Protein AF-A0A7C7A446-F1 (afdb_monomer_lite)

Radius of gyration: 34.45 Å; chains: 1; bounding box: 133×54×128 Å

Foldseek 3Di:
DDDDDDDDDDDDDDDDDDDDDDDPDPPPPPPPPPPPPPDQFAEAFDDWQFAAAEQVQLLPPVLCVVAFLDQDQFGQFCPCVQQVNPAGAFDKDWPDWDKTKDQCCVSTVQSLLCLQVQQKKKFKKKWKAFAADDQFFFWWFWQQPPDRPRPTDGDGHDNDIDMDRRSPIDGHNDSMTMTTRHDPDDDTTMMMHRIGMGMYGNDFKEFPAKFWDAPVRHTAQEAELPGQKIKMKGFISFTKHFQVNGSRQQQKWWFFFKDWDPGHTPPDDRFIWTWRYRHTGMTITMTGDDCVQSVDQTKMWGFFTQAMDRNVVRDGQQDPPDWAFGFAAGSVGTSPDQPPPPHDTDTASGRMGHNNNHHHNDSGDGTHPHIRMHDYHDDDDPDDDDDDPPDPPVPDDDDD

Structure (mmCIF, N/CA/C/O backbone):
data_AF-A0A7C7A446-F1
#
_entry.id   AF-A0A7C7A446-F1
#
loop_
_atom_site.group_PDB
_atom_site.id
_atom_site.type_symbol
_atom_site.label_atom_id
_atom_site.label_alt_id
_atom_site.label_comp_id
_atom_site.label_asym_id
_atom_site.label_entity_id
_atom_site.label_seq_id
_atom_site.pdbx_PDB_ins_code
_atom_site.Cartn_x
_atom_site.Cartn_y
_atom_site.Cartn_z
_atom_site.occupancy
_atom_site.B_iso_or_equiv
_atom_site.auth_seq_id
_atom_site.auth_comp_id
_atom_site.auth_asym_id
_atom_site.auth_atom_id
_atom_site.pdbx_PDB_model_num
ATOM 1 N N . MET A 1 1 ? -100.684 -17.707 20.429 1.00 33.81 1 MET A N 1
ATOM 2 C CA . MET A 1 1 ? -100.396 -18.818 21.364 1.00 33.81 1 MET A CA 1
ATOM 3 C C . MET A 1 1 ? -99.909 -20.003 20.546 1.00 33.81 1 MET A C 1
ATOM 5 O O . MET A 1 1 ? -100.690 -20.442 19.720 1.00 33.81 1 MET A O 1
ATOM 9 N N . ARG A 1 2 ? -98.682 -20.493 20.818 1.00 30.19 2 ARG A N 1
ATOM 10 C CA . ARG A 1 2 ? -98.043 -21.719 20.265 1.00 30.19 2 ARG A CA 1
ATOM 11 C C . ARG A 1 2 ? -97.791 -21.694 18.739 1.00 30.19 2 ARG A C 1
ATOM 13 O O . ARG A 1 2 ? -98.605 -21.180 18.002 1.00 30.19 2 ARG A O 1
ATOM 20 N N . GLU A 1 3 ? -96.696 -22.187 18.166 1.00 33.41 3 GLU A N 1
ATOM 21 C CA . GLU A 1 3 ? -95.516 -22.907 18.647 1.00 33.41 3 GLU A CA 1
ATOM 22 C C . GLU A 1 3 ? -94.412 -22.841 17.559 1.00 33.41 3 GLU A C 1
ATOM 24 O O . GLU A 1 3 ? -94.707 -22.969 16.380 1.00 33.41 3 GLU A O 1
ATOM 29 N N . LYS A 1 4 ? -93.160 -22.667 18.012 1.00 34.91 4 LYS A N 1
ATOM 30 C CA . LYS A 1 4 ? -91.905 -23.371 17.646 1.00 34.91 4 LYS A CA 1
ATOM 31 C C . LYS A 1 4 ? -91.407 -23.534 16.190 1.00 34.91 4 LYS A C 1
ATOM 33 O O . LYS A 1 4 ? -92.062 -24.116 15.340 1.00 34.91 4 LYS A O 1
ATOM 38 N N . GLY A 1 5 ? -90.094 -23.275 16.053 1.00 31.23 5 GLY A N 1
ATOM 39 C CA . GLY A 1 5 ? -89.167 -23.955 15.125 1.00 31.23 5 GLY A CA 1
ATOM 40 C C . GLY A 1 5 ? -87.996 -23.059 14.663 1.00 31.23 5 GLY A C 1
ATOM 41 O O . GLY A 1 5 ? -88.164 -22.376 13.671 1.00 31.23 5 GLY A O 1
ATOM 42 N N . VAL A 1 6 ? -86.900 -22.829 15.423 1.00 36.84 6 VAL A N 1
ATOM 43 C CA . VAL A 1 6 ? -85.655 -23.663 15.522 1.00 36.84 6 VAL A CA 1
ATOM 44 C C . VAL A 1 6 ? -84.900 -23.697 14.169 1.00 36.84 6 VAL A C 1
ATOM 46 O O . VAL A 1 6 ? -85.516 -24.085 13.194 1.00 36.84 6 VAL A O 1
ATOM 49 N N . LYS A 1 7 ? -83.603 -23.402 13.948 1.00 35.38 7 LYS A N 1
ATOM 50 C CA . LYS A 1 7 ? -82.342 -23.119 14.692 1.00 35.38 7 LYS A CA 1
ATOM 51 C C . LYS A 1 7 ? -81.333 -22.580 13.629 1.00 35.38 7 LYS A C 1
ATOM 53 O O . LYS A 1 7 ? -81.354 -23.071 12.512 1.00 35.38 7 LYS A O 1
ATOM 58 N N . LEU A 1 8 ? -80.565 -21.508 13.864 1.00 32.06 8 LEU A N 1
ATOM 59 C CA . LEU A 1 8 ? -79.199 -21.449 14.444 1.00 32.06 8 LEU A CA 1
ATOM 60 C C . LEU A 1 8 ? -78.030 -21.872 13.509 1.00 32.06 8 LEU A C 1
ATOM 62 O O . LEU A 1 8 ? -77.919 -23.055 13.203 1.00 32.06 8 LEU A O 1
ATOM 66 N N . ARG A 1 9 ? -77.094 -20.941 13.214 1.00 36.19 9 ARG A N 1
ATOM 67 C CA . ARG A 1 9 ? -75.633 -20.939 13.567 1.00 36.19 9 ARG A CA 1
ATOM 68 C C . ARG A 1 9 ? -74.868 -19.858 12.758 1.00 36.19 9 ARG A C 1
ATOM 70 O O . ARG A 1 9 ? -74.971 -19.856 11.543 1.00 36.19 9 ARG A O 1
ATOM 77 N N . LEU A 1 10 ? -74.338 -18.800 13.400 1.00 31.78 10 LEU A N 1
ATOM 78 C CA . LEU A 1 10 ? -72.995 -18.609 14.031 1.00 31.78 10 LEU A CA 1
ATOM 79 C C . LEU A 1 10 ? -71.937 -18.181 12.981 1.00 31.78 10 LEU A C 1
ATOM 81 O O . LEU A 1 10 ? -71.879 -18.815 11.939 1.00 31.78 10 LEU A O 1
ATOM 85 N N . VAL A 1 11 ? -71.186 -17.073 13.117 1.00 33.97 11 VAL A N 1
ATOM 86 C CA . VAL A 1 11 ? -69.918 -16.877 13.881 1.00 33.97 11 VAL A CA 1
ATOM 87 C C . VAL A 1 11 ? -69.644 -15.343 13.961 1.00 33.97 11 VAL A C 1
ATOM 89 O O . VAL A 1 11 ? -69.650 -14.704 12.917 1.00 33.97 11 VAL A O 1
ATOM 92 N N . LEU A 1 12 ? -69.729 -14.633 15.109 1.00 28.64 12 LEU A N 1
ATOM 93 C CA . LEU A 1 12 ? -68.753 -14.373 16.211 1.00 28.64 12 LEU A CA 1
ATOM 94 C C . LEU A 1 12 ? -67.363 -13.835 15.759 1.00 28.64 12 LEU A C 1
ATOM 96 O O . LEU A 1 12 ? -66.761 -14.437 14.891 1.00 28.64 12 LEU A O 1
ATOM 100 N N . LEU A 1 13 ? -66.707 -12.809 16.330 1.00 30.75 13 LEU A N 1
ATOM 101 C CA . LEU A 1 13 ? -66.971 -11.897 17.454 1.00 30.75 13 LEU A CA 1
ATOM 102 C C . LEU A 1 13 ? -65.827 -10.839 17.529 1.00 30.75 13 LEU A C 1
ATOM 104 O O . LEU A 1 13 ? -64.662 -11.213 17.561 1.00 30.75 13 LEU A O 1
ATOM 108 N N . ILE A 1 14 ? -66.215 -9.558 17.605 1.00 31.00 14 ILE A N 1
ATOM 109 C CA . ILE A 1 14 ? -65.739 -8.445 18.471 1.00 31.00 14 ILE A CA 1
ATOM 110 C C . ILE A 1 14 ? -64.290 -7.909 18.400 1.00 31.00 14 ILE A C 1
ATOM 112 O O . ILE A 1 14 ? -63.321 -8.533 18.821 1.00 31.00 14 ILE A O 1
ATOM 116 N N . MET A 1 15 ? -64.239 -6.620 18.031 1.00 28.03 15 MET A N 1
ATOM 117 C CA . MET A 1 15 ? -63.253 -5.604 18.423 1.00 28.03 15 MET A CA 1
ATOM 118 C C . MET A 1 15 ? -63.313 -5.293 19.926 1.00 28.03 15 MET A C 1
ATOM 120 O O . MET A 1 15 ? -64.400 -5.054 20.450 1.00 28.03 15 MET A O 1
ATOM 124 N N . LEU A 1 16 ? -62.162 -5.129 20.582 1.00 25.55 16 LEU A N 1
ATOM 125 C CA . LEU A 1 16 ? -62.088 -4.449 21.877 1.00 25.55 16 LEU A CA 1
ATOM 126 C C . LEU A 1 16 ? -61.190 -3.210 21.786 1.00 25.55 16 LEU A C 1
ATOM 128 O O . LEU A 1 16 ? -60.038 -3.289 21.370 1.00 25.55 16 LEU A O 1
ATOM 132 N N . ILE A 1 17 ? -61.758 -2.076 22.192 1.00 32.75 17 ILE A N 1
ATOM 133 C CA . ILE A 1 17 ? -61.081 -0.809 22.473 1.00 32.75 17 ILE A CA 1
ATOM 134 C C . ILE A 1 17 ? -60.486 -0.893 23.883 1.00 32.75 17 ILE A C 1
ATOM 136 O O . ILE A 1 17 ? -61.197 -1.261 24.819 1.00 32.75 17 ILE A O 1
ATOM 140 N N . THR A 1 18 ? -59.241 -0.449 24.058 1.00 30.16 18 THR A N 1
ATOM 141 C CA . THR A 1 18 ? -58.707 -0.068 25.373 1.00 30.16 18 THR A CA 1
ATOM 142 C C . THR A 1 18 ? -57.918 1.236 25.297 1.00 30.16 18 THR A C 1
ATOM 144 O O . THR A 1 18 ? -57.076 1.450 24.430 1.00 30.16 18 THR A O 1
ATOM 147 N N . ILE A 1 19 ? -58.260 2.108 26.242 1.00 29.77 19 ILE A N 1
ATOM 148 C CA . ILE A 1 19 ? -57.697 3.422 26.554 1.00 29.77 19 ILE A CA 1
ATOM 149 C C . ILE A 1 19 ? -56.237 3.274 27.010 1.00 29.77 19 ILE A C 1
ATOM 151 O O . ILE A 1 19 ? -55.951 2.443 27.869 1.00 29.77 19 ILE A O 1
ATOM 155 N N . VAL A 1 20 ? -55.335 4.120 26.501 1.00 28.09 20 VAL A N 1
ATOM 156 C CA . VAL A 1 20 ? -53.969 4.285 27.027 1.00 28.09 20 VAL A CA 1
ATOM 157 C C . VAL A 1 20 ? -53.873 5.661 27.689 1.00 28.09 20 VAL A C 1
ATOM 159 O O . VAL A 1 20 ? -53.888 6.683 27.008 1.00 28.09 20 VAL A O 1
ATOM 162 N N . ILE A 1 21 ? -53.789 5.684 29.022 1.00 31.22 21 ILE A N 1
ATOM 163 C CA . ILE A 1 21 ? -53.309 6.838 29.798 1.00 31.22 21 ILE A CA 1
ATOM 164 C C . ILE A 1 21 ? -51.839 6.572 30.133 1.00 31.22 21 ILE A C 1
ATOM 166 O O . ILE A 1 21 ? -51.457 5.443 30.435 1.00 31.22 21 ILE A O 1
ATOM 170 N N . GLY A 1 22 ? -51.030 7.622 30.000 1.00 26.48 22 GLY A N 1
ATOM 171 C CA . GLY A 1 22 ? -49.580 7.577 29.881 1.00 26.48 22 GLY A CA 1
ATOM 172 C C . GLY A 1 22 ? -48.824 6.880 31.010 1.00 26.48 22 GLY A C 1
ATOM 173 O O . GLY A 1 22 ? -49.080 7.085 32.194 1.00 26.48 22 GLY A O 1
ATOM 174 N N . GLN A 1 23 ? -47.777 6.167 30.605 1.00 26.47 23 GLN A N 1
ATOM 175 C CA . GLN A 1 23 ? -46.519 6.182 31.331 1.00 26.47 23 GLN A CA 1
ATOM 176 C C . GLN A 1 23 ? -45.540 7.025 30.525 1.00 26.47 23 GLN A C 1
ATOM 178 O O . GLN A 1 23 ? -45.245 6.736 29.366 1.00 26.47 23 GLN A O 1
ATOM 183 N N . VAL A 1 24 ? -45.079 8.100 31.159 1.00 27.48 24 VAL A N 1
ATOM 184 C CA . VAL A 1 24 ? -43.907 8.864 30.751 1.00 27.48 24 VAL A CA 1
ATOM 185 C C . VAL A 1 24 ? -42.731 7.901 30.851 1.00 27.48 24 VAL A C 1
ATOM 187 O O . VAL A 1 24 ? -42.147 7.715 31.915 1.00 27.48 24 VAL A O 1
ATOM 190 N N . VAL A 1 25 ? -42.432 7.215 29.753 1.00 25.06 25 VAL A N 1
ATOM 191 C CA . VAL A 1 25 ? -41.129 6.585 29.590 1.00 25.06 25 VAL A CA 1
ATOM 192 C C . VAL A 1 25 ? -40.155 7.756 29.511 1.00 25.06 25 VAL A C 1
ATOM 194 O O . VAL A 1 25 ? -40.382 8.648 28.689 1.00 25.06 25 VAL A O 1
ATOM 197 N N . PRO A 1 26 ? -39.099 7.824 30.336 1.00 23.48 26 PRO A N 1
ATOM 198 C CA . PRO A 1 26 ? -37.986 8.677 29.990 1.00 23.48 26 PRO A CA 1
ATOM 199 C C . PRO A 1 26 ? -37.443 8.124 28.673 1.00 23.48 26 PRO A C 1
ATOM 201 O O . PRO A 1 26 ? -36.661 7.177 28.644 1.00 23.48 26 PRO A O 1
ATOM 204 N N . THR A 1 27 ? -37.887 8.699 27.556 1.00 25.77 27 THR A N 1
ATOM 205 C CA . THR A 1 27 ? -37.0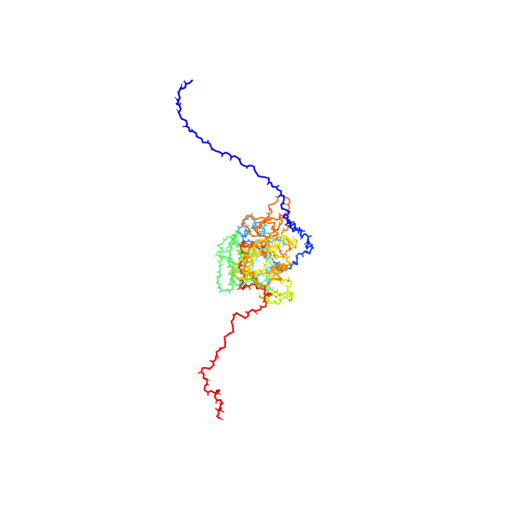51 8.819 26.375 1.00 25.77 27 THR A CA 1
ATOM 206 C C . THR A 1 27 ? -35.816 9.544 26.865 1.00 25.77 27 THR A C 1
ATOM 208 O O . THR A 1 27 ? -35.781 10.772 26.925 1.00 25.77 27 THR A O 1
ATOM 211 N N . MET A 1 28 ? -34.806 8.775 27.269 1.00 22.78 28 MET A N 1
ATOM 212 C CA . MET A 1 28 ? -33.447 9.253 27.164 1.00 22.78 28 MET A CA 1
ATOM 213 C C . MET A 1 28 ? -33.238 9.468 25.672 1.00 22.78 28 MET A C 1
ATOM 215 O O . MET A 1 28 ? -32.878 8.562 24.924 1.00 22.78 28 MET A O 1
ATOM 219 N N . ALA A 1 29 ? -33.551 10.688 25.239 1.00 22.20 29 ALA A N 1
ATOM 220 C CA . ALA A 1 29 ? -32.793 11.334 24.203 1.00 22.20 29 ALA A CA 1
ATOM 221 C C . ALA A 1 29 ? -31.345 11.246 24.684 1.00 22.20 29 ALA A C 1
ATOM 223 O O . ALA A 1 29 ? -30.894 12.042 25.507 1.00 22.20 29 ALA A O 1
ATOM 224 N N . PHE A 1 30 ? -30.635 10.214 24.235 1.00 23.39 30 PHE A N 1
ATOM 225 C CA . PHE A 1 30 ? -29.205 10.353 24.114 1.00 23.39 30 PHE A CA 1
ATOM 226 C C . PHE A 1 30 ? -29.049 11.516 23.159 1.00 23.39 30 PHE A C 1
ATOM 228 O O . PHE A 1 30 ? -29.394 11.416 21.981 1.00 23.39 30 PHE A O 1
ATOM 235 N N . ALA A 1 31 ? -28.660 12.653 23.732 1.00 23.73 31 ALA A N 1
ATOM 236 C CA . ALA A 1 31 ? -28.136 13.755 22.972 1.00 23.73 31 ALA A CA 1
ATOM 237 C C . ALA A 1 31 ? -27.222 13.137 21.917 1.00 23.73 31 ALA A C 1
ATOM 239 O O . ALA A 1 31 ? -26.331 12.349 22.254 1.00 23.73 31 ALA A O 1
ATOM 240 N N . GLU A 1 32 ? -27.497 13.452 20.654 1.00 29.47 32 GLU A N 1
ATOM 241 C CA . GLU A 1 32 ? -26.479 13.464 19.626 1.00 29.47 32 GLU A CA 1
ATOM 242 C C . GLU A 1 32 ? -25.294 14.209 20.235 1.00 29.47 32 GLU A C 1
ATOM 244 O O . GLU A 1 32 ? -25.242 15.437 20.271 1.00 29.47 32 GLU A O 1
ATOM 249 N N . GLY A 1 33 ? -24.365 13.441 20.798 1.00 27.77 33 GLY A N 1
ATOM 250 C CA . GLY A 1 33 ? -23.058 13.887 21.224 1.00 27.77 33 GLY A CA 1
ATOM 251 C C . GLY A 1 33 ? -22.235 14.127 19.977 1.00 27.77 33 GLY A C 1
ATOM 252 O O . GLY A 1 33 ? -21.203 13.502 19.775 1.00 27.77 33 GLY A O 1
ATOM 253 N N . ASN A 1 34 ? -22.726 15.043 19.147 1.00 33.59 34 ASN A N 1
ATOM 254 C CA . ASN A 1 34 ? -21.968 15.865 18.238 1.00 33.59 34 ASN A CA 1
ATOM 255 C C . ASN A 1 34 ? -21.051 16.760 19.090 1.00 33.59 34 ASN A C 1
ATOM 257 O O . ASN A 1 34 ? -21.141 17.982 19.086 1.00 33.59 34 ASN A O 1
ATOM 261 N N . THR A 1 35 ? -20.123 16.162 19.829 1.00 29.58 35 THR A N 1
ATOM 262 C CA . THR A 1 35 ? -18.785 16.728 19.852 1.00 29.58 35 THR A CA 1
ATOM 263 C C . THR A 1 35 ? -18.098 16.129 18.650 1.00 29.58 35 THR A C 1
ATOM 265 O O . THR A 1 35 ? -17.456 15.084 18.706 1.00 29.58 35 THR A O 1
ATOM 268 N N . VAL A 1 36 ? -18.296 16.820 17.529 1.00 36.56 36 VAL A N 1
ATOM 269 C CA . VAL A 1 36 ? -17.372 16.794 16.410 1.00 36.56 36 VAL A CA 1
ATOM 270 C C . VAL A 1 36 ? -15.984 16.949 17.027 1.00 36.56 36 VAL A C 1
ATOM 272 O O . VAL A 1 36 ? -15.606 18.035 17.465 1.00 36.56 36 VAL A O 1
ATOM 275 N N . TYR A 1 37 ? -15.228 15.858 17.123 1.00 40.28 37 TYR A N 1
ATOM 276 C CA . TYR A 1 37 ? -13.785 15.977 17.193 1.00 40.28 37 TYR A CA 1
ATOM 277 C C . TYR A 1 37 ? -13.389 16.510 15.815 1.00 40.28 37 TYR A C 1
ATOM 279 O O . TYR A 1 37 ? -13.086 15.757 14.901 1.00 40.28 37 TYR A O 1
ATOM 287 N N . THR A 1 38 ? -13.428 17.836 15.654 1.00 40.31 38 THR A N 1
ATOM 288 C CA . THR A 1 38 ? -12.874 18.575 14.507 1.00 40.31 38 THR A CA 1
ATOM 289 C C . THR A 1 38 ? -11.344 18.484 14.465 1.00 40.31 38 THR A C 1
ATOM 291 O O . THR A 1 38 ? -10.683 19.294 13.821 1.00 40.31 38 THR A O 1
ATOM 294 N N . SER A 1 39 ? -10.742 17.542 15.185 1.00 52.78 39 SER A N 1
ATOM 295 C CA . SER A 1 39 ? -9.340 17.202 15.044 1.00 52.78 39 SER A CA 1
ATOM 296 C C . SER A 1 39 ? -9.225 16.259 13.856 1.00 52.78 39 SER A C 1
ATOM 298 O O . SER A 1 39 ? -9.663 15.112 13.941 1.00 52.78 39 SER A O 1
ATOM 300 N N . ALA A 1 40 ? -8.661 16.756 12.753 1.00 63.50 40 ALA A N 1
ATOM 301 C CA . ALA A 1 40 ? -8.212 15.917 11.650 1.00 63.50 40 ALA A CA 1
ATOM 302 C C . ALA A 1 40 ? -7.460 14.691 12.196 1.00 63.50 40 ALA A C 1
ATOM 304 O O . ALA A 1 40 ? -6.715 14.803 13.175 1.00 63.50 40 ALA A O 1
ATOM 305 N N . VAL A 1 41 ? -7.669 13.533 11.569 1.00 80.88 41 VAL A N 1
ATOM 306 C CA . VAL A 1 41 ? -6.936 12.310 11.909 1.00 80.88 41 VAL A CA 1
ATOM 307 C C . VAL A 1 41 ? -5.448 12.604 11.742 1.00 80.88 41 VAL A C 1
ATOM 309 O O . VAL A 1 41 ? -5.043 13.165 10.721 1.00 80.88 41 VAL A O 1
ATOM 312 N N . THR A 1 42 ? -4.613 12.240 12.718 1.00 90.81 42 THR A N 1
ATOM 313 C CA . THR A 1 42 ? -3.162 12.324 12.518 1.00 90.81 42 THR A CA 1
ATOM 314 C C . THR A 1 42 ? -2.794 11.403 11.360 1.00 90.81 42 THR A C 1
ATOM 316 O O . THR A 1 42 ? -2.956 10.187 11.458 1.00 90.81 42 THR A O 1
ATOM 319 N N . TYR A 1 43 ? -2.344 11.991 10.254 1.00 91.06 43 TYR A N 1
ATOM 320 C CA . TYR A 1 43 ? -2.135 11.287 8.996 1.00 91.06 43 TYR A CA 1
ATOM 321 C C . TYR A 1 43 ? -0.665 11.348 8.589 1.00 91.06 43 TYR A C 1
ATOM 323 O O . TYR A 1 43 ? -0.179 12.358 8.081 1.00 91.06 43 TYR A O 1
ATOM 331 N N . GLU A 1 44 ? 0.042 10.247 8.833 1.00 90.50 44 GLU A N 1
ATOM 332 C CA . GLU A 1 44 ? 1.480 10.096 8.602 1.00 90.50 44 GLU A CA 1
ATOM 333 C C . GLU A 1 44 ? 1.771 8.787 7.837 1.00 90.50 44 GLU A C 1
ATOM 335 O O . GLU A 1 44 ? 2.460 7.906 8.359 1.00 90.50 44 GLU A O 1
ATOM 340 N N . PRO A 1 45 ? 1.231 8.592 6.617 1.00 89.62 45 PRO A N 1
ATOM 341 C CA . PRO A 1 45 ? 1.547 7.408 5.828 1.00 89.62 45 PRO A CA 1
ATOM 342 C C . PRO A 1 45 ? 3.008 7.449 5.366 1.00 89.62 45 PRO A C 1
ATOM 344 O O . PRO A 1 45 ? 3.599 8.519 5.153 1.00 89.62 45 PRO A O 1
ATOM 347 N N . LYS A 1 46 ? 3.580 6.270 5.116 1.00 88.19 46 LYS A N 1
ATOM 348 C CA . LYS A 1 46 ? 4.902 6.178 4.498 1.00 88.19 46 LYS A CA 1
ATOM 349 C C . LYS A 1 46 ? 4.848 6.752 3.079 1.00 88.19 46 LYS A C 1
ATOM 351 O O . LYS A 1 46 ? 3.909 6.510 2.325 1.00 88.19 46 LYS A O 1
ATOM 356 N N . ARG A 1 47 ? 5.880 7.504 2.686 1.00 81.38 47 ARG A N 1
ATOM 357 C CA . ARG A 1 47 ? 6.003 8.006 1.311 1.00 81.38 47 ARG A CA 1
ATOM 358 C C . ARG A 1 47 ? 6.653 6.963 0.414 1.00 81.38 47 ARG A C 1
ATOM 360 O O . ARG A 1 47 ? 7.783 6.553 0.664 1.00 81.38 47 ARG A O 1
ATOM 367 N N . GLN A 1 48 ? 5.952 6.613 -0.652 1.00 79.31 48 GLN A N 1
ATOM 368 C CA . GLN A 1 48 ? 6.480 5.835 -1.762 1.00 79.31 48 GLN A CA 1
ATOM 369 C C . GLN A 1 48 ? 7.277 6.754 -2.698 1.00 79.31 48 GLN A C 1
ATOM 371 O O . GLN A 1 48 ? 6.811 7.844 -3.038 1.00 79.31 48 GLN A O 1
ATOM 376 N N . LYS A 1 49 ? 8.490 6.350 -3.090 1.00 79.44 49 LYS A N 1
ATOM 377 C CA . LYS A 1 49 ? 9.384 7.196 -3.896 1.00 79.44 49 LYS A CA 1
ATOM 378 C C . LYS A 1 49 ? 9.184 6.999 -5.395 1.00 79.44 49 LYS A C 1
ATOM 380 O O . LYS A 1 49 ? 9.397 7.942 -6.151 1.00 79.44 49 LYS A O 1
ATOM 385 N N . TYR A 1 50 ? 8.780 5.807 -5.823 1.00 81.06 50 TYR A N 1
ATOM 386 C CA . TYR A 1 50 ? 8.526 5.486 -7.231 1.00 81.06 50 TYR A CA 1
ATOM 387 C C . TYR A 1 50 ? 7.121 4.953 -7.438 1.00 81.06 50 TYR A C 1
ATOM 389 O O . TYR A 1 50 ? 6.550 4.353 -6.545 1.00 81.06 50 TYR A O 1
ATOM 397 N N . ALA A 1 51 ? 6.541 5.155 -8.615 1.00 86.00 51 ALA A N 1
ATOM 398 C CA . ALA A 1 51 ? 5.212 4.633 -8.913 1.00 86.00 51 ALA A CA 1
ATOM 399 C C . ALA A 1 51 ? 5.208 3.087 -8.895 1.00 86.00 51 ALA A C 1
ATOM 401 O O . ALA A 1 51 ? 6.068 2.457 -9.511 1.00 86.00 51 ALA A O 1
ATOM 402 N N . ILE A 1 52 ? 4.226 2.492 -8.214 1.00 90.31 52 ILE A N 1
ATOM 403 C CA . ILE A 1 52 ? 3.998 1.041 -8.136 1.00 90.31 52 ILE A CA 1
ATOM 404 C C . ILE A 1 52 ? 2.554 0.810 -8.556 1.00 90.31 52 ILE A C 1
ATOM 406 O O . ILE A 1 52 ? 1.643 1.390 -7.967 1.00 90.31 52 ILE A O 1
ATOM 410 N N . ALA A 1 53 ? 2.347 0.056 -9.633 1.00 90.38 53 ALA A N 1
ATOM 411 C CA . ALA A 1 53 ? 1.020 -0.160 -10.193 1.00 90.38 53 ALA A CA 1
ATOM 412 C C . ALA A 1 53 ? 0.204 -1.093 -9.284 1.00 90.38 53 ALA A C 1
ATOM 414 O O . ALA A 1 53 ? 0.712 -2.158 -8.929 1.00 90.38 53 ALA A O 1
ATOM 415 N N . PRO A 1 54 ? -1.048 -0.745 -8.940 1.00 89.00 54 PRO A N 1
ATOM 416 C CA . PRO A 1 54 ? -1.908 -1.644 -8.185 1.00 89.00 54 PRO A CA 1
ATOM 417 C C . PRO A 1 54 ? -2.339 -2.843 -9.040 1.00 89.00 54 PRO A C 1
ATOM 419 O O . PRO A 1 54 ? -2.354 -2.791 -10.278 1.00 89.00 54 PRO A O 1
ATOM 422 N N . GLN A 1 55 ? -2.777 -3.902 -8.366 1.00 88.12 55 GLN A N 1
ATOM 423 C CA . GLN A 1 55 ? -3.273 -5.166 -8.898 1.00 88.12 55 GLN A CA 1
ATOM 424 C C . GLN A 1 55 ? -4.309 -4.966 -10.012 1.00 88.12 55 GLN A C 1
ATOM 426 O O . GLN A 1 55 ? -4.283 -5.670 -11.021 1.00 88.12 55 GLN A O 1
ATOM 431 N N . ALA A 1 56 ? -5.204 -3.989 -9.853 1.00 84.25 56 ALA A N 1
ATOM 432 C CA . ALA A 1 56 ? -6.259 -3.711 -10.824 1.00 84.25 56 ALA A CA 1
ATOM 433 C C . ALA A 1 56 ? -5.746 -3.093 -12.138 1.00 84.25 56 ALA A C 1
ATOM 435 O O . ALA A 1 56 ? -6.431 -3.191 -13.152 1.00 84.25 56 ALA A O 1
ATOM 436 N N . LEU A 1 57 ? -4.569 -2.452 -12.135 1.00 85.56 57 LEU A N 1
ATOM 437 C CA . LEU A 1 57 ? -4.084 -1.647 -13.263 1.00 85.56 57 LEU A CA 1
ATOM 438 C C . LEU A 1 57 ? -2.866 -2.236 -13.970 1.00 85.56 57 LEU A C 1
ATOM 440 O O . LEU A 1 57 ? -2.683 -1.983 -15.157 1.00 85.56 57 LEU A O 1
ATOM 444 N N . TYR A 1 58 ? -2.024 -3.022 -13.295 1.00 87.94 58 TYR A N 1
ATOM 445 C CA . TYR A 1 58 ? -0.739 -3.418 -13.887 1.00 87.94 58 TYR A CA 1
ATOM 446 C C . TYR A 1 58 ? -0.871 -4.285 -15.152 1.00 87.94 58 TYR A C 1
ATOM 448 O O . TYR A 1 58 ? -0.000 -4.248 -16.013 1.00 87.94 58 TYR A O 1
ATOM 456 N N . LYS A 1 59 ? -1.976 -5.023 -15.311 1.00 88.31 59 LYS A N 1
ATOM 457 C CA . LYS A 1 59 ? -2.285 -5.790 -16.533 1.00 88.31 59 LYS A CA 1
ATOM 458 C C . LYS A 1 59 ? -3.254 -5.084 -17.482 1.00 88.31 59 LYS A C 1
ATOM 460 O O . LYS A 1 59 ? -3.613 -5.660 -18.506 1.00 88.31 59 LYS A O 1
ATOM 465 N N . ASP A 1 60 ? -3.679 -3.863 -17.172 1.00 88.44 60 ASP A N 1
ATOM 466 C CA . ASP A 1 60 ? -4.553 -3.098 -18.055 1.00 88.44 60 ASP A CA 1
ATOM 467 C C . ASP A 1 60 ? -3.748 -2.494 -19.216 1.00 88.44 60 ASP A C 1
ATOM 469 O O . ASP A 1 60 ? -2.780 -1.754 -19.025 1.00 88.44 60 ASP A O 1
ATOM 473 N N . ALA A 1 61 ? -4.138 -2.826 -20.448 1.00 89.75 61 ALA A N 1
ATOM 474 C CA . ALA A 1 61 ? -3.401 -2.417 -21.640 1.00 89.75 61 ALA A CA 1
ATOM 475 C C . ALA A 1 61 ? -3.475 -0.904 -21.897 1.00 89.75 61 ALA A C 1
ATOM 477 O O . ALA A 1 61 ? -2.515 -0.323 -22.409 1.00 89.75 61 ALA A O 1
ATOM 478 N N . ASN A 1 62 ? -4.585 -0.251 -21.541 1.00 86.44 62 ASN A N 1
ATOM 479 C CA . ASN A 1 62 ? -4.732 1.193 -21.720 1.00 86.44 62 ASN A CA 1
ATOM 480 C C . ASN A 1 62 ? -3.828 1.933 -20.737 1.00 86.44 62 ASN A C 1
ATOM 482 O O . ASN A 1 62 ? -3.045 2.790 -21.150 1.00 86.44 62 ASN A O 1
ATOM 486 N N . PHE A 1 63 ? -3.864 1.531 -19.466 1.00 85.31 63 PHE A N 1
ATOM 487 C CA . PHE A 1 63 ? -2.969 2.024 -18.435 1.00 85.31 63 PHE A CA 1
ATOM 488 C C . PHE A 1 63 ? -1.509 1.828 -18.848 1.00 85.31 63 PHE A C 1
ATOM 490 O O . PHE A 1 63 ? -0.722 2.771 -18.830 1.00 85.31 63 PHE A O 1
ATOM 497 N N . TYR A 1 64 ? -1.145 0.627 -19.293 1.00 89.81 64 TYR A N 1
ATOM 498 C CA . TYR A 1 64 ? 0.224 0.322 -19.689 1.00 89.81 64 TYR A CA 1
ATOM 499 C C . TYR A 1 64 ? 0.698 1.192 -20.867 1.00 89.81 64 TYR A C 1
ATOM 501 O O . TYR A 1 64 ? 1.770 1.805 -20.819 1.00 89.81 64 TYR A O 1
ATOM 509 N N . ASN A 1 65 ? -0.112 1.315 -21.921 1.00 88.38 65 ASN A N 1
ATOM 510 C CA . ASN A 1 65 ? 0.240 2.132 -23.082 1.00 88.38 65 ASN A CA 1
ATOM 511 C C . ASN A 1 65 ? 0.320 3.631 -22.751 1.00 88.38 65 ASN A C 1
ATOM 513 O O . ASN A 1 65 ? 1.147 4.331 -23.329 1.00 88.38 65 ASN A O 1
ATOM 517 N N . GLN A 1 66 ? -0.494 4.123 -21.819 1.00 85.31 66 GLN A N 1
ATOM 518 C CA . GLN A 1 66 ? -0.532 5.542 -21.472 1.00 85.31 66 GLN A CA 1
ATOM 519 C C . GLN A 1 66 ? 0.511 5.932 -20.411 1.00 85.31 66 GLN A C 1
ATOM 521 O O . GLN A 1 66 ? 1.107 7.007 -20.499 1.00 85.31 66 GLN A O 1
ATOM 526 N N . TYR A 1 67 ? 0.760 5.058 -19.432 1.00 85.94 67 TYR A N 1
ATOM 527 C CA . TYR A 1 67 ? 1.540 5.369 -18.228 1.00 85.94 67 TYR A CA 1
ATOM 528 C C . TYR A 1 67 ? 2.848 4.605 -18.095 1.00 85.94 67 TYR A C 1
ATOM 530 O O . TYR A 1 67 ? 3.661 4.971 -17.254 1.00 85.94 67 TYR A O 1
ATOM 538 N N . VAL A 1 68 ? 3.098 3.581 -18.908 1.00 89.88 68 VAL A N 1
ATOM 539 C CA . VAL A 1 68 ? 4.381 2.857 -18.901 1.00 89.88 68 VAL A CA 1
ATOM 540 C C . VAL A 1 68 ? 5.169 3.133 -20.179 1.00 89.88 68 VAL A C 1
ATOM 542 O O . VAL A 1 68 ? 6.376 3.369 -20.126 1.00 89.88 68 VAL A O 1
ATOM 545 N N . LYS A 1 69 ? 4.501 3.189 -21.336 1.00 91.69 69 LYS A N 1
ATOM 546 C CA . LYS A 1 69 ? 5.123 3.486 -22.641 1.00 91.69 69 LYS A CA 1
ATOM 547 C C . LYS A 1 69 ? 5.330 4.987 -22.879 1.00 91.69 69 LYS A C 1
ATOM 549 O O . LYS A 1 69 ? 4.917 5.535 -23.896 1.00 91.69 69 LYS A O 1
ATOM 554 N N . THR A 1 70 ? 5.970 5.663 -21.932 1.00 86.31 70 THR A N 1
ATOM 555 C CA . THR A 1 70 ? 6.170 7.115 -21.978 1.00 86.31 70 THR A CA 1
ATOM 556 C C . THR A 1 70 ? 7.470 7.534 -21.292 1.00 86.31 70 THR A C 1
ATOM 558 O O . THR A 1 70 ? 8.024 6.807 -20.464 1.00 86.31 70 THR A O 1
ATOM 561 N N . GLU A 1 71 ? 7.972 8.712 -21.663 1.00 83.31 71 GLU A N 1
ATOM 562 C CA . GLU A 1 71 ? 9.120 9.387 -21.038 1.00 83.31 71 GLU A CA 1
ATOM 563 C C . GLU A 1 71 ? 8.705 10.392 -19.951 1.00 83.31 71 GLU A C 1
ATOM 565 O O . GLU A 1 71 ? 9.551 11.049 -19.341 1.00 83.31 71 GLU A O 1
ATOM 570 N N . ALA A 1 72 ? 7.399 10.539 -19.714 1.00 79.44 72 ALA A N 1
ATOM 571 C CA . ALA A 1 72 ? 6.881 11.462 -18.722 1.00 79.44 72 ALA A CA 1
ATOM 572 C C . ALA A 1 72 ? 7.428 11.142 -17.319 1.00 79.44 72 ALA A C 1
ATOM 574 O O . ALA A 1 72 ? 7.334 10.020 -16.834 1.00 79.44 72 ALA A O 1
ATOM 575 N N . LYS A 1 73 ? 7.959 12.154 -16.623 1.00 71.00 73 LYS A N 1
ATOM 576 C CA . LYS A 1 73 ? 8.533 11.989 -15.271 1.00 71.00 73 LYS A CA 1
ATOM 577 C C . LYS A 1 73 ? 7.506 11.565 -14.215 1.00 71.00 73 LYS A C 1
ATOM 579 O O . LYS A 1 73 ? 7.875 10.986 -13.202 1.00 71.00 73 LYS A O 1
ATOM 584 N N . TRP A 1 74 ? 6.236 11.881 -14.452 1.00 68.81 74 TRP A N 1
ATOM 585 C CA . TRP A 1 74 ? 5.113 11.566 -13.572 1.00 68.81 74 TRP A CA 1
ATOM 586 C C . TRP A 1 74 ? 4.511 10.175 -13.833 1.00 68.81 74 TRP A C 1
ATOM 588 O O . TRP A 1 74 ? 3.569 9.779 -13.160 1.00 68.81 74 TRP A O 1
ATOM 598 N N . ALA A 1 75 ? 5.012 9.430 -14.820 1.00 77.62 75 ALA A N 1
ATOM 599 C CA . ALA A 1 75 ? 4.462 8.138 -15.214 1.00 77.62 75 ALA A CA 1
ATOM 600 C C . ALA A 1 75 ? 5.038 6.957 -14.406 1.00 77.62 75 ALA A C 1
ATOM 602 O O . ALA A 1 75 ? 5.914 7.107 -13.557 1.00 77.62 75 ALA A O 1
ATOM 603 N N . PHE A 1 76 ? 4.530 5.755 -14.688 1.00 88.44 76 PHE A N 1
ATOM 604 C CA . PHE A 1 76 ? 4.913 4.500 -14.035 1.00 88.44 76 PHE A CA 1
ATOM 605 C C . PHE A 1 76 ? 6.235 3.914 -14.537 1.00 88.44 76 PHE A C 1
ATOM 607 O O . PHE A 1 76 ? 6.762 2.955 -13.969 1.00 88.44 76 PHE A O 1
ATOM 614 N N . ASN A 1 77 ? 6.801 4.503 -15.590 1.00 90.12 77 ASN A N 1
ATOM 615 C CA . ASN A 1 77 ? 8.087 4.097 -16.121 1.00 90.12 77 ASN A CA 1
ATOM 616 C C . ASN A 1 77 ? 9.245 4.555 -15.223 1.00 90.12 77 ASN A C 1
ATOM 618 O O . ASN A 1 77 ? 9.682 5.703 -15.243 1.00 90.12 77 ASN A O 1
ATOM 622 N N . SER A 1 78 ? 9.794 3.608 -14.477 1.00 90.06 78 SER A N 1
ATOM 623 C CA . SER A 1 78 ? 10.882 3.803 -13.525 1.00 90.06 78 SER A CA 1
ATOM 624 C C . SER A 1 78 ? 12.278 3.689 -14.147 1.00 90.06 78 SER A C 1
ATOM 626 O O . SER A 1 78 ? 13.266 3.861 -13.433 1.00 90.06 78 SER A O 1
ATOM 628 N N . ILE A 1 79 ? 12.406 3.415 -15.455 1.00 90.25 79 ILE A N 1
ATOM 629 C CA . ILE A 1 79 ? 13.709 3.111 -16.078 1.00 90.25 79 ILE A CA 1
ATOM 630 C C . ILE A 1 79 ? 14.740 4.231 -15.899 1.00 90.25 79 ILE A C 1
ATOM 632 O O . ILE A 1 79 ? 15.903 3.960 -15.593 1.00 90.25 79 ILE A O 1
ATOM 636 N N . THR A 1 80 ? 14.317 5.489 -16.026 1.00 89.44 80 THR A N 1
ATOM 637 C CA . THR A 1 80 ? 15.200 6.650 -15.884 1.00 89.44 80 THR A CA 1
ATOM 638 C C . THR A 1 80 ? 15.784 6.724 -14.483 1.00 89.44 80 THR A C 1
ATOM 640 O O . THR A 1 80 ? 16.984 6.921 -14.328 1.00 89.44 80 THR A O 1
ATOM 643 N N . TYR A 1 81 ? 14.969 6.490 -13.458 1.00 87.81 81 TYR A N 1
ATOM 644 C CA . TYR A 1 81 ? 15.417 6.520 -12.068 1.00 87.81 81 TYR A CA 1
ATOM 645 C C . TYR A 1 81 ? 16.217 5.278 -11.674 1.00 87.81 81 TYR A C 1
ATOM 647 O O . TYR A 1 81 ? 17.161 5.363 -10.893 1.00 87.81 81 TYR A O 1
ATOM 655 N N . PHE A 1 82 ? 15.860 4.118 -12.222 1.00 89.06 82 PHE A N 1
ATOM 656 C CA . PHE A 1 82 ? 16.570 2.870 -11.970 1.00 89.06 82 PHE A CA 1
ATOM 657 C C . PHE A 1 82 ? 17.986 2.888 -12.558 1.00 89.06 82 PHE A C 1
ATOM 659 O O . PHE A 1 82 ? 18.905 2.300 -11.994 1.00 89.06 82 PHE A O 1
ATOM 666 N N . THR A 1 83 ? 18.173 3.580 -13.681 1.00 90.31 83 THR A N 1
ATOM 667 C CA . THR A 1 83 ? 19.453 3.659 -14.401 1.00 90.31 83 THR A CA 1
ATOM 668 C C . THR A 1 83 ? 20.216 4.962 -14.169 1.00 90.31 83 THR A C 1
ATOM 670 O O . THR A 1 83 ? 21.160 5.250 -14.903 1.00 90.31 83 THR A O 1
ATOM 673 N N . ASP A 1 84 ? 19.806 5.762 -13.179 1.00 90.06 84 ASP A N 1
ATOM 674 C CA . ASP A 1 84 ? 20.410 7.060 -12.849 1.00 90.06 84 ASP A CA 1
ATOM 675 C C . ASP A 1 84 ? 20.531 7.995 -14.078 1.00 90.06 84 ASP A C 1
ATOM 677 O O . ASP A 1 84 ? 21.515 8.706 -14.268 1.00 90.06 84 ASP A O 1
ATOM 681 N N . GLY A 1 85 ? 19.513 7.974 -14.945 1.00 89.19 85 GLY A N 1
ATOM 682 C CA . GLY A 1 85 ? 19.412 8.800 -16.150 1.00 89.19 85 GLY A CA 1
ATOM 683 C C . GLY A 1 85 ? 20.072 8.221 -17.404 1.00 89.19 85 GLY A C 1
ATOM 684 O O . GLY A 1 85 ? 20.017 8.850 -18.463 1.00 89.19 85 GLY A O 1
ATOM 685 N N . ALA A 1 86 ? 20.686 7.036 -17.335 1.00 90.06 86 ALA A N 1
ATOM 686 C CA . ALA A 1 86 ? 21.370 6.454 -18.490 1.00 90.06 86 ALA A CA 1
ATOM 687 C C . ALA A 1 86 ? 20.402 6.017 -19.609 1.00 90.06 86 ALA A C 1
ATOM 689 O O . ALA A 1 86 ? 20.753 6.104 -20.797 1.00 90.06 86 ALA A O 1
ATOM 690 N N . LEU A 1 87 ? 19.198 5.563 -19.240 1.00 89.00 87 LEU A N 1
ATOM 691 C CA . LEU A 1 87 ? 18.129 5.133 -20.143 1.00 89.00 87 LEU A CA 1
ATOM 692 C C . LEU A 1 87 ? 16.843 5.923 -19.907 1.00 89.00 87 LEU A C 1
ATOM 694 O O . LEU A 1 87 ? 16.425 6.100 -18.772 1.00 89.00 87 LEU A O 1
ATOM 698 N N . ASN A 1 88 ? 16.172 6.293 -20.998 1.00 89.00 88 ASN A N 1
ATOM 699 C CA . ASN A 1 88 ? 14.826 6.867 -20.996 1.00 89.00 88 ASN A CA 1
ATOM 700 C C . ASN A 1 88 ? 13.980 6.149 -22.053 1.00 89.00 88 ASN A C 1
ATOM 702 O O . ASN A 1 88 ? 14.524 5.516 -22.965 1.00 89.00 88 ASN A O 1
ATOM 706 N N . TYR A 1 89 ? 12.658 6.293 -21.969 1.00 89.69 89 TYR A N 1
ATOM 707 C CA . TYR A 1 89 ? 11.779 5.850 -23.047 1.00 89.69 89 TYR A CA 1
ATOM 708 C C . TYR A 1 89 ? 12.097 6.600 -24.355 1.00 89.69 89 TYR A C 1
ATOM 710 O O . TYR A 1 89 ? 12.583 7.725 -24.314 1.00 89.69 89 TYR A O 1
ATOM 718 N N . ASN A 1 90 ? 11.858 5.974 -25.511 1.00 89.12 90 ASN A N 1
ATOM 719 C CA . ASN A 1 90 ? 12.159 6.472 -26.869 1.00 89.12 90 ASN A CA 1
ATOM 720 C C . ASN A 1 90 ? 13.630 6.772 -27.222 1.00 89.12 90 ASN A C 1
ATOM 722 O O . ASN A 1 90 ? 13.967 6.756 -28.406 1.00 89.12 90 ASN A O 1
ATOM 726 N N . THR A 1 91 ? 14.524 6.974 -26.253 1.00 87.56 91 THR A N 1
ATOM 727 C CA . THR A 1 91 ? 15.943 7.219 -26.536 1.00 87.56 91 THR A CA 1
ATOM 728 C C . THR A 1 91 ? 16.606 5.974 -27.106 1.00 87.56 91 THR A C 1
ATOM 730 O O . THR A 1 91 ? 16.693 4.938 -26.444 1.00 87.56 91 THR A O 1
ATOM 733 N N . GLU A 1 92 ? 17.128 6.093 -28.323 1.00 88.50 92 GLU A N 1
ATOM 734 C CA . GLU A 1 92 ? 17.901 5.031 -28.947 1.00 88.50 92 GLU A CA 1
ATOM 735 C C . GLU A 1 92 ? 19.356 5.032 -28.459 1.00 88.50 92 GLU A C 1
ATOM 737 O O . GLU A 1 92 ? 20.012 6.073 -28.372 1.00 88.50 92 GLU A O 1
ATOM 742 N N . LYS A 1 93 ? 19.875 3.845 -28.150 1.00 87.44 93 LYS A N 1
ATOM 743 C CA . LYS A 1 93 ? 21.273 3.598 -27.800 1.00 87.44 93 LYS A CA 1
ATOM 744 C C . LYS A 1 93 ? 21.888 2.624 -28.795 1.00 87.44 93 LYS A C 1
ATOM 746 O O . LYS A 1 93 ? 21.329 1.560 -29.054 1.00 87.44 93 LYS A O 1
ATOM 751 N N . LEU A 1 94 ? 23.064 2.979 -29.303 1.00 82.56 94 LEU A N 1
ATOM 752 C CA . LEU A 1 94 ? 23.858 2.155 -30.211 1.00 82.56 94 LEU A CA 1
ATOM 753 C C . LEU A 1 94 ? 24.961 1.435 -29.438 1.00 82.56 94 LEU A C 1
ATOM 755 O O . LEU A 1 94 ? 25.589 2.033 -28.567 1.00 82.56 94 LEU A O 1
ATOM 759 N N . ASN A 1 95 ? 25.238 0.179 -29.791 1.00 76.94 95 ASN A N 1
ATOM 760 C CA . ASN A 1 95 ? 26.291 -0.637 -29.181 1.00 76.94 95 ASN A CA 1
ATOM 761 C C . ASN A 1 95 ? 26.198 -0.692 -27.651 1.00 76.94 95 ASN A C 1
ATOM 763 O O . ASN A 1 95 ? 27.213 -0.672 -26.954 1.00 76.94 95 ASN A O 1
ATOM 767 N N . TYR A 1 96 ? 24.971 -0.712 -27.130 1.00 79.88 96 TYR A N 1
ATOM 768 C CA . TYR A 1 96 ? 24.731 -0.516 -25.711 1.00 79.88 96 TYR A CA 1
ATOM 769 C C . TYR A 1 96 ? 25.120 -1.762 -24.912 1.00 79.88 96 TYR A C 1
ATOM 771 O O . TYR A 1 96 ? 24.537 -2.829 -25.097 1.00 79.88 96 TYR A O 1
ATOM 779 N N . ASN A 1 97 ? 26.120 -1.616 -24.043 1.00 79.81 97 ASN A N 1
ATOM 780 C CA . ASN A 1 97 ? 26.618 -2.675 -23.175 1.00 79.81 97 ASN A CA 1
ATOM 781 C C . ASN A 1 97 ? 26.743 -2.130 -21.753 1.00 79.81 97 ASN A C 1
ATOM 783 O O . ASN A 1 97 ? 27.735 -1.480 -21.430 1.00 79.81 97 ASN A O 1
ATOM 787 N N . GLN A 1 98 ? 25.706 -2.320 -20.943 1.00 84.44 98 GLN A N 1
ATOM 788 C CA . GLN A 1 98 ? 25.644 -1.785 -19.587 1.00 84.44 98 GLN A CA 1
ATOM 789 C C . GLN A 1 98 ? 24.861 -2.705 -18.667 1.00 84.44 98 GLN A C 1
ATOM 791 O O . GLN A 1 98 ? 23.926 -3.388 -19.081 1.00 84.44 98 GLN A O 1
ATOM 796 N N . THR A 1 99 ? 25.236 -2.689 -17.394 1.00 85.38 99 THR A N 1
ATOM 797 C CA . THR A 1 99 ? 24.555 -3.422 -16.331 1.00 85.38 99 THR A CA 1
ATOM 798 C C . THR A 1 99 ? 24.130 -2.453 -15.243 1.00 85.38 99 THR A C 1
ATOM 800 O O . THR A 1 99 ? 24.938 -1.670 -14.754 1.00 85.38 99 THR A O 1
ATOM 803 N N . PHE A 1 100 ? 22.869 -2.549 -14.844 1.00 88.56 100 PHE A N 1
ATOM 804 C CA . PHE A 1 100 ? 22.269 -1.768 -13.774 1.00 88.56 100 PHE A CA 1
ATOM 805 C C . PHE A 1 100 ? 21.826 -2.705 -12.668 1.00 88.56 100 PHE A C 1
ATOM 807 O O . PHE A 1 100 ? 21.262 -3.760 -12.945 1.00 88.56 100 PHE A O 1
ATOM 814 N N . SER A 1 101 ? 22.080 -2.321 -11.424 1.00 88.56 101 SER A N 1
ATOM 815 C CA . SER A 1 101 ? 21.675 -3.088 -10.255 1.00 88.56 101 SER A CA 1
ATOM 816 C C . SER A 1 101 ? 21.219 -2.128 -9.174 1.00 88.56 101 SER A C 1
ATOM 818 O O . SER A 1 101 ? 21.934 -1.173 -8.865 1.00 88.56 101 SER A O 1
ATOM 820 N N . LYS A 1 102 ? 20.054 -2.385 -8.585 1.00 88.81 102 LYS A N 1
ATOM 821 C CA . LYS A 1 102 ? 19.574 -1.654 -7.410 1.00 88.81 102 LYS A CA 1
ATOM 822 C C . LYS A 1 102 ? 19.170 -2.655 -6.339 1.00 88.81 102 LYS A C 1
ATOM 824 O O . LYS A 1 102 ? 18.405 -3.575 -6.613 1.00 88.81 102 LYS A O 1
ATOM 829 N N . ASP A 1 103 ? 19.689 -2.456 -5.134 1.00 88.69 103 ASP A N 1
ATOM 830 C CA . ASP A 1 103 ? 19.105 -3.038 -3.929 1.00 88.69 103 ASP A CA 1
ATOM 831 C C . ASP A 1 103 ? 17.836 -2.253 -3.597 1.00 88.69 103 ASP A C 1
ATOM 833 O O . ASP A 1 103 ? 17.880 -1.023 -3.489 1.00 88.69 103 ASP A O 1
ATOM 837 N N . PHE A 1 104 ? 16.702 -2.939 -3.484 1.00 87.19 104 PHE A N 1
ATOM 838 C CA . PHE A 1 104 ? 15.426 -2.263 -3.301 1.00 87.19 104 PHE A CA 1
ATOM 839 C C . PHE A 1 104 ? 15.319 -1.575 -1.950 1.00 87.19 104 PHE A C 1
ATOM 841 O O . PHE A 1 104 ? 14.829 -0.454 -1.908 1.00 87.19 104 PHE A O 1
ATOM 848 N N . SER A 1 105 ? 15.840 -2.166 -0.874 1.00 85.12 105 SER A N 1
ATOM 849 C CA . SER A 1 105 ? 15.767 -1.565 0.462 1.00 85.12 105 SER A CA 1
ATOM 850 C C . SER A 1 105 ? 16.518 -0.232 0.552 1.00 85.12 105 SER A C 1
ATOM 852 O O . SER A 1 105 ? 16.066 0.689 1.233 1.00 85.12 105 SER A O 1
ATOM 854 N N . LEU A 1 106 ? 17.625 -0.106 -0.187 1.00 86.88 106 LEU A N 1
ATOM 855 C CA . LEU A 1 106 ? 18.409 1.127 -0.280 1.00 86.88 106 LEU A CA 1
ATOM 856 C C . LEU A 1 106 ? 17.832 2.122 -1.294 1.00 86.88 106 LEU A C 1
ATOM 858 O O . LEU A 1 106 ? 17.971 3.335 -1.129 1.00 86.88 106 LEU A O 1
ATOM 862 N N . TRP A 1 107 ? 17.219 1.625 -2.369 1.00 85.44 107 TRP A N 1
ATOM 863 C CA . TRP A 1 107 ? 16.698 2.462 -3.447 1.00 85.44 107 TRP A CA 1
ATOM 864 C C . TRP A 1 107 ? 15.351 3.110 -3.098 1.00 85.44 107 TRP A C 1
ATOM 866 O O . TRP A 1 107 ? 15.181 4.319 -3.319 1.00 85.44 107 TRP A O 1
ATOM 876 N N . ASP A 1 108 ? 14.436 2.316 -2.535 1.00 85.31 108 ASP A N 1
ATOM 877 C CA . ASP A 1 108 ? 13.138 2.709 -1.985 1.00 85.31 108 ASP A CA 1
ATOM 878 C C . ASP A 1 108 ? 12.722 1.731 -0.856 1.00 85.31 108 ASP A C 1
ATOM 880 O O . ASP A 1 108 ? 12.352 0.585 -1.133 1.00 85.31 108 ASP A O 1
ATOM 884 N N . PRO A 1 109 ? 12.722 2.164 0.420 1.00 83.75 109 PRO A N 1
ATOM 885 C CA . PRO A 1 109 ? 12.351 1.311 1.549 1.00 83.75 109 PRO A CA 1
ATOM 886 C C . PRO A 1 109 ? 10.971 0.646 1.431 1.00 83.75 109 PRO A C 1
ATOM 888 O O . PRO A 1 109 ? 10.790 -0.454 1.953 1.00 83.75 109 PRO A O 1
ATOM 891 N N . VAL A 1 110 ? 10.009 1.278 0.742 1.00 85.94 110 VAL A N 1
ATOM 892 C CA . VAL A 1 110 ? 8.689 0.681 0.473 1.00 85.94 110 VAL A CA 1
ATOM 893 C C . VAL A 1 110 ? 8.844 -0.535 -0.435 1.00 85.94 110 VAL A C 1
ATOM 895 O O . VAL A 1 110 ? 8.366 -1.618 -0.104 1.00 85.94 110 VAL A O 1
ATOM 898 N N . MET A 1 111 ? 9.588 -0.394 -1.534 1.00 86.00 111 MET A N 1
ATOM 899 C CA . MET A 1 111 ? 9.869 -1.514 -2.433 1.00 86.00 111 MET A CA 1
ATOM 900 C C . MET A 1 111 ? 10.653 -2.622 -1.737 1.00 86.00 111 MET A C 1
ATOM 902 O O . MET A 1 111 ? 10.366 -3.795 -1.955 1.00 86.00 111 MET A O 1
ATOM 906 N N . GLY A 1 112 ? 11.614 -2.272 -0.876 1.00 85.38 112 GLY A N 1
ATOM 907 C CA . GLY A 1 112 ? 12.335 -3.249 -0.062 1.00 85.38 112 GLY A CA 1
ATOM 908 C C . GLY A 1 112 ? 11.403 -4.076 0.831 1.00 85.38 112 GLY A C 1
ATOM 909 O O . GLY A 1 112 ? 11.545 -5.296 0.896 1.00 85.38 112 GLY A O 1
ATOM 910 N N . ASN A 1 113 ? 10.422 -3.431 1.473 1.00 86.12 113 ASN A N 1
ATOM 911 C CA . ASN A 1 113 ? 9.433 -4.100 2.320 1.00 86.12 113 ASN A CA 1
ATOM 912 C C . ASN A 1 113 ? 8.533 -5.063 1.527 1.00 86.12 113 ASN A C 1
ATOM 914 O O . ASN A 1 113 ? 8.409 -6.225 1.911 1.00 86.12 113 ASN A O 1
ATOM 918 N N . LEU A 1 114 ? 7.963 -4.603 0.409 1.00 86.94 114 LEU A N 1
ATOM 919 C CA . LEU A 1 114 ? 7.110 -5.418 -0.466 1.00 86.94 114 LEU A CA 1
ATOM 920 C C . LEU A 1 114 ? 7.887 -6.588 -1.081 1.00 86.94 114 LEU A C 1
ATOM 922 O O . LEU A 1 114 ? 7.418 -7.727 -1.145 1.00 86.94 114 LEU A O 1
ATOM 926 N N . CYS A 1 115 ? 9.128 -6.332 -1.490 1.00 82.94 115 CYS A N 1
ATOM 927 C CA . CYS A 1 115 ? 9.979 -7.354 -2.068 1.00 82.94 115 CYS A CA 1
ATOM 928 C C . CYS A 1 115 ? 10.380 -8.433 -1.054 1.00 82.94 115 CYS A C 1
ATOM 930 O O . CYS A 1 115 ? 10.401 -9.611 -1.406 1.00 82.94 115 CYS A O 1
ATOM 932 N N . GLY A 1 116 ? 10.655 -8.064 0.203 1.00 77.06 116 GLY A N 1
ATOM 933 C CA . GLY A 1 116 ? 10.940 -9.024 1.277 1.00 77.06 116 GLY A CA 1
ATOM 934 C C . GLY A 1 116 ? 9.801 -10.021 1.527 1.00 77.06 116 GLY A C 1
ATOM 935 O O . GLY A 1 116 ? 10.035 -11.097 2.073 1.00 77.06 116 GLY A O 1
ATOM 936 N N . LYS A 1 117 ? 8.584 -9.692 1.081 1.00 81.19 117 LYS A N 1
ATOM 937 C CA . LYS A 1 117 ? 7.392 -10.546 1.143 1.00 81.19 117 LYS A CA 1
ATOM 938 C C . LYS A 1 117 ? 7.074 -11.258 -0.177 1.00 81.19 117 LYS A C 1
ATOM 940 O O . LYS A 1 117 ? 6.151 -12.064 -0.222 1.00 81.19 117 LYS A O 1
ATOM 945 N N . GLY A 1 118 ? 7.821 -10.981 -1.249 1.00 81.19 118 GLY A N 1
ATOM 946 C CA . GLY A 1 118 ? 7.587 -11.546 -2.583 1.00 81.19 118 GLY A CA 1
ATOM 947 C C . GLY A 1 118 ? 6.368 -10.976 -3.320 1.00 81.19 118 GLY A C 1
ATOM 948 O O . GLY A 1 118 ? 5.874 -11.622 -4.245 1.00 81.19 118 GLY A O 1
ATOM 949 N N . GLN A 1 119 ? 5.893 -9.790 -2.924 1.00 86.00 119 GLN A N 1
ATOM 950 C CA . GLN A 1 119 ? 4.687 -9.149 -3.475 1.00 86.00 119 GLN A CA 1
ATOM 951 C C . GLN A 1 119 ? 4.972 -8.308 -4.734 1.00 86.00 119 GLN A C 1
ATOM 953 O O . GLN A 1 119 ? 4.061 -7.962 -5.485 1.00 86.00 119 GLN A O 1
ATOM 958 N N . ILE A 1 120 ? 6.247 -8.006 -5.017 1.00 88.94 120 ILE A N 1
ATOM 959 C CA . ILE A 1 120 ? 6.628 -7.186 -6.172 1.00 88.94 120 ILE A CA 1
ATOM 960 C C . ILE A 1 120 ? 6.629 -8.004 -7.459 1.00 88.94 120 ILE A C 1
ATOM 962 O O . ILE A 1 120 ? 7.339 -8.999 -7.613 1.00 88.94 120 ILE A O 1
ATOM 966 N N . TRP A 1 121 ? 5.897 -7.491 -8.437 1.00 91.12 121 TRP A N 1
ATOM 967 C CA . TRP A 1 121 ? 5.995 -7.874 -9.832 1.00 91.12 121 TRP A CA 1
ATOM 968 C C . TRP A 1 121 ? 6.690 -6.769 -10.608 1.00 91.12 121 TRP A C 1
ATOM 970 O O . TRP A 1 121 ? 6.585 -5.588 -10.279 1.00 91.12 121 TRP A O 1
ATOM 980 N N . TYR A 1 122 ? 7.394 -7.136 -11.667 1.00 89.62 122 TYR A N 1
ATOM 981 C CA . TYR A 1 122 ? 7.991 -6.159 -12.560 1.00 89.62 122 TYR A CA 1
ATOM 982 C C . TYR A 1 122 ? 7.788 -6.557 -14.007 1.00 89.62 122 TYR A C 1
ATOM 984 O O . TYR A 1 122 ? 7.692 -7.735 -14.344 1.00 89.62 122 TYR A O 1
ATOM 992 N N . ASN A 1 123 ? 7.759 -5.550 -14.862 1.00 90.94 123 ASN A N 1
ATOM 993 C CA . ASN A 1 123 ? 7.819 -5.726 -16.293 1.00 90.94 123 ASN A CA 1
ATOM 994 C C . ASN A 1 123 ? 8.970 -4.884 -16.845 1.00 90.94 123 ASN A C 1
ATOM 996 O O . ASN A 1 123 ? 9.057 -3.682 -16.580 1.00 90.94 123 ASN A O 1
ATOM 1000 N N . LEU A 1 124 ? 9.847 -5.535 -17.610 1.00 88.62 124 LEU A N 1
ATOM 1001 C CA . LEU A 1 124 ? 10.887 -4.884 -18.394 1.00 88.62 124 LEU A CA 1
ATOM 1002 C C . LEU A 1 124 ? 10.550 -5.050 -19.869 1.00 88.62 124 LEU A C 1
ATOM 1004 O O . LEU A 1 124 ? 10.651 -6.148 -20.412 1.00 88.62 124 LEU A O 1
ATOM 1008 N N . ARG A 1 125 ? 10.244 -3.932 -20.519 1.00 89.19 125 ARG A N 1
ATOM 1009 C CA . ARG A 1 125 ? 10.056 -3.870 -21.962 1.00 89.19 125 ARG A CA 1
ATOM 1010 C C . ARG A 1 125 ? 11.228 -3.172 -22.621 1.00 89.19 125 ARG A C 1
ATOM 1012 O O . ARG A 1 125 ? 11.784 -2.216 -22.082 1.00 89.19 125 ARG A O 1
ATOM 1019 N N . SER A 1 126 ? 11.573 -3.610 -23.825 1.00 86.62 126 SER A N 1
ATOM 1020 C CA . SER A 1 126 ? 12.510 -2.891 -24.690 1.00 86.62 126 SER A CA 1
ATOM 1021 C C . SER A 1 126 ? 12.319 -3.269 -26.151 1.00 86.62 126 SER A C 1
ATOM 1023 O O . SER A 1 126 ? 11.831 -4.353 -26.459 1.00 86.62 126 SER A O 1
ATOM 1025 N N . ASN A 1 127 ? 12.760 -2.397 -27.051 1.00 85.38 127 ASN A N 1
ATOM 1026 C CA . ASN A 1 127 ? 12.872 -2.707 -28.464 1.00 85.38 127 ASN A CA 1
ATOM 1027 C C . ASN A 1 127 ? 14.347 -2.887 -28.818 1.00 85.38 127 ASN A C 1
ATOM 1029 O O . ASN A 1 127 ? 15.167 -2.003 -28.561 1.00 85.38 127 ASN A O 1
ATOM 1033 N N . LEU A 1 128 ? 14.658 -4.010 -29.452 1.00 79.25 128 LEU A N 1
ATOM 1034 C CA . LEU A 1 128 ? 16.006 -4.416 -29.826 1.00 79.25 128 LEU A CA 1
ATOM 1035 C C . LEU A 1 128 ? 16.112 -4.616 -31.335 1.00 79.25 128 LEU A C 1
ATOM 1037 O O . LEU A 1 128 ? 15.218 -5.203 -31.937 1.00 79.25 128 LEU A O 1
ATOM 1041 N N . ALA A 1 129 ? 17.208 -4.168 -31.937 1.00 75.38 129 ALA A N 1
ATOM 1042 C CA . ALA A 1 129 ? 17.539 -4.471 -33.328 1.00 75.38 129 ALA A CA 1
ATOM 1043 C C . ALA A 1 129 ? 19.039 -4.728 -33.495 1.00 75.38 129 ALA A C 1
ATOM 1045 O O . ALA A 1 129 ? 19.862 -4.199 -32.741 1.00 75.38 129 ALA A O 1
ATOM 1046 N N . ASN A 1 130 ? 19.379 -5.485 -34.535 1.00 68.62 130 ASN A N 1
ATOM 1047 C CA . ASN A 1 130 ? 20.725 -5.536 -35.100 1.00 68.62 130 ASN A CA 1
ATOM 1048 C C . ASN A 1 130 ? 20.783 -4.534 -36.266 1.00 68.62 130 ASN A C 1
ATOM 1050 O O . ASN A 1 130 ? 19.757 -4.256 -36.885 1.00 68.62 130 ASN A O 1
ATOM 1054 N N . ALA A 1 131 ? 21.942 -3.960 -36.590 1.00 53.44 131 ALA A N 1
ATOM 1055 C CA . ALA A 1 131 ? 22.069 -3.315 -37.898 1.00 53.44 131 ALA A CA 1
ATOM 1056 C C . ALA A 1 131 ? 22.183 -4.359 -39.010 1.00 53.44 131 ALA A C 1
ATOM 1058 O O . ALA A 1 131 ? 22.571 -5.502 -38.776 1.00 53.44 131 ALA A O 1
ATOM 1059 N N . GLU A 1 132 ? 21.825 -3.929 -40.218 1.00 49.53 132 GLU A N 1
ATOM 1060 C CA . GLU A 1 132 ? 21.791 -4.735 -41.435 1.00 49.53 132 GLU A CA 1
ATOM 1061 C C . GLU A 1 132 ? 23.057 -5.586 -41.641 1.00 49.53 132 GLU A C 1
ATOM 1063 O O . GLU A 1 132 ? 24.186 -5.104 -41.541 1.00 49.53 132 GLU A O 1
ATOM 1068 N N . SER A 1 133 ? 22.828 -6.857 -41.991 1.00 49.50 133 SER A N 1
ATOM 1069 C CA . SER A 1 133 ? 23.808 -7.898 -42.334 1.00 49.50 133 SER A CA 1
ATOM 1070 C C . SER A 1 133 ? 24.730 -8.370 -41.197 1.00 49.50 133 SER A C 1
ATOM 1072 O O . SER A 1 133 ? 25.844 -7.865 -41.040 1.00 49.50 133 SER A O 1
ATOM 1074 N N . SER A 1 134 ? 24.342 -9.396 -40.414 1.00 45.19 134 SER A N 1
ATOM 1075 C CA . SER A 1 134 ? 25.325 -9.929 -39.458 1.00 45.19 134 SER A CA 1
ATOM 1076 C C . SER A 1 134 ? 25.369 -11.398 -39.013 1.00 45.19 134 SER A C 1
ATOM 1078 O O . SER A 1 134 ? 26.240 -11.648 -38.212 1.00 45.19 134 SER A O 1
ATOM 1080 N N . ILE A 1 135 ? 24.680 -12.410 -39.536 1.00 47.81 135 ILE A N 1
ATOM 1081 C CA . ILE A 1 135 ? 24.775 -13.847 -39.107 1.00 47.81 135 ILE A CA 1
ATOM 1082 C C . ILE A 1 135 ? 24.785 -14.179 -37.563 1.00 47.81 135 ILE A C 1
ATOM 1084 O O . ILE A 1 135 ? 24.824 -15.356 -37.208 1.00 47.81 135 ILE A O 1
ATOM 1088 N N . LEU A 1 136 ? 24.792 -13.211 -36.626 1.00 49.69 136 LEU A N 1
ATOM 1089 C CA . LEU A 1 136 ? 25.002 -13.340 -35.168 1.00 49.69 136 LEU A CA 1
ATOM 1090 C C . LEU A 1 136 ? 24.420 -12.112 -34.416 1.00 49.69 136 LEU A C 1
ATOM 1092 O O . LEU A 1 136 ? 24.949 -11.008 -34.528 1.00 49.69 136 LEU A O 1
ATOM 1096 N N . GLY A 1 137 ? 23.363 -12.302 -33.612 1.00 50.53 137 GLY A N 1
ATOM 1097 C CA . GLY A 1 137 ? 22.517 -11.209 -33.090 1.00 50.53 137 GLY A CA 1
ATOM 1098 C C . GLY A 1 137 ? 22.808 -10.613 -31.694 1.00 50.53 137 GLY A C 1
ATOM 1099 O O . GLY A 1 137 ? 23.681 -11.063 -30.951 1.00 50.53 137 GLY A O 1
ATOM 1100 N N . SER A 1 138 ? 22.031 -9.579 -31.332 1.00 49.47 138 SER A N 1
ATOM 1101 C CA . SER A 1 138 ? 21.978 -8.910 -30.014 1.00 49.47 138 SER A CA 1
ATOM 1102 C C . SER A 1 138 ? 21.247 -9.744 -28.960 1.00 49.47 138 SER A C 1
ATOM 1104 O O . SER A 1 138 ? 20.293 -10.451 -29.290 1.00 49.47 138 SER A O 1
ATOM 1106 N N . LYS A 1 139 ? 21.631 -9.598 -27.681 1.00 53.38 139 LYS A N 1
ATOM 1107 C CA . LYS A 1 139 ? 20.948 -10.221 -26.537 1.00 53.38 139 LYS A CA 1
ATOM 1108 C C . LYS A 1 139 ? 20.643 -9.200 -25.434 1.00 53.38 139 LYS A C 1
ATOM 1110 O O . LYS A 1 139 ? 21.480 -8.369 -25.098 1.00 53.38 139 LYS A O 1
ATOM 1115 N N . ILE A 1 140 ? 19.472 -9.295 -24.809 1.00 51.34 140 ILE A N 1
ATOM 1116 C CA . ILE A 1 140 ? 19.268 -8.755 -23.454 1.00 51.34 140 ILE A CA 1
ATOM 1117 C C . ILE A 1 140 ? 19.459 -9.897 -22.469 1.00 51.34 140 ILE A C 1
ATOM 1119 O O . ILE A 1 140 ? 18.965 -10.997 -22.701 1.00 51.34 140 ILE A O 1
ATOM 1123 N N . GLY A 1 141 ? 20.191 -9.633 -21.389 1.00 52.31 141 GLY A N 1
ATOM 1124 C CA . GLY A 1 141 ? 20.272 -10.527 -20.246 1.00 52.31 141 GLY A CA 1
ATOM 1125 C C . GLY A 1 141 ? 19.598 -9.873 -19.048 1.00 52.31 141 GLY A C 1
ATOM 1126 O O . GLY A 1 141 ? 20.127 -8.928 -18.471 1.00 52.31 141 GLY A O 1
ATOM 1127 N N . ILE A 1 142 ? 18.452 -10.387 -18.624 1.00 53.19 142 ILE A N 1
ATOM 1128 C CA . ILE A 1 142 ? 17.979 -10.107 -17.265 1.00 53.19 142 ILE A CA 1
ATOM 1129 C C . ILE A 1 142 ? 18.712 -11.086 -16.353 1.00 53.19 142 ILE A C 1
ATOM 1131 O O . ILE A 1 142 ? 18.735 -12.280 -16.643 1.00 53.19 142 ILE A O 1
ATOM 1135 N N . GLN A 1 143 ? 19.364 -10.591 -15.300 1.00 50.47 143 GLN A N 1
ATOM 1136 C CA . GLN A 1 143 ? 19.966 -11.460 -14.295 1.00 50.47 143 GLN A CA 1
ATOM 1137 C C . GLN A 1 143 ? 19.192 -11.291 -12.993 1.00 50.47 143 GLN A C 1
ATOM 1139 O O . GLN A 1 143 ? 19.344 -10.293 -12.296 1.00 50.47 143 GLN A O 1
ATOM 1144 N N . GLU A 1 144 ? 18.385 -12.284 -12.641 1.00 48.88 144 GLU A N 1
ATOM 1145 C CA . GLU A 1 144 ? 17.750 -12.342 -11.327 1.00 48.88 144 GLU A CA 1
ATOM 1146 C C . GLU A 1 144 ? 18.755 -12.905 -10.309 1.00 48.88 144 GLU A C 1
ATOM 1148 O O . GLU A 1 144 ? 19.436 -13.897 -10.564 1.00 48.88 144 GLU A O 1
ATOM 1153 N N . ALA A 1 145 ? 18.923 -12.236 -9.165 1.00 39.25 145 ALA A N 1
ATOM 1154 C CA . ALA A 1 145 ? 20.062 -12.460 -8.269 1.00 39.25 145 ALA A CA 1
ATOM 1155 C C . ALA A 1 145 ? 20.086 -13.831 -7.556 1.00 39.25 145 ALA A C 1
ATOM 1157 O O . ALA A 1 145 ? 21.111 -14.192 -6.986 1.00 39.25 145 ALA A O 1
ATOM 1158 N N . GLN A 1 146 ? 18.990 -14.597 -7.569 1.00 36.81 146 GLN A N 1
ATOM 1159 C CA . GLN A 1 146 ? 18.845 -15.827 -6.765 1.00 36.81 146 GLN A CA 1
ATOM 1160 C C . GLN A 1 146 ? 18.964 -17.124 -7.588 1.00 36.81 146 GLN A C 1
ATOM 1162 O O . GLN A 1 146 ? 19.261 -18.181 -7.044 1.00 36.81 146 GLN A O 1
ATOM 1167 N N . THR A 1 147 ? 18.836 -17.030 -8.910 1.00 36.81 147 THR A N 1
ATOM 1168 C CA . THR A 1 147 ? 19.136 -18.091 -9.880 1.00 36.81 147 THR A CA 1
ATOM 1169 C C . THR A 1 147 ? 19.494 -17.383 -11.178 1.00 36.81 147 THR A C 1
ATOM 1171 O O . THR A 1 147 ? 18.687 -16.567 -11.622 1.00 36.81 147 THR A O 1
ATOM 1174 N N . PRO A 1 148 ? 20.651 -17.644 -11.809 1.00 39.06 148 PRO A N 1
ATOM 1175 C CA . PRO A 1 148 ? 21.021 -17.021 -13.073 1.00 39.06 148 PRO A CA 1
ATOM 1176 C C . PRO A 1 148 ? 20.156 -17.584 -14.211 1.00 39.06 148 PRO A C 1
ATOM 1178 O O . PRO A 1 148 ? 20.640 -18.275 -15.102 1.00 39.06 148 PRO A O 1
ATOM 1181 N N . HIS A 1 149 ? 18.860 -17.283 -14.204 1.00 39.59 149 HIS A N 1
ATOM 1182 C CA . HIS A 1 149 ? 18.030 -17.346 -15.391 1.00 39.59 149 HIS A CA 1
ATOM 1183 C C . HIS A 1 149 ? 18.426 -16.168 -16.269 1.00 39.59 149 HIS A C 1
ATOM 1185 O O . HIS A 1 149 ? 17.751 -15.145 -16.322 1.00 39.59 149 HIS A O 1
ATOM 1191 N N . TYR A 1 150 ? 19.557 -16.309 -16.961 1.00 44.47 150 TYR A N 1
ATOM 1192 C CA . TYR A 1 150 ? 19.829 -15.479 -18.118 1.00 44.47 150 TYR A CA 1
ATOM 1193 C C . TYR A 1 150 ? 18.847 -15.893 -19.209 1.00 44.47 150 TYR A C 1
ATOM 1195 O O . TYR A 1 150 ? 19.126 -16.776 -20.021 1.00 44.47 150 TYR A O 1
ATOM 1203 N N . SER A 1 151 ? 17.671 -15.276 -19.216 1.00 45.72 151 SER A N 1
ATOM 1204 C CA . SER A 1 151 ? 16.781 -15.372 -20.366 1.00 45.72 151 SER A CA 1
ATOM 1205 C C . SER A 1 151 ? 17.387 -14.508 -21.464 1.00 45.72 151 SER A C 1
ATOM 1207 O O . SER A 1 151 ? 17.147 -13.305 -21.539 1.00 45.72 151 SER A O 1
ATOM 1209 N N . TYR A 1 152 ? 18.276 -15.111 -22.251 1.00 48.09 152 TYR A N 1
ATOM 1210 C CA . TYR A 1 152 ? 18.865 -14.473 -23.414 1.00 48.09 152 TYR A CA 1
ATOM 1211 C C . TYR A 1 152 ? 17.862 -14.516 -24.558 1.00 48.09 152 TYR A C 1
ATOM 1213 O O . TYR A 1 152 ? 17.706 -15.541 -25.216 1.00 48.09 152 TYR A O 1
ATOM 1221 N N . TYR A 1 153 ? 17.226 -13.386 -24.834 1.00 50.50 153 TYR A N 1
ATOM 1222 C CA . TYR A 1 153 ? 16.452 -13.232 -26.059 1.00 50.50 153 TYR A CA 1
ATOM 1223 C C . TYR A 1 153 ? 17.420 -12.835 -27.169 1.00 50.50 153 TYR A C 1
ATOM 1225 O O . TYR A 1 153 ? 17.850 -11.684 -27.242 1.00 50.50 153 TYR A O 1
ATOM 1233 N N . SER A 1 154 ? 17.839 -13.815 -27.972 1.00 49.22 154 SER A N 1
ATOM 1234 C CA . SER A 1 154 ? 18.591 -13.568 -29.201 1.00 49.22 154 SER A CA 1
ATOM 1235 C C . SER A 1 154 ? 17.622 -13.257 -30.326 1.00 49.22 154 SER A C 1
ATOM 1237 O O . SER A 1 154 ? 16.733 -14.058 -30.608 1.00 49.22 154 SER A O 1
ATOM 1239 N N . LEU A 1 155 ? 17.818 -12.126 -30.990 1.00 51.56 155 LEU A N 1
ATOM 1240 C CA . LEU A 1 155 ? 17.132 -11.848 -32.245 1.00 51.56 155 LEU A CA 1
ATOM 1241 C C . LEU A 1 155 ? 18.011 -12.318 -33.399 1.00 51.56 155 LEU A C 1
ATOM 1243 O O . LEU A 1 155 ? 19.195 -11.975 -33.440 1.00 51.56 155 LEU A O 1
ATOM 1247 N N . GLU A 1 156 ? 17.428 -13.081 -34.324 1.00 51.44 156 GLU A N 1
ATOM 1248 C CA . GLU A 1 156 ? 18.015 -13.329 -35.645 1.00 51.44 156 GLU A CA 1
ATOM 1249 C C . GLU A 1 156 ? 18.296 -11.986 -36.350 1.00 51.44 156 GLU A C 1
ATOM 1251 O O . GLU A 1 156 ? 17.764 -10.947 -35.953 1.00 51.44 156 GLU A O 1
ATOM 1256 N N . ASP A 1 157 ? 19.183 -11.962 -37.347 1.00 53.47 157 ASP A N 1
ATOM 1257 C CA . ASP A 1 157 ? 19.617 -10.738 -38.039 1.00 53.47 157 ASP A CA 1
ATOM 1258 C C . ASP A 1 157 ? 18.494 -9.997 -38.761 1.00 53.47 157 ASP A C 1
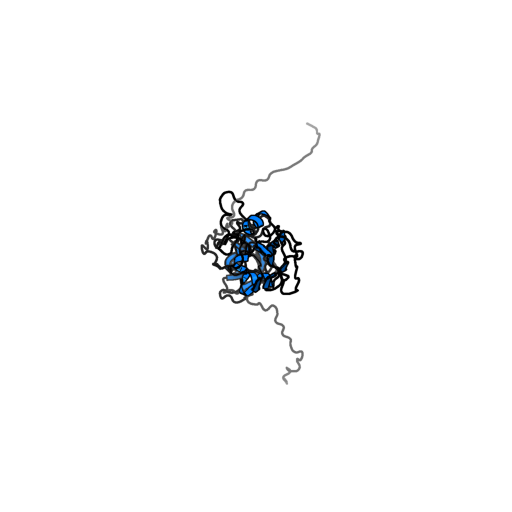ATOM 1260 O O . ASP A 1 157 ? 18.338 -10.073 -39.978 1.00 53.47 157 ASP A O 1
ATOM 1264 N N . THR A 1 158 ? 17.743 -9.205 -38.008 1.00 55.16 158 THR A N 1
ATOM 1265 C CA . THR A 1 158 ? 16.744 -8.297 -38.545 1.00 55.16 158 THR A CA 1
ATOM 1266 C C . THR A 1 158 ? 17.214 -6.864 -38.347 1.00 55.16 158 THR A C 1
ATOM 1268 O O . THR A 1 158 ? 17.538 -6.455 -37.229 1.00 55.16 158 THR A O 1
ATOM 1271 N N . SER A 1 159 ? 17.194 -6.077 -39.423 1.00 63.47 159 SER A N 1
ATOM 1272 C CA . SER A 1 159 ? 17.373 -4.621 -39.359 1.00 63.47 159 SER A CA 1
ATOM 1273 C C . SER A 1 159 ? 16.227 -3.906 -38.639 1.00 63.47 159 SER A C 1
ATOM 1275 O O . SER A 1 159 ? 16.366 -2.763 -38.195 1.00 63.47 159 SER A O 1
ATOM 1277 N N . SER A 1 160 ? 15.088 -4.591 -38.503 1.00 72.88 160 SER A N 1
ATOM 1278 C CA . SER A 1 160 ? 13.908 -4.141 -37.780 1.00 72.88 160 SER A CA 1
ATOM 1279 C C . SER A 1 160 ? 14.020 -4.361 -36.272 1.00 72.88 160 SER A C 1
ATOM 1281 O O . SER A 1 160 ? 14.631 -5.318 -35.796 1.00 72.88 160 SER A O 1
ATOM 1283 N N . PHE A 1 161 ? 13.361 -3.482 -35.515 1.00 77.50 161 PHE A N 1
ATOM 1284 C CA . PHE A 1 161 ? 13.197 -3.644 -34.075 1.00 77.50 161 PHE A CA 1
ATOM 1285 C C . PHE A 1 161 ? 12.186 -4.739 -33.747 1.00 77.50 161 PHE A C 1
ATOM 1287 O O . PHE A 1 161 ? 11.059 -4.696 -34.235 1.00 77.50 161 PHE A O 1
ATOM 1294 N N . ASN A 1 162 ? 12.556 -5.628 -32.831 1.00 77.62 162 ASN A N 1
ATOM 1295 C CA . ASN A 1 162 ? 11.645 -6.554 -32.168 1.00 77.62 162 ASN A CA 1
ATOM 1296 C C . ASN A 1 162 ? 11.408 -6.102 -30.726 1.00 77.62 162 ASN A C 1
ATOM 1298 O O . ASN A 1 162 ? 12.295 -5.522 -30.095 1.00 77.62 162 ASN A O 1
ATOM 1302 N N . THR A 1 163 ? 10.209 -6.361 -30.212 1.00 82.94 163 THR A N 1
ATOM 1303 C CA . THR A 1 163 ? 9.824 -5.987 -28.847 1.00 82.94 163 THR A CA 1
ATOM 1304 C C . THR A 1 163 ? 10.048 -7.166 -27.912 1.00 82.94 163 THR A C 1
ATOM 1306 O O . THR A 1 163 ? 9.609 -8.277 -28.190 1.00 82.94 163 THR A O 1
ATOM 1309 N N . PHE A 1 164 ? 10.717 -6.910 -26.798 1.00 78.94 164 PHE A N 1
ATOM 1310 C CA . PHE A 1 164 ? 10.886 -7.837 -25.692 1.00 78.94 164 PHE A CA 1
ATOM 1311 C C . PHE A 1 164 ? 10.004 -7.405 -24.517 1.00 78.94 164 PHE A C 1
ATOM 1313 O O . PHE A 1 164 ? 9.974 -6.211 -24.206 1.00 78.94 164 PHE A O 1
ATOM 1320 N N . GLY A 1 165 ? 9.351 -8.371 -23.862 1.00 79.81 165 GLY A N 1
ATOM 1321 C CA . GLY A 1 165 ? 8.712 -8.195 -22.559 1.00 79.81 165 GLY A CA 1
ATOM 1322 C C . GLY A 1 165 ? 7.549 -7.206 -22.558 1.00 79.81 165 GLY A C 1
ATOM 1323 O O . GLY A 1 165 ? 7.427 -6.427 -21.622 1.00 79.81 165 GLY A O 1
ATOM 1324 N N . ASP A 1 166 ? 6.730 -7.137 -23.609 1.00 86.31 166 ASP A N 1
ATOM 1325 C CA . ASP A 1 166 ? 5.599 -6.196 -23.644 1.00 86.31 166 ASP A CA 1
ATOM 1326 C C . ASP A 1 166 ? 4.463 -6.728 -22.757 1.00 86.31 166 ASP A C 1
ATOM 1328 O O . ASP A 1 166 ? 3.818 -7.708 -23.109 1.00 86.31 166 ASP A O 1
ATOM 1332 N N . MET A 1 167 ? 4.246 -6.106 -21.591 1.00 88.00 167 MET A N 1
ATOM 1333 C CA . MET A 1 167 ? 3.287 -6.553 -20.559 1.00 88.00 167 MET A CA 1
ATOM 1334 C C . MET A 1 167 ? 3.541 -7.952 -19.957 1.00 88.00 167 MET A C 1
ATOM 1336 O O . MET A 1 167 ? 2.706 -8.464 -19.210 1.00 88.00 167 MET A O 1
ATOM 1340 N N . ASP A 1 168 ? 4.709 -8.545 -20.199 1.00 87.00 168 ASP A N 1
ATOM 1341 C CA . ASP A 1 168 ? 5.150 -9.775 -19.537 1.00 87.00 168 ASP A CA 1
ATOM 1342 C C . ASP A 1 168 ? 5.649 -9.460 -18.117 1.00 87.00 168 ASP A C 1
ATOM 1344 O O . ASP A 1 168 ? 6.760 -8.958 -17.929 1.00 87.00 168 ASP A O 1
ATOM 1348 N N . TYR A 1 169 ? 4.810 -9.687 -17.104 1.00 86.94 169 TYR A N 1
ATOM 1349 C CA . TYR A 1 169 ? 5.172 -9.454 -15.702 1.00 86.94 169 TYR A CA 1
ATOM 1350 C C . TYR A 1 169 ? 5.797 -10.693 -15.064 1.00 86.94 169 TYR A C 1
ATOM 1352 O O . TYR A 1 169 ? 5.229 -11.786 -15.113 1.00 86.94 169 TYR A O 1
ATOM 1360 N N . TRP A 1 170 ? 6.913 -10.493 -14.369 1.00 85.50 170 TRP A N 1
ATOM 1361 C CA . TRP A 1 170 ? 7.591 -11.517 -13.581 1.00 85.50 170 TRP A CA 1
ATOM 1362 C C . TRP A 1 170 ? 7.494 -11.201 -12.092 1.00 85.50 170 TRP A C 1
ATOM 1364 O O . TRP A 1 170 ? 7.653 -10.051 -11.677 1.00 85.50 170 TRP A O 1
ATOM 1374 N N . ASN A 1 171 ? 7.219 -12.225 -11.284 1.00 85.00 171 ASN A N 1
ATOM 1375 C CA . ASN A 1 171 ? 7.233 -12.100 -9.831 1.00 85.00 171 ASN A CA 1
ATOM 1376 C C . ASN A 1 171 ? 8.683 -12.083 -9.348 1.00 85.00 171 ASN A C 1
ATOM 1378 O O . ASN A 1 171 ? 9.450 -12.999 -9.642 1.00 85.00 171 ASN A O 1
ATOM 1382 N N . HIS A 1 172 ? 9.046 -11.050 -8.599 1.00 75.44 172 HIS A N 1
ATOM 1383 C CA . HIS A 1 172 ? 10.396 -10.871 -8.108 1.00 75.44 172 HIS A CA 1
ATOM 1384 C C . HIS A 1 172 ? 10.476 -11.156 -6.614 1.00 75.44 172 HIS A C 1
ATOM 1386 O O . HIS A 1 172 ? 9.784 -10.544 -5.805 1.00 75.44 172 HIS A O 1
ATOM 1392 N N . LYS A 1 173 ? 11.370 -12.076 -6.249 1.00 73.12 173 LYS A N 1
ATOM 1393 C CA . LYS A 1 173 ? 11.561 -12.520 -4.860 1.00 73.12 173 LYS A CA 1
ATOM 1394 C C . LYS A 1 173 ? 12.932 -12.165 -4.283 1.00 73.12 173 LYS A C 1
ATOM 1396 O O . LYS A 1 173 ? 13.210 -12.499 -3.137 1.00 73.12 173 LYS A O 1
ATOM 1401 N N . ALA A 1 174 ? 13.810 -11.540 -5.068 1.00 72.88 174 ALA A N 1
ATOM 1402 C CA . ALA A 1 174 ? 15.152 -11.173 -4.625 1.00 72.88 174 ALA A CA 1
ATOM 1403 C C . ALA A 1 174 ? 15.181 -9.729 -4.115 1.00 72.88 174 ALA A C 1
ATOM 1405 O O . ALA A 1 174 ? 14.515 -8.869 -4.657 1.00 72.88 174 ALA A O 1
ATOM 1406 N N . THR A 1 175 ? 16.015 -9.403 -3.130 1.00 79.50 175 THR A N 1
ATOM 1407 C CA . THR A 1 175 ? 16.094 -8.028 -2.588 1.00 79.50 175 THR A CA 1
ATOM 1408 C C . THR A 1 175 ? 16.711 -6.999 -3.544 1.00 79.50 175 THR A C 1
ATOM 1410 O O . THR A 1 175 ? 16.814 -5.818 -3.209 1.00 79.50 175 THR A O 1
ATOM 1413 N N . SER A 1 176 ? 17.141 -7.427 -4.730 1.00 82.44 176 SER A N 1
ATOM 1414 C CA . SER A 1 176 ? 17.745 -6.570 -5.740 1.00 82.44 176 SER A CA 1
ATOM 1415 C C . SER A 1 176 ? 17.369 -7.017 -7.145 1.00 82.44 176 SER A C 1
ATOM 1417 O O . SER A 1 176 ? 17.338 -8.212 -7.451 1.00 82.44 176 SER A O 1
ATOM 1419 N N . LEU A 1 177 ? 17.166 -6.034 -8.018 1.00 83.44 177 LEU A N 1
ATOM 1420 C CA . LEU A 1 177 ? 16.972 -6.254 -9.444 1.00 83.44 177 LEU A CA 1
ATOM 1421 C C . LEU A 1 177 ? 18.245 -5.878 -10.193 1.00 83.44 177 LEU A C 1
ATOM 1423 O O . LEU A 1 177 ? 18.821 -4.812 -9.958 1.00 83.44 177 LEU A O 1
ATOM 1427 N N . LYS A 1 178 ? 18.649 -6.740 -11.130 1.00 84.38 178 LYS A N 1
ATOM 1428 C CA . LYS A 1 178 ? 19.771 -6.497 -12.030 1.00 84.38 178 LYS A CA 1
ATOM 1429 C C . LYS A 1 178 ? 19.342 -6.664 -13.487 1.00 84.38 178 LYS A C 1
ATOM 1431 O O . LYS A 1 178 ? 18.857 -7.710 -13.910 1.00 84.38 178 LYS A O 1
ATOM 1436 N N . ILE A 1 179 ? 19.555 -5.611 -14.267 1.00 82.88 179 ILE A N 1
ATOM 1437 C CA . ILE A 1 179 ? 19.222 -5.541 -15.691 1.00 82.88 179 ILE A CA 1
ATOM 1438 C C . ILE A 1 179 ? 20.525 -5.378 -16.466 1.00 82.88 179 ILE A C 1
ATOM 1440 O O . ILE A 1 179 ? 21.264 -4.424 -16.219 1.00 82.88 179 ILE A O 1
ATOM 1444 N N . ALA A 1 180 ? 20.810 -6.279 -17.406 1.00 80.69 180 ALA A N 1
ATOM 1445 C CA . ALA A 1 180 ? 21.990 -6.195 -18.255 1.00 80.69 180 ALA A CA 1
ATOM 1446 C C . ALA A 1 180 ? 21.616 -6.140 -19.743 1.00 80.69 180 ALA A C 1
ATOM 1448 O O . ALA A 1 180 ? 20.968 -7.018 -20.313 1.00 80.69 180 ALA A O 1
ATOM 1449 N N . PHE A 1 181 ? 22.099 -5.102 -20.408 1.00 76.62 181 PHE A N 1
ATOM 1450 C CA . PHE A 1 181 ? 22.131 -5.023 -21.860 1.00 76.62 181 PHE A CA 1
ATOM 1451 C C . PHE A 1 181 ? 23.503 -5.524 -22.279 1.00 76.62 181 PHE A C 1
ATOM 1453 O O . PHE A 1 181 ? 24.503 -4.885 -21.956 1.00 76.62 181 PHE A O 1
ATOM 1460 N N . VAL A 1 182 ? 23.556 -6.694 -22.920 1.00 71.88 182 VAL A N 1
ATOM 1461 C CA . VAL A 1 182 ? 24.816 -7.379 -23.211 1.00 71.88 182 VAL A CA 1
ATOM 1462 C C . VAL A 1 182 ? 25.024 -7.452 -24.707 1.00 71.88 182 VAL A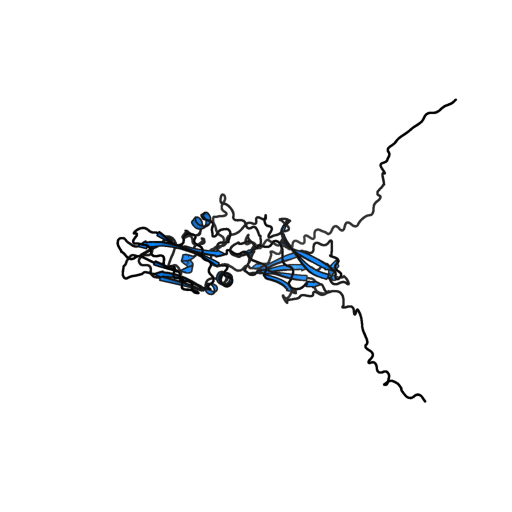 C 1
ATOM 1464 O O . VAL A 1 182 ? 24.259 -8.053 -25.457 1.00 71.88 182 VAL A O 1
ATOM 1467 N N . LYS A 1 183 ? 26.142 -6.893 -25.144 1.00 66.69 183 LYS A N 1
ATOM 1468 C CA . LYS A 1 183 ? 26.621 -7.105 -26.499 1.00 66.69 183 LYS A CA 1
ATOM 1469 C C . LYS A 1 183 ? 27.303 -8.475 -26.584 1.00 66.69 183 LYS A C 1
ATOM 1471 O O . LYS A 1 183 ? 28.286 -8.705 -25.885 1.00 66.69 183 LYS A O 1
ATOM 1476 N N . THR A 1 184 ? 26.831 -9.366 -27.456 1.00 57.75 184 THR A N 1
ATOM 1477 C CA . THR A 1 184 ? 27.519 -10.635 -27.745 1.00 57.75 184 THR A CA 1
ATOM 1478 C C . THR A 1 184 ? 28.285 -10.582 -29.063 1.00 57.75 184 THR A C 1
ATOM 1480 O O . THR A 1 184 ? 27.730 -10.192 -30.084 1.00 57.75 184 THR A O 1
ATOM 1483 N N . GLY A 1 185 ? 29.558 -10.993 -29.036 1.00 56.31 185 GLY A N 1
ATOM 1484 C CA . GLY A 1 185 ? 30.443 -11.046 -30.206 1.00 56.31 185 GLY A CA 1
ATOM 1485 C C . GLY A 1 185 ? 31.221 -9.753 -30.496 1.00 56.31 185 GLY A C 1
ATOM 1486 O O . GLY A 1 185 ? 31.023 -8.709 -29.872 1.00 56.31 185 GLY A O 1
ATOM 1487 N N . GLU A 1 186 ? 32.132 -9.823 -31.470 1.00 52.62 186 GLU A N 1
ATOM 1488 C CA . GLU A 1 186 ? 33.043 -8.720 -31.827 1.00 52.62 186 GLU A CA 1
ATOM 1489 C C . GLU A 1 186 ? 32.358 -7.568 -32.597 1.00 52.62 186 GLU A C 1
ATOM 1491 O O . GLU A 1 186 ? 32.905 -6.469 -32.722 1.00 52.62 186 GLU A O 1
ATOM 1496 N N . ARG A 1 187 ? 31.134 -7.765 -33.101 1.00 53.16 187 ARG A N 1
ATOM 1497 C CA . ARG A 1 187 ? 30.540 -6.894 -34.132 1.00 53.16 187 ARG A CA 1
ATOM 1498 C C . ARG A 1 187 ? 29.853 -5.656 -33.577 1.00 53.16 187 ARG A C 1
ATOM 1500 O O . ARG A 1 187 ? 29.153 -5.709 -32.579 1.00 53.16 187 ARG A O 1
ATOM 1507 N N . LYS A 1 188 ? 30.079 -4.514 -34.221 1.00 52.72 188 LYS A N 1
ATOM 1508 C CA . LYS A 1 188 ? 29.451 -3.222 -33.923 1.00 52.72 188 LYS A CA 1
ATOM 1509 C C . LYS A 1 188 ? 28.066 -3.205 -34.585 1.00 52.72 188 LYS A C 1
ATOM 1511 O O . LYS A 1 188 ? 27.989 -3.601 -35.739 1.00 52.72 188 LYS A O 1
ATOM 1516 N N . ASN A 1 189 ? 27.036 -2.763 -33.856 1.00 62.56 189 ASN A N 1
ATOM 1517 C CA . ASN A 1 189 ? 25.751 -2.181 -34.285 1.00 62.56 189 ASN A CA 1
ATOM 1518 C C . ASN A 1 189 ? 24.491 -2.808 -33.644 1.00 62.56 189 ASN A C 1
ATOM 1520 O O . ASN A 1 189 ? 23.490 -3.039 -34.319 1.00 62.56 189 ASN A O 1
ATOM 1524 N N . THR A 1 190 ? 24.505 -3.049 -32.331 1.00 71.81 190 THR A N 1
ATOM 1525 C CA . THR A 1 190 ? 23.272 -3.345 -31.576 1.00 71.81 190 THR A CA 1
ATOM 1526 C C . THR A 1 190 ? 22.498 -2.051 -31.310 1.00 71.81 190 THR A C 1
ATOM 1528 O O . THR A 1 190 ? 23.110 -1.001 -31.100 1.00 71.81 190 THR A O 1
ATOM 1531 N N . ARG A 1 191 ? 21.166 -2.090 -31.328 1.00 79.25 191 ARG A N 1
ATOM 1532 C CA . ARG A 1 191 ? 20.308 -0.920 -31.085 1.00 79.25 191 ARG A CA 1
ATOM 1533 C C . ARG A 1 191 ? 19.291 -1.248 -30.004 1.00 79.25 191 ARG A C 1
ATOM 1535 O O . ARG A 1 191 ? 18.603 -2.260 -30.099 1.00 79.25 191 ARG A O 1
ATOM 1542 N N . VAL A 1 192 ? 19.173 -0.379 -29.007 1.00 83.81 192 VAL A N 1
ATOM 1543 C CA . VAL A 1 192 ? 18.184 -0.479 -27.925 1.00 83.81 192 VAL A CA 1
ATOM 1544 C C . VAL A 1 192 ? 17.356 0.795 -27.917 1.00 83.81 192 VAL A C 1
ATOM 1546 O O . VAL A 1 192 ? 17.928 1.880 -27.920 1.00 83.81 192 VAL A O 1
ATOM 1549 N N . LYS A 1 193 ? 16.029 0.693 -27.881 1.00 88.25 193 LYS A N 1
ATOM 1550 C CA . LYS A 1 193 ? 15.140 1.844 -27.664 1.00 88.25 193 LYS A CA 1
ATOM 1551 C C . LYS A 1 193 ? 13.870 1.432 -26.929 1.00 88.25 193 LYS A C 1
ATOM 1553 O O . LYS A 1 193 ? 13.648 0.248 -26.694 1.00 88.25 193 LYS A O 1
ATOM 1558 N N . ASN A 1 194 ? 13.012 2.402 -26.613 1.00 90.44 194 ASN A N 1
ATOM 1559 C CA . ASN A 1 194 ? 11.691 2.169 -26.014 1.00 90.44 194 ASN A CA 1
ATOM 1560 C C . ASN A 1 194 ? 11.754 1.308 -24.742 1.00 90.44 194 ASN A C 1
ATOM 1562 O O . ASN A 1 194 ? 10.911 0.431 -24.542 1.00 90.44 194 ASN A O 1
ATOM 1566 N N . VAL A 1 195 ? 12.780 1.535 -23.918 1.00 90.50 195 VAL A N 1
ATOM 1567 C CA . VAL A 1 195 ? 12.970 0.788 -22.676 1.00 90.50 195 VAL A CA 1
ATOM 1568 C C . VAL A 1 195 ? 12.011 1.326 -21.627 1.00 90.50 195 VAL A C 1
ATOM 1570 O O . VAL A 1 195 ? 11.956 2.537 -21.402 1.00 90.50 195 VAL A O 1
ATOM 1573 N N . SER A 1 196 ? 11.270 0.437 -20.980 1.00 92.25 196 SER A N 1
ATOM 1574 C CA . SER A 1 196 ? 10.448 0.778 -19.826 1.00 92.25 196 SER A CA 1
ATOM 1575 C C . SER A 1 196 ? 10.570 -0.277 -18.742 1.00 92.25 196 SER A C 1
ATOM 1577 O O . SER A 1 196 ? 10.651 -1.468 -19.031 1.00 92.25 196 SER A O 1
ATOM 1579 N N . LEU A 1 197 ? 10.569 0.184 -17.497 1.00 91.69 197 LEU A N 1
ATOM 1580 C CA . LEU A 1 197 ? 10.570 -0.652 -16.306 1.00 91.69 197 LEU A CA 1
ATOM 1581 C C . LEU A 1 197 ? 9.420 -0.192 -15.424 1.00 91.69 197 LEU A C 1
ATOM 1583 O O . LEU A 1 197 ? 9.391 0.969 -15.030 1.00 91.69 197 LEU A O 1
ATOM 1587 N N . VAL A 1 198 ? 8.492 -1.082 -15.113 1.00 92.31 198 VAL A N 1
ATOM 1588 C CA . VAL A 1 198 ? 7.387 -0.796 -14.195 1.00 92.31 198 VAL A CA 1
ATOM 1589 C C . VAL A 1 198 ? 7.355 -1.850 -13.105 1.00 92.31 198 VAL A C 1
ATOM 1591 O O . VAL A 1 198 ? 7.583 -3.030 -13.370 1.00 92.31 198 VAL A O 1
ATOM 1594 N N . PHE A 1 199 ? 7.067 -1.403 -11.889 1.00 92.31 199 PHE A N 1
ATOM 1595 C CA . PHE A 1 199 ? 6.820 -2.259 -10.740 1.00 92.31 199 PHE A CA 1
ATOM 1596 C C . PHE A 1 199 ? 5.332 -2.289 -10.441 1.00 92.31 199 PHE A C 1
ATOM 1598 O O . PHE A 1 199 ? 4.625 -1.305 -10.666 1.00 92.31 199 PHE A O 1
ATOM 1605 N N . ALA A 1 200 ? 4.864 -3.420 -9.945 1.00 92.56 200 ALA A N 1
ATOM 1606 C CA . ALA A 1 200 ? 3.488 -3.626 -9.561 1.00 92.56 200 ALA A CA 1
ATOM 1607 C C . ALA A 1 200 ? 3.421 -4.365 -8.233 1.00 92.56 200 ALA A C 1
ATOM 1609 O O . ALA A 1 200 ? 4.254 -5.229 -7.956 1.00 92.56 200 ALA A O 1
ATOM 1610 N N . ASP A 1 201 ? 2.406 -4.023 -7.456 1.00 92.31 201 ASP A N 1
ATOM 1611 C CA . ASP A 1 201 ? 1.989 -4.786 -6.296 1.00 92.31 201 ASP A CA 1
ATOM 1612 C C . ASP A 1 201 ? 0.698 -5.514 -6.652 1.00 92.31 201 ASP A C 1
ATOM 1614 O O . ASP A 1 201 ? -0.313 -4.891 -6.992 1.00 92.31 201 ASP A O 1
ATOM 1618 N N . ALA A 1 202 ? 0.763 -6.842 -6.658 1.00 88.19 202 ALA A N 1
ATOM 1619 C CA . ALA A 1 202 ? -0.356 -7.683 -7.056 1.00 88.19 202 ALA A CA 1
ATOM 1620 C C . ALA A 1 202 ? -1.134 -8.246 -5.862 1.00 88.19 202 ALA A C 1
ATOM 1622 O O . ALA A 1 202 ? -2.073 -9.014 -6.090 1.00 88.19 202 ALA A O 1
ATOM 1623 N N . ASP A 1 203 ? -0.751 -7.902 -4.635 1.00 89.12 203 ASP A N 1
ATOM 1624 C CA . ASP A 1 203 ? -1.368 -8.397 -3.415 1.00 89.12 203 ASP A CA 1
ATOM 1625 C C . ASP A 1 203 ? -2.154 -7.284 -2.710 1.00 89.12 203 ASP A C 1
ATOM 1627 O O . ASP A 1 203 ? -1.936 -6.099 -2.919 1.00 89.12 203 ASP A O 1
ATOM 1631 N N . ASN A 1 204 ? -3.146 -7.680 -1.913 1.00 90.25 204 ASN A N 1
ATOM 1632 C CA . ASN A 1 204 ? -3.909 -6.745 -1.088 1.00 90.25 204 ASN A CA 1
ATOM 1633 C C . ASN A 1 204 ? -3.315 -6.715 0.327 1.00 90.25 204 ASN A C 1
ATOM 1635 O O . ASN A 1 204 ? -2.997 -7.800 0.839 1.00 90.25 204 ASN A O 1
ATOM 1639 N N . PRO A 1 205 ? -3.315 -5.553 1.006 1.00 90.81 205 PRO A N 1
ATOM 1640 C CA . PRO A 1 205 ? -2.881 -5.460 2.393 1.00 90.81 205 PRO A CA 1
ATOM 1641 C C . PRO A 1 205 ? -3.810 -6.253 3.311 1.00 90.81 205 PRO A C 1
ATOM 1643 O O . PRO A 1 205 ? -5.035 -6.297 3.118 1.00 90.81 205 PRO A O 1
ATOM 1646 N N . LYS A 1 206 ? -3.234 -6.870 4.346 1.00 90.44 206 LYS A N 1
ATOM 1647 C CA . LYS A 1 206 ? -3.956 -7.695 5.325 1.00 90.44 206 LYS A CA 1
ATOM 1648 C C . LYS A 1 206 ? -3.688 -7.213 6.736 1.00 90.44 206 LYS A C 1
ATOM 1650 O O . LYS A 1 206 ? -2.604 -6.752 7.065 1.00 90.44 206 LYS A O 1
ATOM 1655 N N . ILE A 1 207 ? -4.676 -7.373 7.609 1.00 90.81 207 ILE A N 1
ATOM 1656 C CA . ILE A 1 207 ? -4.495 -7.110 9.038 1.00 90.81 207 ILE A CA 1
ATOM 1657 C C . ILE A 1 207 ? -3.588 -8.206 9.611 1.00 90.81 207 ILE A C 1
ATOM 1659 O O . ILE A 1 207 ? -3.929 -9.387 9.548 1.00 90.81 207 ILE A O 1
ATOM 1663 N N . SER A 1 208 ? -2.442 -7.809 10.161 1.00 90.06 208 SER A N 1
ATOM 1664 C CA . SER A 1 208 ? -1.435 -8.703 10.738 1.00 90.06 208 SER A CA 1
ATOM 1665 C C . SER A 1 208 ? -1.607 -8.876 12.246 1.00 90.06 208 SER A C 1
ATOM 1667 O O . SER A 1 208 ? -1.374 -9.964 12.774 1.00 90.06 208 SER A O 1
ATOM 1669 N N . SER A 1 209 ? -2.035 -7.830 12.956 1.00 89.94 209 SER A N 1
ATOM 1670 C CA . SER A 1 209 ? -2.322 -7.907 14.386 1.00 89.94 209 SER A CA 1
ATOM 1671 C C . SER A 1 209 ? -3.261 -6.805 14.858 1.00 89.94 209 SER A C 1
ATOM 1673 O O . SER A 1 209 ? -3.404 -5.753 14.233 1.00 89.94 209 SER A O 1
ATOM 1675 N N . ILE A 1 210 ? -3.903 -7.063 15.998 1.00 91.00 210 ILE A N 1
ATOM 1676 C CA . ILE A 1 210 ? -4.672 -6.064 16.732 1.00 91.00 210 ILE A CA 1
ATOM 1677 C C . ILE A 1 210 ? -4.277 -6.141 18.197 1.00 91.00 210 ILE A C 1
ATOM 1679 O O . ILE A 1 210 ? -4.262 -7.226 18.786 1.00 91.00 210 ILE A O 1
ATOM 1683 N N . TYR A 1 211 ? -3.949 -4.991 18.771 1.00 90.81 211 TYR A N 1
ATOM 1684 C CA . TYR A 1 211 ? -3.508 -4.869 20.155 1.00 90.81 211 TYR A CA 1
ATOM 1685 C C . TYR A 1 211 ? -4.019 -3.571 20.775 1.00 90.81 211 TYR A C 1
ATOM 1687 O O . TYR A 1 211 ? -4.522 -2.693 20.073 1.00 90.81 211 TYR A O 1
ATOM 1695 N N . ALA A 1 212 ? -3.900 -3.462 22.097 1.00 91.62 212 ALA A N 1
ATOM 1696 C CA . ALA A 1 212 ? -4.296 -2.273 22.832 1.00 91.62 212 ALA A CA 1
ATOM 1697 C C . ALA A 1 212 ? -3.149 -1.691 23.663 1.00 91.62 212 ALA A C 1
ATOM 1699 O O . ALA A 1 212 ? -2.229 -2.413 24.064 1.00 91.62 212 ALA A O 1
ATOM 1700 N N . THR A 1 213 ? -3.216 -0.384 23.908 1.00 91.25 213 THR A N 1
ATOM 1701 C CA . THR A 1 213 ? -2.266 0.351 24.750 1.00 91.25 213 THR A CA 1
ATOM 1702 C C . THR A 1 213 ? -2.973 1.277 25.733 1.00 91.25 213 THR A C 1
ATOM 1704 O O . THR A 1 213 ? -4.163 1.582 25.594 1.00 91.25 213 THR A O 1
ATOM 1707 N N . ASP A 1 214 ? -2.222 1.736 26.732 1.00 86.44 214 ASP A N 1
ATOM 1708 C CA . ASP A 1 214 ? -2.559 2.938 27.493 1.00 86.44 214 ASP A CA 1
ATOM 1709 C C . ASP A 1 214 ? -2.255 4.228 26.700 1.00 86.44 214 ASP A C 1
ATOM 1711 O O . ASP A 1 214 ? -1.872 4.189 25.525 1.00 86.44 214 ASP A O 1
ATOM 1715 N N . ILE A 1 215 ? -2.458 5.378 27.353 1.00 85.56 215 ILE A N 1
ATOM 1716 C CA . ILE A 1 215 ? -2.228 6.714 26.785 1.00 85.56 215 ILE A CA 1
ATOM 1717 C C . ILE A 1 215 ? -0.757 6.995 26.460 1.00 85.56 215 ILE A C 1
ATOM 1719 O O . ILE A 1 215 ? -0.475 7.787 25.563 1.00 85.56 215 ILE A O 1
ATOM 1723 N N . ASP A 1 216 ? 0.162 6.324 27.152 1.00 85.44 216 ASP A N 1
ATOM 1724 C CA . ASP A 1 216 ? 1.605 6.472 26.968 1.00 85.44 216 ASP A CA 1
ATOM 1725 C C . ASP A 1 216 ? 2.137 5.528 25.872 1.00 85.44 216 ASP A C 1
ATOM 1727 O O . ASP A 1 216 ? 3.316 5.574 25.517 1.00 85.44 216 ASP A O 1
ATOM 1731 N N . GLY A 1 217 ? 1.267 4.687 25.300 1.00 85.69 217 GLY A N 1
ATOM 1732 C CA . GLY A 1 217 ? 1.599 3.741 24.238 1.00 85.69 217 GLY A CA 1
ATOM 1733 C C . GLY A 1 217 ? 2.144 2.403 24.740 1.00 85.69 217 GLY A C 1
ATOM 1734 O O . GLY A 1 217 ? 2.618 1.601 23.933 1.00 85.69 217 GLY A O 1
ATOM 1735 N N . ASN A 1 218 ? 2.067 2.117 26.043 1.00 87.75 218 ASN A N 1
ATOM 1736 C CA . ASN A 1 218 ? 2.488 0.825 26.576 1.00 87.75 218 ASN A CA 1
ATOM 1737 C C . ASN A 1 218 ? 1.420 -0.231 26.296 1.00 87.75 218 ASN A C 1
ATOM 1739 O O . ASN A 1 218 ? 0.234 -0.011 26.550 1.00 87.75 218 ASN A O 1
ATOM 1743 N N . ALA A 1 219 ? 1.842 -1.399 25.805 1.00 89.38 219 ALA A N 1
ATOM 1744 C CA . ALA A 1 219 ? 0.946 -2.525 25.562 1.00 89.38 219 ALA A CA 1
ATOM 1745 C C . ALA A 1 219 ? 0.187 -2.902 26.842 1.00 89.38 219 ALA A C 1
ATOM 1747 O O . ALA A 1 219 ? 0.789 -3.160 27.885 1.00 89.38 219 ALA A O 1
ATOM 1748 N N . LYS A 1 220 ? -1.143 -2.947 26.749 1.00 87.56 220 LYS A N 1
ATOM 1749 C CA . LYS A 1 220 ? -2.029 -3.145 27.896 1.00 87.56 220 LYS A CA 1
ATOM 1750 C C . LYS A 1 220 ? -3.245 -3.962 27.484 1.00 87.56 220 LYS A C 1
ATOM 1752 O O . LYS A 1 220 ? -3.917 -3.648 26.507 1.00 87.56 220 LYS A O 1
ATOM 1757 N N . THR A 1 221 ? -3.530 -5.020 28.237 1.00 84.75 221 THR A N 1
ATOM 1758 C CA . THR A 1 221 ? -4.666 -5.927 27.987 1.00 84.75 221 THR A CA 1
ATOM 1759 C C . THR A 1 221 ? -5.750 -5.843 29.058 1.00 84.75 221 THR A C 1
ATOM 1761 O O . THR A 1 221 ? -6.798 -6.455 28.884 1.00 84.75 221 THR A O 1
ATOM 1764 N N . SER A 1 222 ? -5.518 -5.089 30.136 1.00 86.31 222 SER A N 1
ATOM 1765 C CA . SER A 1 222 ? -6.458 -4.911 31.248 1.00 86.31 222 SER A CA 1
ATOM 1766 C C . SER A 1 222 ? -6.540 -3.442 31.641 1.00 86.31 222 SER A C 1
ATOM 1768 O O . SER A 1 222 ? -5.516 -2.839 31.956 1.00 86.31 222 SER A O 1
ATOM 1770 N N . PHE A 1 223 ? -7.745 -2.880 31.630 1.00 86.75 223 PHE A N 1
ATOM 1771 C CA . PHE A 1 223 ? -8.035 -1.470 31.885 1.00 86.75 223 PHE A CA 1
ATOM 1772 C C . PHE A 1 223 ? -8.911 -1.336 33.129 1.00 86.75 223 PHE A C 1
ATOM 1774 O O . PHE A 1 223 ? -9.996 -1.907 33.186 1.00 86.75 223 PHE A O 1
ATOM 1781 N N . GLY A 1 224 ? -8.403 -0.614 34.124 1.00 79.94 224 GLY A N 1
ATOM 1782 C CA . GLY A 1 224 ? -8.987 -0.439 35.444 1.00 79.94 224 GLY A CA 1
ATOM 1783 C C . GLY A 1 224 ? -9.949 0.737 35.563 1.00 79.94 224 GLY A C 1
ATOM 1784 O O . GLY A 1 224 ? -10.181 1.488 34.622 1.00 79.94 224 GLY A O 1
ATOM 1785 N N . LYS A 1 225 ? -10.455 0.966 36.780 1.00 75.25 225 LYS A N 1
ATOM 1786 C CA . LYS A 1 225 ? -11.421 2.047 37.076 1.00 75.25 225 LYS A CA 1
ATOM 1787 C C . LYS A 1 225 ? -10.908 3.449 36.738 1.00 75.25 225 LYS A C 1
ATOM 1789 O O . LYS A 1 225 ? -11.697 4.333 36.415 1.00 75.25 225 LYS A O 1
ATOM 1794 N N . ASN A 1 226 ? -9.597 3.642 36.831 1.00 79.81 226 ASN A N 1
ATOM 1795 C CA . ASN A 1 226 ? -8.950 4.924 36.561 1.00 79.81 226 ASN A CA 1
ATOM 1796 C C . ASN A 1 226 ? -8.595 5.107 35.077 1.00 79.81 226 ASN A C 1
ATOM 1798 O O . ASN A 1 226 ? -8.159 6.189 34.696 1.00 79.81 226 ASN A O 1
ATOM 1802 N N . ASP A 1 227 ? -8.768 4.076 34.247 1.00 85.50 227 ASP A N 1
ATOM 1803 C CA . ASP A 1 227 ? -8.558 4.180 32.810 1.00 85.50 227 ASP A CA 1
ATOM 1804 C C . ASP A 1 227 ? -9.831 4.727 32.149 1.00 85.50 227 ASP A C 1
ATOM 1806 O O . ASP A 1 227 ? -10.893 4.110 32.188 1.00 85.50 227 ASP A O 1
ATOM 1810 N N . GLU A 1 228 ? -9.741 5.909 31.538 1.00 86.50 228 GLU A N 1
ATOM 1811 C CA . GLU A 1 228 ? -10.865 6.496 30.792 1.00 86.50 228 GLU A CA 1
ATOM 1812 C C . GLU A 1 228 ? -10.933 5.974 29.347 1.00 86.50 228 GLU A C 1
ATOM 1814 O O . GLU A 1 228 ? -12.011 5.911 28.746 1.00 86.50 228 GLU A O 1
ATOM 1819 N N . TYR A 1 229 ? -9.785 5.580 28.787 1.00 90.31 229 TYR A N 1
ATOM 1820 C CA . TYR A 1 229 ? -9.644 5.239 27.376 1.00 90.31 229 TYR A CA 1
ATOM 1821 C C . TYR A 1 229 ? -8.930 3.908 27.163 1.00 90.31 229 TYR A C 1
ATOM 1823 O O . TYR A 1 229 ? -7.983 3.568 27.868 1.00 90.31 229 TYR A O 1
ATOM 1831 N N . VAL A 1 230 ? -9.355 3.213 26.110 1.00 91.06 230 VAL A N 1
ATOM 1832 C CA . VAL A 1 230 ? -8.618 2.115 25.481 1.00 91.06 230 VAL A CA 1
ATOM 1833 C C . VAL A 1 230 ? -8.156 2.598 24.111 1.00 91.06 230 VAL A C 1
ATOM 1835 O O . VAL A 1 230 ? -8.977 3.039 23.299 1.00 91.06 230 VAL A O 1
ATOM 1838 N N . TYR A 1 231 ? -6.860 2.499 23.837 1.00 93.31 231 TYR A N 1
ATOM 1839 C CA . TYR A 1 231 ? -6.305 2.751 22.509 1.00 93.31 231 TYR A CA 1
ATOM 1840 C C . TYR A 1 231 ? -6.157 1.414 21.795 1.00 93.31 231 TYR A C 1
ATOM 1842 O O . TYR A 1 231 ? -5.504 0.516 22.311 1.00 93.31 231 TYR A O 1
ATOM 1850 N N . ILE A 1 232 ? -6.823 1.254 20.654 1.00 94.06 232 ILE A N 1
ATOM 1851 C CA . ILE A 1 232 ? -6.871 0.010 19.879 1.00 94.06 232 ILE A CA 1
ATOM 1852 C C . ILE A 1 232 ? -6.131 0.244 18.569 1.00 94.06 232 ILE A C 1
ATOM 1854 O O . ILE A 1 232 ? -6.480 1.147 17.811 1.00 94.06 232 ILE A O 1
ATOM 1858 N N . HIS A 1 233 ? -5.144 -0.592 18.280 1.00 94.00 233 HIS A N 1
ATOM 1859 C CA . HIS A 1 233 ? -4.311 -0.488 17.090 1.00 94.00 233 HIS A CA 1
ATOM 1860 C C . HIS A 1 233 ? -4.591 -1.655 16.156 1.00 94.00 233 HIS A C 1
ATOM 1862 O O . HIS A 1 233 ? -4.504 -2.811 16.566 1.00 94.00 233 HIS A O 1
ATOM 1868 N N . VAL A 1 234 ? -4.914 -1.345 14.904 1.00 93.31 234 VAL A N 1
ATOM 1869 C CA . VAL A 1 234 ? -5.087 -2.313 13.821 1.00 93.31 234 VAL A CA 1
ATOM 1870 C C . VAL A 1 234 ? -3.878 -2.189 12.909 1.00 93.31 234 VAL A C 1
ATOM 1872 O O . VAL A 1 234 ? -3.740 -1.203 12.181 1.00 93.31 234 VAL A O 1
ATOM 1875 N N . LYS A 1 235 ? -2.991 -3.178 12.985 1.00 93.25 235 LYS A N 1
ATOM 1876 C CA . LYS A 1 235 ? -1.747 -3.215 12.227 1.00 93.25 235 LYS A CA 1
ATOM 1877 C C . LYS A 1 235 ? -1.915 -4.054 10.969 1.00 93.25 235 LYS A C 1
ATOM 1879 O O . LYS A 1 235 ? -2.465 -5.154 11.022 1.00 93.25 235 LYS A O 1
ATOM 1884 N N . PHE A 1 236 ? -1.411 -3.548 9.856 1.00 93.00 236 PHE A N 1
ATOM 1885 C CA . PHE A 1 236 ? -1.362 -4.246 8.581 1.00 93.00 236 PHE A CA 1
ATOM 1886 C C . PHE A 1 236 ? -0.022 -4.961 8.406 1.00 93.00 236 PHE A C 1
ATOM 1888 O O . PHE A 1 236 ? 0.938 -4.727 9.140 1.00 93.00 236 PHE A O 1
ATOM 1895 N N . ASP A 1 237 ? 0.036 -5.933 7.507 1.00 91.12 237 ASP A N 1
ATOM 1896 C CA . ASP A 1 237 ? 1.290 -6.582 7.143 1.00 91.12 237 ASP A CA 1
ATOM 1897 C C . ASP A 1 237 ? 2.182 -5.661 6.308 1.00 91.12 237 ASP A C 1
ATOM 1899 O O . ASP A 1 237 ? 3.389 -5.886 6.276 1.00 91.12 237 ASP A O 1
ATOM 1903 N N . GLU A 1 238 ? 1.638 -4.601 5.707 1.00 91.12 238 GLU A N 1
ATOM 1904 C CA . GLU A 1 238 ? 2.322 -3.604 4.881 1.00 91.12 238 GLU A CA 1
ATOM 1905 C C . GLU A 1 238 ? 1.888 -2.156 5.154 1.00 91.12 238 GLU A C 1
ATOM 1907 O O . GLU A 1 238 ? 0.951 -1.898 5.907 1.00 91.12 238 GLU A O 1
ATOM 1912 N N . TYR A 1 239 ? 2.598 -1.199 4.547 1.00 92.94 239 TYR A N 1
ATOM 1913 C CA . TYR A 1 239 ? 2.271 0.219 4.670 1.00 92.94 239 TYR A CA 1
ATOM 1914 C C . TYR A 1 239 ? 0.941 0.542 3.993 1.00 92.94 239 TYR A C 1
ATOM 1916 O O . TYR A 1 239 ? 0.700 0.149 2.854 1.00 92.94 239 TYR A O 1
ATOM 1924 N N . ILE A 1 240 ? 0.118 1.331 4.676 1.00 93.75 240 ILE A N 1
ATOM 1925 C CA . ILE A 1 240 ? -1.217 1.712 4.228 1.00 93.75 240 ILE A CA 1
ATOM 1926 C C . ILE A 1 240 ? -1.366 3.227 4.113 1.00 93.75 240 ILE A C 1
ATOM 1928 O O . ILE A 1 240 ? -0.543 4.018 4.579 1.00 93.75 240 ILE A O 1
ATOM 1932 N N . ARG A 1 241 ? -2.459 3.638 3.479 1.00 93.25 241 ARG A N 1
ATOM 1933 C CA . ARG A 1 241 ? -2.909 5.023 3.367 1.00 93.25 241 ARG A CA 1
ATOM 1934 C C . ARG A 1 241 ? -4.420 5.076 3.163 1.00 93.25 241 ARG A C 1
ATOM 1936 O O . ARG A 1 241 ? -5.062 4.055 2.915 1.00 93.25 241 ARG A O 1
ATOM 1943 N N . PHE A 1 242 ? -4.977 6.282 3.212 1.00 91.88 242 PHE A N 1
ATOM 1944 C CA . PHE A 1 242 ? -6.325 6.502 2.699 1.00 91.88 242 PHE A CA 1
ATOM 1945 C C . PHE A 1 242 ? -6.296 6.573 1.172 1.00 91.88 242 PHE A C 1
ATOM 1947 O O . PHE A 1 242 ? -5.363 7.131 0.577 1.00 91.88 242 PHE A O 1
ATOM 1954 N N . SER A 1 243 ? -7.321 6.014 0.530 1.00 89.69 243 SER A N 1
ATOM 1955 C CA . SER A 1 243 ? -7.423 5.934 -0.927 1.00 89.69 243 SER A CA 1
ATOM 1956 C C . SER A 1 243 ? -7.398 7.323 -1.563 1.00 89.69 243 SER A C 1
ATOM 1958 O O . SER A 1 243 ? -6.782 7.506 -2.611 1.00 89.69 243 SER A O 1
ATOM 1960 N N . ASP A 1 244 ? -8.001 8.309 -0.899 1.00 87.62 244 ASP A N 1
ATOM 1961 C CA . ASP A 1 244 ? -8.099 9.702 -1.328 1.00 87.62 244 ASP A CA 1
ATOM 1962 C C . ASP A 1 244 ? -6.898 10.576 -0.921 1.00 87.62 244 ASP A C 1
ATOM 1964 O O . ASP A 1 244 ? -6.853 11.753 -1.277 1.00 87.62 244 ASP A O 1
ATOM 1968 N N . SER A 1 245 ? -5.927 10.006 -0.199 1.00 86.69 245 SER A N 1
ATOM 1969 C CA . SER A 1 245 ? -4.745 10.691 0.335 1.00 86.69 245 SER A CA 1
ATOM 1970 C C . SER A 1 245 ? -5.048 11.882 1.263 1.00 86.69 245 SER A C 1
ATOM 1972 O O . SER A 1 245 ? -4.223 12.789 1.382 1.00 86.69 245 SER A O 1
ATOM 1974 N N . SER A 1 246 ? -6.195 11.876 1.952 1.00 85.44 246 SER A N 1
ATOM 1975 C CA . SER A 1 246 ? -6.650 12.958 2.838 1.00 85.44 246 SER A CA 1
ATOM 1976 C C . SER A 1 246 ? -6.665 12.554 4.315 1.00 85.44 246 SER A C 1
ATOM 1978 O O . SER A 1 246 ? -6.849 11.392 4.641 1.00 85.44 246 SER A O 1
ATOM 1980 N N . ALA A 1 247 ? -6.530 13.522 5.226 1.00 84.69 247 ALA A N 1
ATOM 1981 C CA . ALA A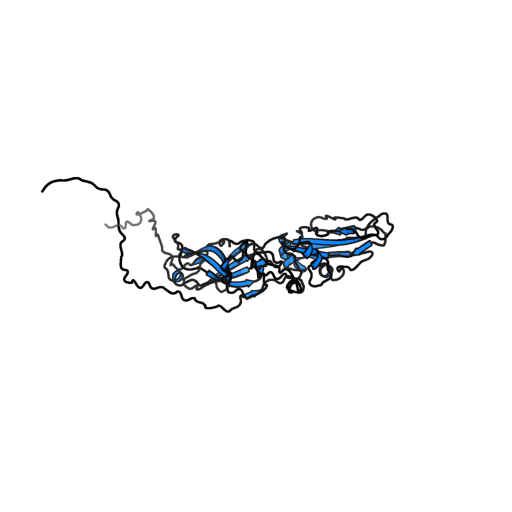 1 247 ? -6.666 13.315 6.676 1.00 84.69 247 ALA A CA 1
ATOM 1982 C C . ALA A 1 247 ? -8.116 13.472 7.195 1.00 84.69 247 ALA A C 1
ATOM 1984 O O . ALA A 1 247 ? -8.380 13.310 8.390 1.00 84.69 247 ALA A O 1
ATOM 1985 N N . ASN A 1 248 ? -9.058 13.832 6.319 1.00 85.00 248 ASN A N 1
ATOM 1986 C CA . ASN A 1 248 ? -10.431 14.194 6.684 1.00 85.00 248 ASN A CA 1
ATOM 1987 C C . ASN A 1 248 ? -11.338 12.963 6.849 1.00 85.00 248 ASN A C 1
ATOM 1989 O O . ASN A 1 248 ? -12.317 12.830 6.126 1.00 85.00 248 ASN A O 1
ATOM 1993 N N . HIS A 1 249 ? -11.007 12.097 7.811 1.00 85.94 249 HIS A N 1
ATOM 1994 C CA . HIS A 1 249 ? -11.697 10.819 8.058 1.00 85.94 249 HIS A CA 1
ATOM 1995 C C . HIS A 1 249 ? -12.061 10.619 9.540 1.00 85.94 249 HIS A C 1
ATOM 1997 O O . HIS A 1 249 ? -11.992 9.515 10.074 1.00 85.94 249 HIS A O 1
ATOM 2003 N N . ALA A 1 250 ? -12.392 11.701 10.255 1.00 80.50 250 ALA A N 1
ATOM 2004 C CA . ALA A 1 250 ? -12.729 11.661 11.689 1.00 80.50 250 ALA A CA 1
ATOM 2005 C C . ALA A 1 250 ? -14.062 10.937 11.992 1.00 80.50 250 ALA A C 1
ATOM 2007 O O . ALA A 1 250 ? -14.350 10.575 13.132 1.00 80.50 250 ALA A O 1
ATOM 2008 N N . ASP A 1 251 ? -14.874 10.731 10.962 1.00 84.38 251 ASP A N 1
ATOM 2009 C CA . ASP A 1 251 ? -16.131 9.986 10.927 1.00 84.38 251 ASP A CA 1
ATOM 2010 C C . ASP A 1 251 ? -15.940 8.464 10.808 1.00 84.38 251 ASP A C 1
ATOM 2012 O O . ASP A 1 251 ? -16.912 7.704 10.890 1.00 84.38 251 ASP A O 1
ATOM 2016 N N . VAL A 1 252 ? -14.694 8.010 10.659 1.00 88.38 252 VAL A N 1
ATOM 2017 C CA . VAL A 1 252 ? -14.339 6.594 10.675 1.00 88.38 252 VAL A CA 1
ATOM 2018 C C . VAL A 1 252 ? -14.284 6.063 12.107 1.00 88.38 252 VAL A C 1
ATOM 2020 O O . VAL A 1 252 ? -13.675 6.654 13.005 1.00 88.38 252 VAL A O 1
ATOM 2023 N N . TYR A 1 253 ? -14.886 4.895 12.325 1.00 90.06 253 TYR A N 1
ATOM 2024 C CA . TYR A 1 253 ? -14.884 4.228 13.622 1.00 90.06 253 TYR A CA 1
ATOM 2025 C C . TYR A 1 253 ? -14.775 2.707 13.510 1.00 90.06 253 TYR A C 1
ATOM 2027 O O . TYR A 1 253 ? -15.186 2.084 12.531 1.00 90.06 253 TYR A O 1
ATOM 2035 N N . LEU A 1 254 ? -14.244 2.096 14.566 1.00 90.25 254 LEU A N 1
ATOM 2036 C CA . LEU A 1 254 ? -14.230 0.654 14.767 1.00 90.25 254 LEU A CA 1
ATOM 2037 C C . LEU A 1 254 ? -15.412 0.269 15.659 1.00 90.25 254 LEU A C 1
ATOM 2039 O O . LEU A 1 254 ? -15.526 0.756 16.786 1.00 90.25 254 LEU A O 1
ATOM 2043 N N . LYS A 1 255 ? -16.296 -0.603 15.166 1.00 89.12 255 LYS A N 1
ATOM 2044 C CA . LYS A 1 255 ? -17.441 -1.093 15.941 1.00 89.12 255 LYS A CA 1
ATOM 2045 C C . LYS A 1 255 ? -17.039 -2.326 16.750 1.00 89.12 255 LYS A C 1
ATOM 2047 O O . LYS A 1 255 ? -16.607 -3.337 16.190 1.00 89.12 255 LYS A O 1
ATOM 2052 N N . LEU A 1 256 ? -17.162 -2.221 18.068 1.00 88.62 256 LEU A N 1
ATOM 2053 C CA . LEU A 1 256 ? -16.657 -3.176 19.049 1.00 88.62 256 LEU A CA 1
ATOM 2054 C C . LEU A 1 256 ? -17.748 -4.159 19.477 1.00 88.62 256 LEU A C 1
ATOM 2056 O O . LEU A 1 256 ? -18.908 -3.787 19.643 1.00 88.62 256 LEU A O 1
ATOM 2060 N N . LYS A 1 257 ? -17.351 -5.402 19.749 1.00 86.00 257 LYS A N 1
ATOM 2061 C CA . LYS A 1 257 ? -18.186 -6.388 20.436 1.00 86.00 257 LYS A CA 1
ATOM 2062 C C . LYS A 1 257 ? -17.763 -6.463 21.900 1.00 86.00 257 LYS A C 1
ATOM 2064 O O . LYS A 1 257 ? -16.654 -6.907 22.202 1.00 86.00 257 LYS A O 1
ATOM 2069 N N . VAL A 1 258 ? -18.650 -6.032 22.795 1.00 84.94 258 VAL A N 1
ATOM 2070 C CA . VAL A 1 258 ? -18.408 -5.989 24.245 1.00 84.94 258 VAL A CA 1
ATOM 2071 C C . VAL A 1 258 ? -19.356 -6.943 24.962 1.00 84.94 258 VAL A C 1
ATOM 2073 O O . VAL A 1 258 ? -20.559 -6.964 24.697 1.00 84.94 258 VAL A O 1
ATOM 2076 N N . ALA A 1 259 ? -18.810 -7.741 25.874 1.00 80.38 259 ALA A N 1
ATOM 2077 C CA . ALA A 1 259 ? -19.572 -8.654 26.715 1.00 80.38 259 ALA A CA 1
ATOM 2078 C C . ALA A 1 259 ? -19.263 -8.422 28.194 1.00 80.38 259 ALA A C 1
ATOM 2080 O O . ALA A 1 259 ? -18.178 -7.964 28.554 1.00 80.38 259 ALA A O 1
ATOM 2081 N N . GLN A 1 260 ? -20.234 -8.760 29.037 1.00 79.44 260 GLN A N 1
ATOM 2082 C CA . GLN A 1 260 ? -20.077 -8.850 30.481 1.00 79.44 260 GLN A CA 1
ATOM 2083 C C . GLN A 1 260 ? -19.608 -10.264 30.858 1.00 79.44 260 GLN A C 1
ATOM 2085 O O . GLN A 1 260 ? -19.995 -11.257 30.229 1.00 79.44 260 GLN A O 1
ATOM 2090 N N . ASN A 1 261 ? -18.787 -10.379 31.900 1.00 67.94 261 ASN A N 1
ATOM 2091 C CA . ASN A 1 261 ? -18.375 -11.663 32.461 1.00 67.94 261 ASN A CA 1
ATOM 2092 C C . ASN A 1 261 ? -19.620 -12.465 32.896 1.00 67.94 261 ASN A C 1
ATOM 2094 O O . ASN A 1 261 ? -20.425 -11.984 33.691 1.00 67.94 261 ASN A O 1
ATOM 2098 N N . GLY A 1 262 ? -19.815 -13.659 32.323 1.00 63.12 262 GLY A N 1
ATOM 2099 C CA . GLY A 1 262 ? -21.071 -14.424 32.414 1.00 63.12 262 GLY A CA 1
ATOM 2100 C C . GLY A 1 262 ? -21.878 -14.513 31.110 1.00 63.12 262 GLY A C 1
ATOM 2101 O O . GLY A 1 262 ? -22.888 -15.208 31.078 1.00 63.12 262 GLY A O 1
ATOM 2102 N N . GLY A 1 263 ? -21.418 -13.875 30.025 1.00 57.47 263 GLY A N 1
ATOM 2103 C CA . GLY A 1 263 ? -21.866 -14.152 28.652 1.00 57.47 263 GLY A CA 1
ATOM 2104 C C . GLY A 1 263 ? -23.005 -13.276 28.129 1.00 57.47 263 GLY A C 1
ATOM 2105 O O . GLY A 1 263 ? -23.351 -13.374 26.952 1.00 57.47 263 GLY A O 1
ATOM 2106 N N . ASN A 1 264 ? -23.555 -12.384 28.952 1.00 61.88 264 ASN A N 1
ATOM 2107 C CA . ASN A 1 264 ? -24.539 -11.418 28.479 1.00 61.88 264 ASN A CA 1
ATOM 2108 C C . ASN A 1 264 ? -23.828 -10.342 27.648 1.00 61.88 264 ASN A C 1
ATOM 2110 O O . ASN A 1 264 ? -22.922 -9.656 28.130 1.00 61.88 264 ASN A O 1
ATOM 2114 N N . GLN A 1 265 ? -24.221 -10.205 26.380 1.00 61.22 265 GLN A N 1
ATOM 2115 C CA . GLN A 1 265 ? -23.794 -9.070 25.568 1.00 61.22 265 GLN A CA 1
ATOM 2116 C C . GLN A 1 265 ? -24.335 -7.782 26.184 1.00 61.22 265 GLN A C 1
ATOM 2118 O O . GLN A 1 265 ? -25.484 -7.737 26.625 1.00 61.22 265 GLN A O 1
ATOM 2123 N N . VAL A 1 266 ? -23.530 -6.720 26.163 1.00 62.47 266 VAL A N 1
ATOM 2124 C CA . VAL A 1 266 ? -24.031 -5.381 26.480 1.00 62.47 266 VAL A CA 1
ATOM 2125 C C . VAL A 1 266 ? -24.864 -4.914 25.284 1.00 62.47 266 VAL A C 1
ATOM 2127 O O . VAL A 1 266 ? -24.365 -4.263 24.370 1.00 62.47 266 VAL A O 1
ATOM 2130 N N . THR A 1 267 ? -26.133 -5.314 25.237 1.00 48.69 267 THR A N 1
ATOM 2131 C CA . THR A 1 267 ? -27.070 -4.907 24.185 1.00 48.69 267 THR A CA 1
ATOM 2132 C C . THR A 1 267 ? -27.559 -3.487 24.451 1.00 48.69 267 THR A C 1
ATOM 2134 O O . THR A 1 267 ? -28.205 -3.247 25.469 1.00 48.69 267 THR A O 1
ATOM 2137 N N . GLY A 1 268 ? -27.285 -2.555 23.533 1.00 49.22 268 GLY A N 1
ATOM 2138 C CA . GLY A 1 268 ? -27.967 -1.253 23.494 1.00 49.22 268 GLY A CA 1
ATOM 2139 C C . GLY A 1 268 ? -27.083 -0.005 23.468 1.00 49.22 268 GLY A C 1
ATOM 2140 O O . GLY A 1 268 ? -27.610 1.078 23.247 1.00 49.22 268 GLY A O 1
ATOM 2141 N N . ALA A 1 269 ? -25.766 -0.127 23.635 1.00 52.09 269 ALA A N 1
ATOM 2142 C CA . ALA A 1 269 ? -24.841 0.979 23.395 1.00 52.09 269 ALA A CA 1
ATOM 2143 C C . ALA A 1 269 ? -23.975 0.631 22.187 1.00 52.09 269 ALA A C 1
ATOM 2145 O O . ALA A 1 269 ? -23.299 -0.395 22.187 1.00 52.09 269 ALA A O 1
ATOM 2146 N N . ASP A 1 270 ? -24.017 1.461 21.149 1.00 68.44 270 ASP A N 1
ATOM 2147 C CA . ASP A 1 270 ? -23.112 1.358 20.011 1.00 68.44 270 ASP A CA 1
ATOM 2148 C C . ASP A 1 270 ? -21.668 1.549 20.499 1.00 68.44 270 ASP A C 1
ATOM 2150 O O . ASP A 1 270 ? -21.179 2.671 20.634 1.00 68.44 270 ASP A O 1
ATOM 2154 N N . GLN A 1 271 ? -20.985 0.444 20.801 1.00 86.19 271 GLN A N 1
ATOM 2155 C CA . GLN A 1 271 ? -19.606 0.465 21.272 1.00 86.19 271 GLN A CA 1
ATOM 2156 C C . GLN A 1 271 ? -18.698 0.802 20.094 1.00 86.19 271 GLN A C 1
ATOM 2158 O O . GLN A 1 271 ? -18.457 -0.030 19.219 1.00 86.19 271 GLN A O 1
ATOM 2163 N N . ARG A 1 272 ? -18.241 2.053 20.035 1.00 90.06 272 ARG A N 1
ATOM 2164 C CA . ARG A 1 272 ? -17.480 2.593 18.907 1.00 90.06 272 ARG A CA 1
ATOM 2165 C C . ARG A 1 272 ? -16.175 3.201 19.398 1.00 90.06 272 ARG A C 1
ATOM 2167 O O . ARG A 1 272 ? -16.176 4.022 20.310 1.00 90.06 272 ARG A O 1
ATOM 2174 N N . ALA A 1 273 ? -15.074 2.823 18.764 1.00 91.75 273 ALA A N 1
ATOM 2175 C CA . ALA A 1 273 ? -13.790 3.490 18.925 1.00 91.75 273 ALA A CA 1
ATOM 2176 C C . ALA A 1 273 ? -13.569 4.436 17.739 1.00 91.75 273 ALA A C 1
ATOM 2178 O O . ALA A 1 273 ? -13.626 3.996 16.592 1.00 91.75 273 ALA A O 1
ATOM 2179 N N . SER A 1 274 ? -13.331 5.719 17.995 1.00 92.38 274 SER A N 1
ATOM 2180 C CA . SER A 1 274 ? -13.107 6.723 16.946 1.00 92.38 274 SER A CA 1
ATOM 2181 C C . SER A 1 274 ? -11.693 6.622 16.397 1.00 92.38 274 SER A C 1
ATOM 2183 O O . SER A 1 274 ? -10.752 6.458 17.174 1.00 92.38 274 SER A O 1
ATOM 2185 N N . LEU A 1 275 ? -11.523 6.755 15.084 1.00 93.06 275 LEU A N 1
ATOM 2186 C CA . LEU A 1 275 ? -10.202 6.835 14.471 1.00 93.06 275 LEU A CA 1
ATOM 2187 C C . LEU A 1 275 ? -9.473 8.101 14.945 1.00 93.06 275 LEU A C 1
ATOM 2189 O O . LEU A 1 275 ? -10.036 9.192 14.930 1.00 93.06 275 LEU A O 1
ATOM 2193 N N . ILE A 1 276 ? -8.217 7.952 15.365 1.00 93.19 276 ILE A N 1
ATOM 2194 C CA . ILE A 1 276 ? -7.374 9.076 15.803 1.00 93.19 276 ILE A CA 1
ATOM 2195 C C . ILE A 1 276 ? -6.101 9.216 14.970 1.00 93.19 276 ILE A C 1
ATOM 2197 O O . ILE A 1 276 ? -5.592 10.328 14.830 1.00 93.19 276 ILE A O 1
ATOM 2201 N N . SER A 1 277 ? -5.591 8.125 14.390 1.00 93.25 277 SER A N 1
ATOM 2202 C CA . SER A 1 277 ? -4.416 8.192 13.523 1.00 93.25 277 SER A CA 1
ATOM 2203 C C . SER A 1 277 ? -4.352 7.076 12.485 1.00 93.25 277 SER A C 1
ATOM 2205 O O . SER A 1 277 ? -4.816 5.958 12.712 1.00 93.25 277 SER A O 1
ATOM 2207 N N . LEU A 1 278 ? -3.710 7.394 11.363 1.00 94.00 278 LEU A N 1
ATOM 2208 C CA . LEU A 1 278 ? -3.093 6.442 10.447 1.00 94.00 278 LEU A CA 1
ATOM 2209 C C . LEU A 1 278 ? -1.614 6.812 10.360 1.00 94.00 278 LEU A C 1
ATOM 2211 O O . LEU A 1 278 ? -1.274 7.916 9.925 1.00 94.00 278 LEU A O 1
ATOM 2215 N N . LYS A 1 279 ? -0.741 5.889 10.758 1.00 93.56 279 LYS A N 1
ATOM 2216 C CA . LYS A 1 279 ? 0.709 6.051 10.657 1.00 93.56 279 LYS A CA 1
ATOM 2217 C C . LYS A 1 279 ? 1.332 4.804 10.061 1.00 93.56 279 LYS A C 1
ATOM 2219 O O . LYS A 1 279 ? 1.153 3.723 10.612 1.00 93.56 279 LYS A O 1
ATOM 2224 N N . ASP A 1 280 ? 2.088 4.980 8.981 1.00 93.62 280 ASP A N 1
ATOM 2225 C CA . ASP A 1 280 ? 2.770 3.900 8.266 1.00 93.62 280 ASP A CA 1
ATOM 2226 C C . ASP A 1 280 ? 1.840 2.704 7.948 1.00 93.62 280 ASP A C 1
ATOM 2228 O O . ASP A 1 280 ? 1.099 2.748 6.974 1.00 93.62 280 ASP A O 1
ATOM 2232 N N . ASP A 1 281 ? 1.887 1.634 8.744 1.00 94.00 281 ASP A N 1
ATOM 2233 C CA . ASP A 1 281 ? 1.135 0.379 8.587 1.00 94.00 281 ASP A CA 1
ATOM 2234 C C . ASP A 1 281 ? -0.010 0.214 9.608 1.00 94.00 281 ASP A C 1
ATOM 2236 O O . ASP A 1 281 ? -0.606 -0.857 9.711 1.00 94.00 281 ASP A O 1
ATOM 2240 N N . THR A 1 282 ? -0.308 1.238 10.410 1.00 95.00 282 THR A N 1
ATOM 2241 C CA . THR A 1 282 ? -1.161 1.100 11.596 1.00 95.00 282 THR A CA 1
ATOM 2242 C C . THR A 1 282 ? -2.259 2.162 11.648 1.00 95.00 282 THR A C 1
ATOM 2244 O O . THR A 1 282 ? -1.994 3.366 11.592 1.00 95.00 282 THR A O 1
ATOM 2247 N N . LEU A 1 283 ? -3.502 1.711 11.836 1.00 94.75 283 LEU A N 1
ATOM 2248 C CA . LEU A 1 283 ? -4.632 2.547 12.251 1.00 94.75 283 LEU A CA 1
ATOM 2249 C C . LEU A 1 283 ? -4.761 2.506 13.773 1.00 94.75 283 LEU A C 1
ATOM 2251 O O . LEU A 1 283 ? -4.744 1.424 14.358 1.00 94.75 283 LEU A O 1
ATOM 2255 N N . SER A 1 284 ? -4.949 3.659 14.412 1.00 94.94 284 SER A N 1
ATOM 2256 C CA . SER A 1 284 ? -5.204 3.735 15.854 1.00 94.94 284 SER A CA 1
ATOM 2257 C C . SER A 1 284 ? -6.568 4.340 16.128 1.00 94.94 284 SER A C 1
ATOM 2259 O O . SER A 1 284 ? -6.912 5.405 15.613 1.00 94.94 284 SER A O 1
ATOM 2261 N N . PHE A 1 285 ? -7.323 3.671 16.987 1.00 94.50 285 PHE A N 1
ATOM 2262 C CA . PHE A 1 285 ? -8.650 4.063 17.417 1.00 94.50 285 PHE A CA 1
ATOM 2263 C C . PHE A 1 285 ? -8.650 4.331 18.918 1.00 94.50 285 PHE A C 1
ATOM 2265 O O . PHE A 1 285 ? -7.976 3.644 19.683 1.00 94.50 285 PHE A O 1
ATOM 2272 N N . ARG A 1 286 ? -9.443 5.304 19.356 1.00 93.75 286 ARG A N 1
ATOM 2273 C CA . ARG A 1 286 ? -9.661 5.610 20.768 1.00 93.75 286 ARG A CA 1
ATOM 2274 C C . ARG A 1 286 ? -11.085 5.252 21.151 1.00 93.75 286 ARG A C 1
ATOM 2276 O O . ARG A 1 286 ? -12.041 5.816 20.620 1.00 93.75 286 ARG A O 1
ATOM 2283 N N . TYR A 1 287 ? -11.218 4.359 22.116 1.00 92.12 287 TYR A N 1
ATOM 2284 C CA . TYR A 1 287 ? -12.484 4.018 22.742 1.00 92.12 287 TYR A CA 1
ATOM 2285 C C . TYR A 1 287 ? -12.567 4.683 24.113 1.00 92.12 287 TYR A C 1
ATOM 2287 O O . TYR A 1 287 ? -11.725 4.434 24.973 1.00 92.12 287 TYR A O 1
ATOM 2295 N N . LYS A 1 288 ? -13.573 5.539 24.314 1.00 90.12 288 LYS A N 1
ATOM 2296 C CA . LYS A 1 288 ? -13.898 6.085 25.634 1.00 90.12 288 LYS A CA 1
ATOM 2297 C C . LYS A 1 288 ? -14.772 5.079 26.367 1.00 90.12 288 LYS A C 1
ATOM 2299 O O . LYS A 1 288 ? -15.868 4.792 25.894 1.00 90.12 288 LYS A O 1
ATOM 2304 N N . ILE A 1 289 ? -14.307 4.570 27.505 1.00 85.50 289 ILE A N 1
ATOM 2305 C CA . ILE A 1 289 ? -15.063 3.600 28.299 1.00 85.50 289 ILE A CA 1
ATOM 2306 C C . ILE A 1 289 ? -16.295 4.316 28.887 1.00 85.50 289 ILE A C 1
ATOM 2308 O O . ILE A 1 289 ? -16.128 5.268 29.655 1.00 85.50 289 ILE A O 1
ATOM 2312 N N . PRO A 1 290 ? -17.532 3.907 28.543 1.00 82.06 290 PRO A N 1
ATOM 2313 C CA . PRO A 1 290 ? -18.742 4.512 29.090 1.00 82.06 290 PRO A CA 1
ATOM 2314 C C . PRO A 1 290 ? -18.827 4.335 30.608 1.00 82.06 290 PRO A C 1
ATOM 2316 O O . PRO A 1 290 ? -18.414 3.303 31.137 1.00 82.06 290 PRO A O 1
ATOM 2319 N N . GLU A 1 291 ? -19.447 5.287 31.310 1.00 78.50 291 GLU A N 1
ATOM 2320 C CA . GLU A 1 291 ? -19.658 5.197 32.768 1.00 78.50 291 GLU A CA 1
ATOM 2321 C C . GLU A 1 291 ? -20.480 3.957 33.151 1.00 78.50 291 GLU A C 1
ATOM 2323 O O . GLU A 1 291 ? -20.195 3.288 34.139 1.00 78.50 291 GLU A O 1
ATOM 2328 N N . SER A 1 292 ? -21.440 3.586 32.295 1.00 74.31 292 SER A N 1
ATOM 2329 C CA . SER A 1 292 ? -22.252 2.371 32.428 1.00 74.31 292 SER A CA 1
ATOM 2330 C C . SER A 1 292 ? -21.454 1.071 32.340 1.00 74.31 292 SER A C 1
ATOM 2332 O O . SER A 1 292 ? -21.981 0.025 32.700 1.00 74.31 292 SER A O 1
ATOM 2334 N N . ILE A 1 293 ? -20.215 1.120 31.853 1.00 76.06 293 ILE A N 1
ATOM 2335 C CA . ILE A 1 293 ? -19.257 0.025 31.960 1.00 76.06 293 ILE A CA 1
ATOM 2336 C C . ILE A 1 293 ? -18.377 0.300 33.176 1.00 76.06 293 ILE A C 1
ATOM 2338 O O . ILE A 1 293 ? -18.416 -0.494 34.103 1.00 76.06 293 ILE A O 1
ATOM 2342 N N . ARG A 1 294 ? -17.685 1.448 33.222 1.00 70.62 294 ARG A N 1
ATOM 2343 C CA . ARG A 1 294 ? -16.667 1.833 34.223 1.00 70.62 294 ARG A CA 1
ATOM 2344 C C . ARG A 1 294 ? -17.102 1.716 35.692 1.00 70.62 294 ARG A C 1
ATOM 2346 O O . ARG A 1 294 ? -16.269 1.412 36.542 1.00 70.62 294 ARG A O 1
ATOM 2353 N N . ASP A 1 295 ? -18.373 1.961 36.002 1.00 66.62 295 ASP A N 1
ATOM 2354 C CA . ASP A 1 295 ? -18.876 2.044 37.380 1.00 66.62 295 ASP A CA 1
ATOM 2355 C C . ASP A 1 295 ? -19.666 0.795 37.837 1.00 66.62 295 ASP A C 1
ATOM 2357 O O . ASP A 1 295 ? -20.335 0.811 38.875 1.00 66.62 295 ASP A O 1
ATOM 2361 N N . VAL A 1 296 ? -19.568 -0.323 37.103 1.00 66.69 296 VAL A N 1
ATOM 2362 C CA . VAL A 1 296 ? -20.281 -1.582 37.397 1.00 66.69 296 VAL A CA 1
ATOM 2363 C C . VAL A 1 296 ? -19.366 -2.626 38.055 1.00 66.69 296 VAL A C 1
ATOM 2365 O O . VAL A 1 296 ? -18.203 -2.775 37.701 1.00 66.69 296 VAL A O 1
ATOM 2368 N N . LYS A 1 297 ? -19.904 -3.412 39.002 1.00 64.00 297 LYS A N 1
ATOM 2369 C CA . LYS A 1 297 ? -19.184 -4.462 39.767 1.00 64.00 297 LYS A CA 1
ATOM 2370 C C . LYS A 1 297 ? -18.855 -5.742 38.978 1.00 64.00 297 LYS A C 1
ATOM 2372 O O . LYS A 1 297 ? -18.582 -6.774 39.586 1.00 64.00 297 LYS A O 1
ATOM 2377 N N . THR A 1 298 ? -18.951 -5.722 37.657 1.00 65.12 298 THR A N 1
ATOM 2378 C CA . THR A 1 298 ? -18.752 -6.903 36.809 1.00 65.12 298 THR A CA 1
ATOM 2379 C C . THR A 1 298 ? -17.773 -6.586 35.701 1.00 65.12 298 THR A C 1
ATOM 2381 O O . THR A 1 298 ? -17.905 -5.539 35.065 1.00 65.12 298 THR A O 1
ATOM 2384 N N . ASP A 1 299 ? -16.858 -7.510 35.429 1.00 73.81 299 ASP A N 1
ATOM 2385 C CA . ASP A 1 299 ? -15.864 -7.318 34.377 1.00 73.81 299 ASP A CA 1
ATOM 2386 C C . ASP A 1 299 ? -16.540 -7.260 33.014 1.00 73.81 299 ASP A C 1
ATOM 2388 O O . ASP A 1 299 ? -17.477 -8.014 32.721 1.00 73.81 299 ASP A O 1
ATOM 2392 N N . HIS A 1 300 ? -16.025 -6.377 32.173 1.00 82.31 300 HIS A N 1
ATOM 2393 C CA . HIS A 1 300 ? -16.382 -6.314 30.769 1.00 82.31 300 HIS A CA 1
ATOM 2394 C C . HIS A 1 300 ? -15.158 -6.648 29.933 1.00 82.31 300 HIS A C 1
ATOM 2396 O O . HIS A 1 300 ? -14.021 -6.511 30.380 1.00 82.31 300 HIS A O 1
ATOM 2402 N N . PHE A 1 301 ? -15.371 -7.098 28.707 1.00 84.00 301 PHE A N 1
ATOM 2403 C CA . PHE A 1 301 ? -14.267 -7.345 27.794 1.00 84.00 301 PHE A CA 1
ATOM 2404 C C . PHE A 1 301 ? -14.683 -7.093 26.351 1.00 84.00 301 PHE A C 1
ATOM 2406 O O . PHE A 1 301 ? -15.804 -7.404 25.937 1.00 84.00 301 PHE A O 1
ATOM 2413 N N . ILE A 1 302 ? -13.755 -6.524 25.584 1.00 87.44 302 ILE A N 1
ATOM 2414 C CA . ILE A 1 302 ? -13.860 -6.436 24.130 1.00 87.44 302 ILE A CA 1
ATOM 2415 C C . ILE A 1 302 ? -13.341 -7.767 23.586 1.00 87.44 302 ILE A C 1
ATOM 2417 O O . ILE A 1 302 ? -12.156 -8.082 23.715 1.00 87.44 302 ILE A O 1
ATOM 2421 N N . TYR A 1 303 ? -14.239 -8.565 23.008 1.00 82.81 303 TYR A N 1
ATOM 2422 C CA . TYR A 1 303 ? -13.918 -9.909 22.508 1.00 82.81 303 TYR A CA 1
ATOM 2423 C C . TYR A 1 303 ? -13.797 -9.982 20.988 1.00 82.81 303 TYR A C 1
ATOM 2425 O O . TYR A 1 303 ? -13.444 -11.024 20.438 1.00 82.81 303 TYR A O 1
ATOM 2433 N N . GLY A 1 304 ? -14.111 -8.890 20.299 1.00 86.31 304 GLY A N 1
ATOM 2434 C CA . GLY A 1 304 ? -14.041 -8.839 18.854 1.00 86.31 304 GLY A CA 1
ATOM 2435 C C . GLY A 1 304 ? -14.567 -7.537 18.289 1.00 86.31 304 GLY A C 1
ATOM 2436 O O . GLY A 1 304 ? -14.886 -6.591 19.013 1.00 86.31 304 GLY A O 1
ATOM 2437 N N . PHE A 1 305 ? -14.695 -7.529 16.970 1.00 87.50 305 PHE A N 1
ATOM 2438 C CA . PHE A 1 305 ? -15.122 -6.369 16.204 1.00 87.50 305 PHE A CA 1
ATOM 2439 C C . PHE A 1 305 ? -16.203 -6.782 15.206 1.00 87.50 305 PHE A C 1
ATOM 2441 O O . PHE A 1 305 ? -16.265 -7.931 14.756 1.00 87.50 305 PHE A O 1
ATOM 2448 N N . GLU A 1 306 ? -17.105 -5.858 14.895 1.00 84.19 306 GLU A N 1
ATOM 2449 C CA . GLU A 1 306 ? -18.054 -6.025 13.790 1.00 84.19 306 GLU A CA 1
ATOM 2450 C C . GLU A 1 306 ? -17.465 -5.546 12.463 1.00 84.19 306 GLU A C 1
ATOM 2452 O O . GLU A 1 306 ? -17.826 -6.072 11.417 1.00 84.19 306 GLU A O 1
ATOM 2457 N N . GLY A 1 307 ? -16.558 -4.568 12.502 1.00 85.56 307 GLY A N 1
ATOM 2458 C CA . GLY A 1 307 ? -15.925 -3.998 11.317 1.00 85.56 307 GLY A CA 1
ATOM 2459 C C . GLY A 1 307 ? -15.470 -2.559 11.539 1.00 85.56 307 GLY A C 1
ATOM 2460 O O . GLY A 1 307 ? -15.731 -1.965 12.591 1.00 85.56 307 GLY A O 1
ATOM 2461 N N . MET A 1 308 ? -14.800 -2.008 10.529 1.00 88.06 308 MET A N 1
ATOM 2462 C CA . MET A 1 308 ? -14.520 -0.576 10.419 1.00 88.06 308 MET A CA 1
ATOM 2463 C C . MET A 1 308 ? -15.584 0.074 9.537 1.00 88.06 308 MET A C 1
ATOM 2465 O O . MET A 1 308 ? -15.931 -0.463 8.484 1.00 88.06 308 MET A O 1
ATOM 2469 N N . TYR A 1 309 ? -16.091 1.218 9.969 1.00 85.62 309 TYR A N 1
ATOM 2470 C CA . TYR A 1 309 ? -17.228 1.892 9.358 1.00 85.62 309 TYR A CA 1
ATOM 2471 C C . TYR A 1 309 ? -16.913 3.357 9.111 1.00 85.62 309 TYR A C 1
ATOM 2473 O O . TYR A 1 309 ? -16.192 3.985 9.883 1.00 85.62 309 TYR A O 1
ATOM 2481 N N . ASP A 1 310 ? -17.523 3.885 8.062 1.00 82.19 310 ASP A N 1
ATOM 2482 C CA . ASP A 1 310 ? -17.593 5.307 7.750 1.00 82.19 310 ASP A CA 1
ATOM 2483 C C . ASP A 1 310 ? -19.024 5.767 8.030 1.00 82.19 310 ASP A C 1
ATOM 2485 O O . ASP A 1 310 ? -19.993 5.238 7.469 1.00 82.19 310 ASP A O 1
ATOM 2489 N N . ALA A 1 311 ? -19.170 6.703 8.969 1.00 77.25 311 ALA A N 1
ATOM 2490 C CA . ALA A 1 311 ? -20.479 7.180 9.392 1.00 77.25 311 ALA A CA 1
ATOM 2491 C C . ALA A 1 311 ? -21.219 7.952 8.285 1.00 77.25 311 ALA A C 1
ATOM 2493 O O . ALA A 1 311 ? -22.451 7.897 8.242 1.00 77.25 311 ALA A O 1
ATOM 2494 N N . ASN A 1 312 ? -20.494 8.624 7.387 1.00 71.75 312 ASN A N 1
ATOM 2495 C CA . ASN A 1 312 ? -21.063 9.393 6.284 1.00 71.75 312 ASN A CA 1
ATOM 2496 C C . ASN A 1 312 ? -21.602 8.481 5.176 1.00 71.75 312 ASN A C 1
ATOM 2498 O O . ASN A 1 312 ? -22.692 8.721 4.657 1.00 71.75 312 ASN A O 1
ATOM 2502 N N . ASN A 1 313 ? -20.889 7.399 4.860 1.00 66.00 313 ASN A N 1
ATOM 2503 C CA . ASN A 1 313 ? -21.309 6.430 3.846 1.00 66.00 313 ASN A CA 1
ATOM 2504 C C . ASN A 1 313 ? -22.167 5.282 4.398 1.00 66.00 313 ASN A C 1
ATOM 2506 O O . ASN A 1 313 ? -22.696 4.497 3.615 1.00 66.00 313 ASN A O 1
ATOM 2510 N N . LYS A 1 314 ? -22.317 5.168 5.730 1.00 61.75 314 LYS A N 1
ATOM 2511 C CA . LYS A 1 314 ? -23.057 4.100 6.444 1.00 61.75 314 LYS A CA 1
ATOM 2512 C C . LYS A 1 314 ? -22.654 2.673 6.043 1.00 61.75 314 LYS A C 1
ATOM 2514 O O . LYS A 1 314 ? -23.372 1.718 6.336 1.00 61.75 314 LYS A O 1
ATOM 2519 N N . ASN A 1 315 ? -21.496 2.533 5.408 1.00 64.75 315 ASN A N 1
ATOM 2520 C CA . ASN A 1 315 ? -20.996 1.298 4.834 1.00 64.75 315 ASN A CA 1
ATOM 2521 C C . ASN A 1 315 ? -19.771 0.819 5.612 1.00 64.75 315 ASN A C 1
ATOM 2523 O O . ASN A 1 315 ? -19.040 1.600 6.227 1.00 64.75 315 ASN A O 1
ATOM 2527 N N . VAL A 1 316 ? -19.543 -0.491 5.562 1.00 68.88 316 VAL A N 1
ATOM 2528 C CA . VAL A 1 316 ? -18.280 -1.080 6.008 1.00 68.88 316 VAL A CA 1
ATOM 2529 C C . VAL A 1 316 ? -17.186 -0.585 5.063 1.00 68.88 316 VAL A C 1
ATOM 2531 O O . VAL A 1 316 ? -17.327 -0.707 3.844 1.00 68.88 316 VAL A O 1
ATOM 2534 N N . LEU A 1 317 ? -16.096 -0.055 5.622 1.00 68.19 317 LEU A N 1
ATOM 2535 C CA . LEU A 1 317 ? -15.028 0.632 4.882 1.00 68.19 317 LEU A CA 1
ATOM 2536 C C . LEU A 1 317 ? -14.358 -0.200 3.783 1.00 68.19 317 LEU A C 1
ATOM 2538 O O . LEU A 1 317 ? -13.720 0.371 2.905 1.00 68.19 317 LEU A O 1
ATOM 2542 N N . ASN A 1 318 ? -14.547 -1.520 3.814 1.00 66.50 318 ASN A N 1
ATOM 2543 C CA . ASN A 1 318 ? -13.959 -2.487 2.891 1.00 66.50 318 ASN A CA 1
ATOM 2544 C C . ASN A 1 318 ? -15.034 -3.387 2.238 1.00 66.50 318 ASN A C 1
ATOM 2546 O O . ASN A 1 318 ? -14.749 -4.535 1.897 1.00 66.50 318 ASN A O 1
ATOM 2550 N N . ALA A 1 319 ? -16.295 -2.936 2.153 1.00 61.25 319 ALA A N 1
ATOM 2551 C CA . ALA A 1 319 ? -17.378 -3.704 1.529 1.00 61.25 319 ALA A CA 1
ATOM 2552 C C . ALA A 1 319 ? -17.135 -3.932 0.029 1.00 61.25 319 ALA A C 1
ATOM 2554 O O . ALA A 1 319 ? -16.645 -3.054 -0.674 1.00 61.25 319 ALA A O 1
ATOM 2555 N N . GLY A 1 320 ? -17.527 -5.107 -0.478 1.00 60.09 320 GLY A N 1
ATOM 2556 C CA . GLY A 1 320 ? -17.286 -5.502 -1.874 1.00 60.09 320 GLY A CA 1
ATOM 2557 C C . GLY A 1 320 ? -17.895 -4.570 -2.932 1.00 60.09 320 GLY A C 1
ATOM 2558 O O . GLY A 1 320 ? -17.375 -4.531 -4.051 1.00 60.09 320 GLY A O 1
ATOM 2559 N N . ASP A 1 321 ? -18.928 -3.810 -2.553 1.00 65.56 321 ASP A N 1
ATOM 2560 C CA . ASP A 1 321 ? -19.677 -2.880 -3.410 1.00 65.56 321 ASP A CA 1
ATOM 2561 C C . ASP A 1 321 ? -19.323 -1.399 -3.166 1.00 65.56 321 ASP A C 1
ATOM 2563 O O . ASP A 1 321 ? -19.918 -0.509 -3.775 1.00 65.56 321 ASP A O 1
ATOM 2567 N N . SER A 1 322 ? -18.370 -1.106 -2.276 1.00 73.19 322 SER A N 1
ATOM 2568 C CA . SER A 1 322 ? -17.936 0.269 -2.020 1.00 73.19 322 SER A CA 1
ATOM 2569 C C . SER A 1 322 ? -17.135 0.836 -3.199 1.00 73.19 322 SER A C 1
ATOM 2571 O O . SER A 1 322 ? -16.443 0.110 -3.913 1.00 73.19 322 SER A O 1
ATOM 2573 N N . ALA A 1 323 ? -17.203 2.155 -3.388 1.00 81.75 323 ALA A N 1
ATOM 2574 C CA . ALA A 1 323 ? -16.455 2.873 -4.418 1.00 81.75 323 ALA A CA 1
ATOM 2575 C C . ALA A 1 323 ? -15.906 4.189 -3.853 1.00 81.75 323 ALA A C 1
ATOM 2577 O O . ALA A 1 323 ? -16.571 5.224 -3.866 1.00 81.75 323 ALA A O 1
ATOM 2578 N N . TYR A 1 324 ? -14.677 4.140 -3.349 1.00 84.06 324 TYR A N 1
ATOM 2579 C CA . TYR A 1 324 ? -13.953 5.299 -2.839 1.00 84.06 324 TYR A CA 1
ATOM 2580 C C . TYR A 1 324 ? -13.086 5.915 -3.939 1.00 84.06 324 TYR A C 1
ATOM 2582 O O . TYR A 1 324 ? -12.478 5.165 -4.706 1.00 84.06 324 TYR A O 1
ATOM 2590 N N . PRO A 1 325 ? -12.960 7.251 -4.024 1.00 86.12 325 PRO A N 1
ATOM 2591 C CA . PRO A 1 325 ? -11.978 7.878 -4.899 1.00 86.12 325 PRO A CA 1
ATOM 2592 C C . PRO A 1 325 ? -10.572 7.348 -4.598 1.00 86.12 325 PRO A C 1
ATOM 2594 O O . PRO A 1 325 ? -10.134 7.353 -3.445 1.00 86.12 325 PRO A O 1
ATOM 2597 N N . LEU A 1 326 ? -9.864 6.894 -5.632 1.00 86.25 326 LEU A N 1
ATOM 2598 C CA . LEU A 1 326 ? -8.487 6.431 -5.512 1.00 86.25 326 LEU A CA 1
ATOM 2599 C C . LEU A 1 326 ? -7.547 7.458 -6.135 1.00 86.25 326 LEU A C 1
ATOM 2601 O O . LEU A 1 326 ? -7.541 7.631 -7.348 1.00 86.25 326 LEU A O 1
ATOM 2605 N N . ARG A 1 327 ? -6.714 8.090 -5.307 1.00 85.06 327 ARG A N 1
ATOM 2606 C CA . ARG A 1 327 ? -5.548 8.868 -5.727 1.00 85.06 327 ARG A CA 1
ATOM 2607 C C . ARG A 1 327 ? -4.390 7.924 -6.006 1.00 85.06 327 ARG A C 1
ATOM 2609 O O . ARG A 1 327 ? -3.775 7.388 -5.089 1.00 85.06 327 ARG A O 1
ATOM 2616 N N . VAL A 1 328 ? -4.097 7.710 -7.280 1.00 80.88 328 VAL A N 1
ATOM 2617 C CA . VAL A 1 328 ? -2.920 6.959 -7.731 1.00 80.88 328 VAL A CA 1
ATOM 2618 C C . VAL A 1 328 ? -1.649 7.783 -7.497 1.00 80.88 328 VAL A C 1
ATOM 2620 O O . VAL A 1 328 ? -1.579 8.941 -7.915 1.00 80.88 328 VAL A O 1
ATOM 2623 N N . LEU A 1 329 ? -0.651 7.194 -6.832 1.00 81.19 329 LEU A N 1
ATOM 2624 C CA . LEU A 1 329 ? 0.601 7.861 -6.465 1.00 81.19 329 LEU A CA 1
ATOM 2625 C C . LEU A 1 329 ? 1.735 7.535 -7.445 1.00 81.19 329 LEU A C 1
ATOM 2627 O O . LEU A 1 329 ? 1.867 6.417 -7.938 1.00 81.19 329 LEU A O 1
ATOM 2631 N N . THR A 1 330 ? 2.572 8.534 -7.704 1.00 75.81 330 THR A N 1
ATOM 2632 C CA . THR A 1 330 ? 3.716 8.492 -8.621 1.00 75.81 330 THR A CA 1
ATOM 2633 C C . THR A 1 330 ? 4.946 9.097 -7.950 1.00 75.81 330 THR A C 1
ATOM 2635 O O . THR A 1 330 ? 4.847 9.731 -6.897 1.00 75.81 330 THR A O 1
ATOM 2638 N N . ALA A 1 331 ? 6.113 8.969 -8.586 1.00 67.69 331 ALA A N 1
ATOM 2639 C CA . ALA A 1 331 ? 7.362 9.523 -8.059 1.00 67.69 331 ALA A CA 1
ATOM 2640 C C . ALA A 1 331 ? 7.330 11.049 -7.850 1.00 67.69 331 ALA A C 1
ATOM 2642 O O . ALA A 1 331 ? 8.077 11.591 -7.036 1.00 67.69 331 ALA A O 1
ATOM 2643 N N . THR A 1 332 ? 6.471 11.756 -8.587 1.00 70.06 332 THR A N 1
ATOM 2644 C CA . THR A 1 332 ? 6.343 13.218 -8.526 1.00 70.06 332 THR A CA 1
ATOM 2645 C C . THR A 1 332 ? 5.118 13.688 -7.737 1.00 70.06 332 THR A C 1
ATOM 2647 O O . THR A 1 332 ? 4.811 14.876 -7.762 1.00 70.06 332 THR A O 1
ATOM 2650 N N . GLY A 1 333 ? 4.415 12.784 -7.048 1.00 73.81 333 GLY A N 1
ATOM 2651 C CA . GLY A 1 333 ? 3.156 13.065 -6.351 1.00 73.81 333 GLY A CA 1
ATOM 2652 C C . GLY A 1 333 ? 1.979 12.314 -6.967 1.00 73.81 333 GLY A C 1
ATOM 2653 O O . GLY A 1 333 ? 2.153 11.246 -7.545 1.00 73.81 333 GLY A O 1
ATOM 2654 N N . GLU A 1 334 ? 0.766 12.843 -6.847 1.00 76.50 334 GLU A N 1
ATOM 2655 C CA . GLU A 1 334 ? -0.412 12.219 -7.460 1.00 76.50 334 GLU A CA 1
ATOM 2656 C C . GLU A 1 334 ? -0.297 12.171 -8.989 1.00 76.50 334 GLU A C 1
ATOM 2658 O O . GLU A 1 334 ? 0.265 13.073 -9.615 1.00 76.50 334 GLU A O 1
ATOM 2663 N N . LEU A 1 335 ? -0.856 11.122 -9.595 1.00 73.25 335 LEU A N 1
ATOM 2664 C CA . LEU A 1 335 ? -0.950 10.984 -11.043 1.00 73.25 335 LEU A CA 1
ATOM 2665 C C . LEU A 1 335 ? -1.826 12.111 -11.616 1.00 73.25 335 LEU A C 1
ATOM 2667 O O . LEU A 1 335 ? -3.055 12.028 -11.633 1.00 73.25 335 LEU A O 1
ATOM 2671 N N . GLY A 1 336 ? -1.182 13.189 -12.063 1.00 58.09 336 GLY A N 1
ATOM 2672 C CA . GLY A 1 336 ? -1.842 14.323 -12.701 1.00 58.09 336 GLY A CA 1
ATOM 2673 C C . GLY A 1 336 ? -2.441 13.956 -14.061 1.00 58.09 336 GLY A C 1
ATOM 2674 O O . GLY A 1 336 ? -1.961 13.062 -14.751 1.00 58.09 336 GLY A O 1
ATOM 2675 N N . GLY A 1 337 ? -3.503 14.657 -14.461 1.00 53.00 337 GLY A N 1
ATOM 2676 C CA . GLY A 1 337 ? -4.111 14.527 -15.790 1.00 53.00 337 GLY A CA 1
ATOM 2677 C C . GLY A 1 337 ? -5.269 13.534 -15.882 1.00 53.00 337 GLY A C 1
ATOM 2678 O O . GLY A 1 337 ? -6.193 13.803 -16.631 1.00 53.00 337 GLY A O 1
ATOM 2679 N N . HIS A 1 338 ? -5.304 12.465 -15.081 1.00 51.69 338 HIS A N 1
ATOM 2680 C CA . HIS A 1 338 ? -6.403 11.483 -15.113 1.00 51.69 338 HIS A CA 1
ATOM 2681 C C . HIS A 1 338 ? -7.689 11.911 -14.392 1.00 51.69 338 HIS A C 1
ATOM 2683 O O . HIS A 1 338 ? -8.754 11.372 -14.673 1.00 51.69 338 HIS A O 1
ATOM 2689 N N . TYR A 1 339 ? -7.593 12.891 -13.491 1.00 51.84 339 TYR A N 1
ATOM 2690 C CA . TYR A 1 339 ? -8.740 13.497 -12.801 1.00 51.84 339 TYR A CA 1
ATOM 2691 C C . TYR A 1 339 ? -9.250 14.761 -13.515 1.00 51.84 339 TYR A C 1
ATOM 2693 O O . TYR A 1 339 ? -9.983 15.553 -12.925 1.00 51.84 339 TYR A O 1
ATOM 2701 N N . ALA A 1 340 ? -8.830 14.992 -14.765 1.00 49.09 340 ALA A N 1
ATOM 2702 C CA . ALA A 1 340 ? -9.378 16.060 -15.592 1.00 49.09 340 ALA A CA 1
ATOM 2703 C C . ALA A 1 340 ? -10.805 15.700 -16.068 1.00 49.09 340 ALA A C 1
ATOM 2705 O O . ALA A 1 340 ? -11.104 14.516 -16.256 1.00 49.09 340 ALA A O 1
ATOM 2706 N N . PRO A 1 341 ? -11.692 16.689 -16.296 1.00 44.47 341 PRO A N 1
ATOM 2707 C CA . PRO A 1 341 ? -13.043 16.436 -16.794 1.00 44.47 341 PRO A CA 1
ATOM 2708 C C . PRO A 1 341 ? -13.032 15.606 -18.090 1.00 44.47 341 PRO A C 1
ATOM 2710 O O . PRO A 1 341 ? -12.373 15.982 -19.056 1.00 44.47 341 PRO A O 1
ATOM 2713 N N . GLY A 1 342 ? -13.768 14.488 -18.111 1.00 50.47 342 GLY A N 1
ATOM 2714 C CA . GLY A 1 342 ? -13.901 13.602 -19.279 1.00 50.47 342 GLY A CA 1
ATOM 2715 C C . GLY A 1 342 ? -13.044 12.329 -19.258 1.00 50.47 342 GLY A C 1
ATOM 2716 O O . GLY A 1 342 ? -13.168 11.515 -20.171 1.00 50.47 342 GLY A O 1
ATOM 2717 N N . LEU A 1 343 ? -12.215 12.121 -18.230 1.00 56.38 343 LEU A N 1
ATOM 2718 C CA . LEU A 1 343 ? -11.448 10.886 -18.031 1.00 56.38 343 LEU A CA 1
ATOM 2719 C C . LEU A 1 343 ? -12.040 10.041 -16.895 1.00 56.38 343 LEU A C 1
ATOM 2721 O O . LEU A 1 343 ? -12.617 10.575 -15.951 1.00 56.38 343 LEU A O 1
ATOM 2725 N N . ILE A 1 344 ? -11.923 8.713 -17.009 1.00 62.19 344 ILE A N 1
ATOM 2726 C CA . ILE A 1 344 ? -12.479 7.767 -16.030 1.00 62.19 344 ILE A CA 1
ATOM 2727 C C . ILE A 1 344 ? -11.681 7.885 -14.719 1.00 62.19 344 ILE A C 1
ATOM 2729 O O . ILE A 1 344 ? -10.475 7.623 -14.734 1.00 62.19 344 ILE A O 1
ATOM 2733 N N . PRO A 1 345 ? -12.313 8.269 -13.594 1.00 73.81 345 PRO A N 1
ATOM 2734 C CA . PRO A 1 345 ? -11.645 8.318 -12.303 1.00 73.81 345 PRO A CA 1
ATOM 2735 C C . PRO A 1 345 ? -11.375 6.903 -11.788 1.00 73.81 345 PRO A C 1
ATOM 2737 O O . PRO A 1 345 ? -12.207 6.005 -11.927 1.00 73.81 345 PRO A O 1
ATOM 2740 N N . TYR A 1 346 ? -10.229 6.714 -11.139 1.00 80.06 346 TYR A N 1
ATOM 2741 C CA . TYR A 1 346 ? -9.955 5.470 -10.431 1.00 80.06 346 TYR A CA 1
ATOM 2742 C C . TYR A 1 346 ? -10.732 5.420 -9.121 1.00 80.06 346 TYR A C 1
ATOM 2744 O O . TYR A 1 346 ? -10.830 6.411 -8.390 1.00 80.06 346 TYR A O 1
ATOM 2752 N N . THR A 1 347 ? -11.263 4.241 -8.819 1.00 85.06 347 THR A N 1
ATOM 2753 C CA . THR A 1 347 ? -11.946 3.962 -7.560 1.00 85.06 347 THR A CA 1
ATOM 2754 C C . THR A 1 347 ? -11.346 2.735 -6.892 1.00 85.06 347 THR A C 1
ATOM 2756 O O . THR A 1 347 ? -10.802 1.851 -7.552 1.00 85.06 347 THR A O 1
ATOM 2759 N N . SER A 1 348 ? -11.430 2.707 -5.569 1.00 86.19 348 SER A N 1
ATOM 2760 C CA . SER A 1 348 ? -11.056 1.580 -4.726 1.00 86.19 348 SER A CA 1
ATOM 2761 C C . SER A 1 348 ? -12.300 1.023 -4.045 1.00 86.19 348 SER A C 1
ATOM 2763 O O . SER A 1 348 ? -13.200 1.770 -3.663 1.00 86.19 348 SER A O 1
ATOM 2765 N N . LYS A 1 349 ? -12.320 -0.291 -3.822 1.00 85.81 349 LYS A N 1
ATOM 2766 C CA . LYS A 1 349 ? -13.355 -0.953 -3.011 1.00 85.81 349 LYS A CA 1
ATOM 2767 C C . LYS A 1 349 ? -13.190 -0.721 -1.509 1.00 85.81 349 LYS A C 1
ATOM 2769 O O . LYS A 1 349 ? -14.033 -1.125 -0.720 1.00 85.81 349 LYS A O 1
ATOM 2774 N N . SER A 1 350 ? -12.093 -0.087 -1.113 1.00 88.19 350 SER A N 1
ATOM 2775 C CA . SER A 1 350 ? -11.756 0.179 0.276 1.00 88.19 350 SER A CA 1
ATOM 2776 C C . SER A 1 350 ? -11.207 1.590 0.438 1.00 88.19 350 SER A C 1
ATOM 2778 O O . SER A 1 350 ? -10.376 2.020 -0.369 1.00 88.19 350 SER A O 1
ATOM 2780 N N . LEU A 1 351 ? -11.623 2.282 1.501 1.00 88.88 351 LEU A N 1
ATOM 2781 C CA . LEU A 1 351 ? -11.008 3.554 1.889 1.00 88.88 351 LEU A CA 1
ATOM 2782 C C . LEU A 1 351 ? -9.558 3.346 2.337 1.00 88.88 351 LEU A C 1
ATOM 2784 O O . LEU A 1 351 ? -8.720 4.218 2.138 1.00 88.88 351 LEU A O 1
ATOM 2788 N N . ILE A 1 352 ? -9.260 2.193 2.937 1.00 91.94 352 ILE A N 1
ATOM 2789 C CA . ILE A 1 352 ? -7.906 1.820 3.345 1.00 91.94 352 ILE A CA 1
ATOM 2790 C C . ILE A 1 352 ? -7.248 1.056 2.202 1.00 91.94 352 ILE A C 1
ATOM 2792 O O . ILE A 1 352 ? -7.720 -0.019 1.814 1.00 91.94 352 ILE A O 1
ATOM 2796 N N . THR A 1 353 ? -6.156 1.586 1.674 1.00 92.81 353 THR A N 1
ATOM 2797 C CA . THR A 1 353 ? -5.364 0.921 0.637 1.00 92.81 353 THR A CA 1
ATOM 2798 C C . THR A 1 353 ? -3.929 0.752 1.091 1.00 92.81 353 THR A C 1
ATOM 2800 O O . THR A 1 353 ? -3.483 1.446 2.005 1.00 92.81 353 THR A O 1
ATOM 2803 N N . ASP A 1 354 ? -3.181 -0.117 0.421 1.00 92.88 354 ASP A N 1
ATOM 2804 C CA . ASP A 1 354 ? -1.724 -0.030 0.458 1.00 92.88 354 ASP A CA 1
ATOM 2805 C C . ASP A 1 354 ? -1.248 1.252 -0.262 1.00 92.88 354 ASP A C 1
ATOM 2807 O O . ASP A 1 354 ? -2.042 2.077 -0.751 1.00 92.88 354 ASP A O 1
ATOM 2811 N N . LEU A 1 355 ? 0.067 1.442 -0.344 1.00 90.88 355 LEU A N 1
ATOM 2812 C CA . LEU A 1 355 ? 0.629 2.603 -1.031 1.00 90.88 355 LEU A CA 1
ATOM 2813 C C . LEU A 1 355 ? 0.397 2.574 -2.553 1.00 90.88 355 LEU A C 1
ATOM 2815 O O . LEU A 1 355 ? 0.138 3.638 -3.130 1.00 90.88 355 LEU A O 1
ATOM 2819 N N . ALA A 1 356 ? 0.383 1.392 -3.180 1.00 90.19 356 ALA A N 1
ATOM 2820 C CA . ALA A 1 356 ? 0.102 1.210 -4.607 1.00 90.19 356 ALA A CA 1
ATOM 2821 C C . ALA A 1 356 ? -1.368 1.513 -4.972 1.00 90.19 356 ALA A C 1
ATOM 2823 O O . ALA A 1 356 ? -1.666 1.900 -6.104 1.00 90.19 356 ALA A O 1
ATOM 2824 N N . GLY A 1 357 ? -2.281 1.430 -4.003 1.00 90.56 357 GLY A N 1
ATOM 2825 C CA . GLY A 1 357 ? -3.718 1.622 -4.165 1.00 90.56 357 GLY A CA 1
ATOM 2826 C C . GLY A 1 357 ? -4.543 0.332 -4.154 1.00 90.56 357 GLY A C 1
ATOM 2827 O O . GLY A 1 357 ? -5.714 0.386 -4.531 1.00 90.56 357 GLY A O 1
ATOM 2828 N N . ASN A 1 358 ? -3.981 -0.809 -3.744 1.00 91.56 358 ASN A N 1
ATOM 2829 C CA . ASN A 1 358 ? -4.744 -2.044 -3.584 1.00 91.56 358 ASN A CA 1
ATOM 2830 C C . ASN A 1 358 ? -5.645 -1.967 -2.347 1.00 91.56 358 ASN A C 1
ATOM 2832 O O . ASN A 1 358 ? -5.205 -1.521 -1.283 1.00 91.56 358 ASN A O 1
ATOM 2836 N N . PRO A 1 359 ? -6.918 -2.381 -2.454 1.00 91.12 359 PRO A N 1
ATOM 2837 C CA . PRO A 1 359 ? -7.861 -2.288 -1.352 1.00 91.12 359 PRO A CA 1
ATOM 2838 C C . PRO A 1 359 ? -7.524 -3.282 -0.238 1.00 91.12 359 PRO A C 1
ATOM 2840 O O . PRO A 1 359 ? -7.233 -4.446 -0.503 1.00 91.12 359 PRO A O 1
ATOM 2843 N N . SER A 1 360 ? -7.681 -2.862 1.019 1.00 87.62 360 SER A N 1
ATOM 2844 C CA . SER A 1 360 ? -7.757 -3.794 2.149 1.00 87.62 360 SER A CA 1
ATOM 2845 C C . SER A 1 360 ? -8.848 -4.834 1.897 1.00 87.62 360 SER A C 1
ATOM 2847 O O . SER A 1 360 ? -10.029 -4.512 1.774 1.00 87.62 360 SER A O 1
ATOM 2849 N N . GLY A 1 361 ? -8.438 -6.097 1.769 1.00 66.50 361 GLY A N 1
ATOM 2850 C CA . GLY A 1 361 ? -9.282 -7.165 1.227 1.00 66.50 361 GLY A CA 1
ATOM 2851 C C . GLY A 1 361 ? -10.337 -7.726 2.186 1.00 66.50 361 GLY A C 1
ATOM 2852 O O . GLY A 1 361 ? -11.059 -8.642 1.801 1.00 66.50 361 GLY A O 1
ATOM 2853 N N . SER A 1 362 ? -10.426 -7.236 3.429 1.00 63.28 362 SER A N 1
ATOM 2854 C CA . SER A 1 362 ? -11.299 -7.818 4.457 1.00 63.28 362 SER A CA 1
ATOM 2855 C C . SER A 1 362 ? -12.312 -6.816 5.005 1.00 63.28 362 SER A C 1
ATOM 2857 O O . SER A 1 362 ? -11.944 -5.836 5.655 1.00 63.28 362 SER A O 1
ATOM 2859 N N . THR A 1 363 ? -13.602 -7.109 4.815 1.00 61.28 363 THR A N 1
ATOM 2860 C CA . THR A 1 363 ? -14.722 -6.462 5.525 1.00 61.28 363 THR A CA 1
ATOM 2861 C C . THR A 1 363 ? -14.716 -6.771 7.016 1.00 61.28 363 THR A C 1
ATOM 2863 O O . THR A 1 363 ? -15.142 -5.948 7.825 1.00 61.28 363 THR A O 1
ATOM 2866 N N . SER A 1 364 ? -14.230 -7.957 7.387 1.00 66.00 364 SER A N 1
ATOM 2867 C CA . SER A 1 364 ? -14.142 -8.407 8.770 1.00 66.00 364 SER A CA 1
ATOM 2868 C C . SER A 1 364 ? -12.809 -8.013 9.391 1.00 66.00 364 SER A C 1
ATOM 2870 O O . SER A 1 364 ? -11.742 -8.397 8.910 1.00 66.00 364 SER A O 1
ATOM 2872 N N . VAL A 1 365 ? -12.865 -7.286 10.500 1.00 79.19 365 VAL A N 1
ATOM 2873 C CA . VAL A 1 365 ? -11.699 -7.069 11.357 1.00 79.19 365 VAL A CA 1
ATOM 2874 C C . VAL A 1 365 ? -11.541 -8.316 12.239 1.00 79.19 365 VAL A C 1
ATOM 2876 O O . VAL A 1 365 ? -12.509 -8.679 12.915 1.00 79.19 365 VAL A O 1
ATOM 2879 N N . PRO A 1 366 ? -10.386 -9.011 12.218 1.00 81.50 366 PRO A N 1
ATOM 2880 C CA . PRO A 1 366 ? -10.178 -10.206 13.033 1.00 81.50 366 PRO A CA 1
ATOM 2881 C C . PRO A 1 366 ? -10.287 -9.875 14.523 1.00 81.50 366 PRO A C 1
ATOM 2883 O O . PRO A 1 366 ? -10.084 -8.738 14.928 1.00 81.50 366 PRO A O 1
ATOM 2886 N N . ASN A 1 367 ? -10.609 -10.860 15.359 1.00 79.38 367 ASN A N 1
ATOM 2887 C CA . ASN A 1 367 ? -10.627 -10.655 16.809 1.00 79.38 367 ASN A CA 1
ATOM 2888 C C . ASN A 1 367 ? -9.211 -10.337 17.331 1.00 79.38 367 ASN A C 1
ATOM 2890 O O . ASN A 1 367 ? -8.228 -10.750 16.709 1.00 79.38 367 ASN A O 1
ATOM 2894 N N . PRO A 1 368 ? -9.081 -9.624 18.465 1.00 73.88 368 PRO A N 1
ATOM 2895 C CA . PRO A 1 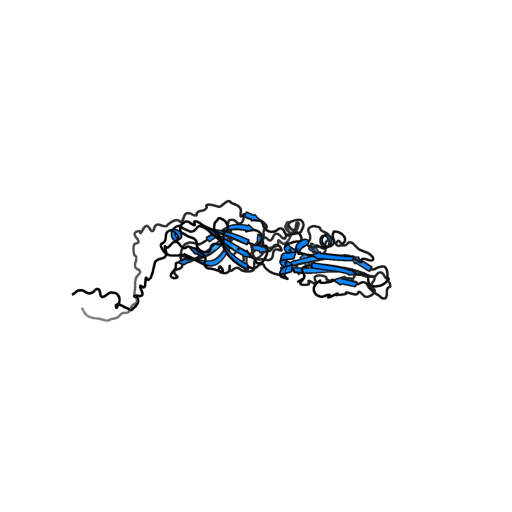368 ? -7.768 -9.344 19.034 1.00 73.88 368 PRO A CA 1
ATOM 2896 C C . PRO A 1 368 ? -7.090 -10.643 19.503 1.00 73.88 368 PRO A C 1
ATOM 2898 O O . PRO A 1 368 ? -7.761 -11.583 19.932 1.00 73.88 368 PRO A O 1
ATOM 2901 N N . ASN A 1 369 ? -5.752 -10.686 19.452 1.00 70.44 369 ASN A N 1
ATOM 2902 C CA . ASN A 1 369 ? -4.966 -11.874 19.835 1.00 70.44 369 ASN A CA 1
ATOM 2903 C C . ASN A 1 369 ? -5.150 -12.266 21.313 1.00 70.44 369 ASN A C 1
ATOM 2905 O O . ASN A 1 369 ? -4.951 -13.420 21.683 1.00 70.44 369 ASN A O 1
ATOM 2909 N N . ALA A 1 370 ? -5.535 -11.301 22.148 1.00 70.62 370 ALA A N 1
ATOM 2910 C CA . ALA A 1 370 ? -5.969 -11.494 23.522 1.00 70.62 370 ALA A CA 1
ATOM 2911 C C . ALA A 1 370 ? -7.221 -10.644 23.767 1.00 70.62 370 ALA A C 1
ATOM 2913 O O . ALA A 1 370 ? -7.346 -9.550 23.211 1.00 70.62 370 ALA A O 1
ATOM 2914 N N . ALA A 1 371 ? -8.143 -11.135 24.598 1.00 74.81 371 ALA A N 1
ATOM 2915 C CA . ALA A 1 371 ? -9.287 -10.336 25.020 1.00 74.81 371 ALA A CA 1
ATOM 2916 C C . ALA A 1 371 ? -8.797 -9.067 25.735 1.00 74.81 371 ALA A C 1
ATOM 2918 O O . ALA A 1 371 ? -7.869 -9.121 26.543 1.00 74.81 371 ALA A O 1
ATOM 2919 N N . ILE A 1 372 ? -9.421 -7.928 25.432 1.00 84.81 372 ILE A N 1
ATOM 2920 C CA . ILE A 1 372 ? -9.118 -6.667 26.111 1.00 84.81 372 ILE A CA 1
ATOM 2921 C C . ILE A 1 372 ? -10.083 -6.552 27.285 1.00 84.81 372 ILE A C 1
ATOM 2923 O O . ILE A 1 372 ? -11.281 -6.330 27.092 1.00 84.81 372 ILE A O 1
ATOM 2927 N N . HIS A 1 373 ? -9.564 -6.740 28.491 1.00 85.62 373 HIS A N 1
ATOM 2928 C CA . HIS A 1 373 ? -10.330 -6.684 29.724 1.00 85.62 373 HIS A CA 1
ATOM 2929 C C . HIS A 1 373 ? -10.530 -5.237 30.163 1.00 85.62 373 HIS A C 1
ATOM 2931 O O . HIS A 1 373 ? -9.593 -4.445 30.215 1.00 85.62 373 HIS A O 1
ATOM 2937 N N . ILE A 1 374 ? -11.763 -4.907 30.513 1.00 82.44 374 ILE A N 1
ATOM 2938 C CA . ILE A 1 374 ? -12.142 -3.691 31.219 1.00 82.44 374 ILE A CA 1
ATOM 2939 C C . ILE A 1 374 ? -12.502 -4.170 32.630 1.00 82.44 374 ILE A C 1
ATOM 2941 O O . ILE A 1 374 ? -13.631 -4.586 32.906 1.00 82.44 374 ILE A O 1
ATOM 2945 N N . ASP A 1 375 ? -11.460 -4.255 33.455 1.00 67.56 375 ASP A N 1
ATOM 2946 C CA . ASP A 1 375 ? -11.407 -4.918 34.755 1.00 67.56 375 ASP A CA 1
ATOM 2947 C C . ASP A 1 375 ? -11.556 -3.891 35.880 1.00 67.56 375 ASP A C 1
ATOM 2949 O O . ASP A 1 375 ? -10.633 -3.173 36.254 1.00 67.56 375 ASP A O 1
ATOM 2953 N N . ILE A 1 376 ? -12.766 -3.797 36.399 1.00 61.16 376 ILE A N 1
ATOM 2954 C CA . ILE A 1 376 ? -13.190 -2.776 37.364 1.00 61.16 376 ILE A CA 1
ATOM 2955 C C . ILE A 1 376 ? -13.812 -3.396 38.611 1.00 61.16 376 ILE A C 1
ATOM 2957 O O . ILE A 1 376 ? -14.060 -2.683 39.589 1.00 61.16 376 ILE A O 1
ATOM 2961 N N . ALA A 1 377 ? -14.039 -4.712 38.617 1.00 56.34 377 ALA A N 1
ATOM 2962 C CA . ALA A 1 377 ? -14.476 -5.414 39.807 1.00 56.34 377 ALA A CA 1
ATOM 2963 C C . ALA A 1 377 ? -13.246 -5.802 40.632 1.00 56.34 377 ALA A C 1
ATOM 2965 O O . ALA A 1 377 ? -12.324 -6.448 40.148 1.00 56.34 377 ALA A O 1
ATOM 2966 N N . SER A 1 378 ? -13.224 -5.436 41.916 1.00 53.62 378 SER A N 1
ATOM 2967 C CA . SER A 1 378 ? -12.199 -5.974 42.811 1.00 53.62 378 SER A CA 1
ATOM 2968 C C . SER A 1 378 ? -12.264 -7.507 42.789 1.00 53.62 378 SER A C 1
ATOM 2970 O O . SER A 1 378 ? -13.371 -8.051 42.876 1.00 53.62 378 SER A O 1
ATOM 2972 N N . PRO A 1 379 ? -11.122 -8.216 42.709 1.00 54.06 379 PRO A N 1
ATOM 2973 C CA . PRO A 1 379 ? -11.118 -9.670 42.717 1.00 54.06 379 PRO A CA 1
ATOM 2974 C C . PRO A 1 379 ? -11.866 -10.179 43.952 1.00 54.06 379 PRO A C 1
ATOM 2976 O O . PRO A 1 379 ? -11.520 -9.858 45.090 1.00 54.06 379 PRO A O 1
ATOM 2979 N N . ALA A 1 380 ? -12.921 -10.961 43.727 1.00 56.91 380 ALA A N 1
ATOM 2980 C CA . ALA A 1 380 ? -13.683 -11.583 44.798 1.00 56.91 380 ALA A CA 1
ATOM 2981 C C . ALA A 1 380 ? -13.114 -12.975 45.079 1.00 56.91 380 ALA A C 1
ATOM 2983 O O . ALA A 1 380 ? -13.075 -13.841 44.200 1.00 56.91 380 ALA A O 1
ATOM 2984 N N . VAL A 1 381 ? -12.699 -13.214 46.321 1.00 60.75 381 VAL A N 1
ATOM 2985 C CA . VAL A 1 381 ? -12.295 -14.548 46.767 1.00 60.75 381 VAL A CA 1
ATOM 2986 C C . VAL A 1 381 ? -13.531 -15.452 46.765 1.00 60.75 381 VAL A C 1
ATOM 2988 O O . VAL A 1 381 ? -14.399 -15.327 47.624 1.00 60.75 381 VAL A O 1
ATOM 2991 N N . LYS A 1 382 ? -13.629 -16.359 45.784 1.00 57.28 382 LYS A N 1
ATOM 2992 C CA . LYS A 1 382 ? -14.769 -17.290 45.661 1.00 57.28 382 LYS A CA 1
ATOM 2993 C C . LYS A 1 382 ? -14.747 -18.400 46.710 1.00 57.28 382 LYS A C 1
ATOM 2995 O O . LYS 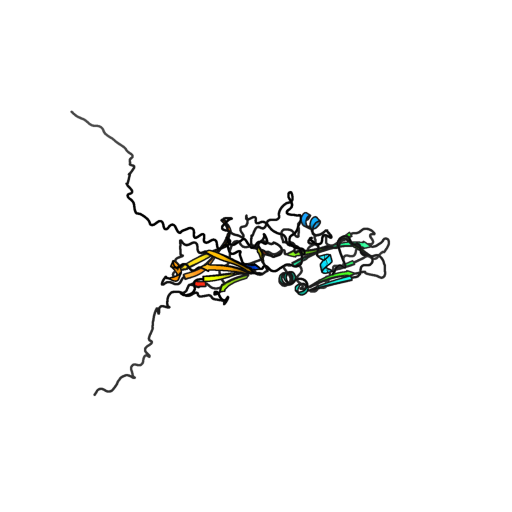A 1 382 ? -15.803 -18.889 47.100 1.00 57.28 382 LYS A O 1
ATOM 3000 N N . LYS A 1 383 ? -13.556 -18.820 47.143 1.00 60.94 383 LYS A N 1
ATOM 3001 C CA . LYS A 1 383 ? -13.371 -19.861 48.154 1.00 60.94 383 LYS A CA 1
ATOM 3002 C C . LYS A 1 383 ? -12.007 -19.700 48.817 1.00 60.94 383 LYS A C 1
ATOM 3004 O O . LYS A 1 383 ? -11.008 -19.551 48.121 1.00 60.94 383 LYS A O 1
ATOM 3009 N N . VAL A 1 384 ? -11.981 -19.756 50.146 1.00 63.97 384 VAL A N 1
ATOM 3010 C CA . VAL A 1 384 ? -10.762 -19.997 50.926 1.00 63.97 384 VAL A CA 1
ATOM 3011 C C . VAL A 1 384 ? -10.896 -21.395 51.502 1.00 63.97 384 VAL A C 1
ATOM 3013 O O . VAL A 1 384 ? -11.841 -21.667 52.242 1.00 63.97 384 VAL A O 1
ATOM 3016 N N . GLU A 1 385 ? -9.987 -22.291 51.136 1.00 67.19 385 GLU A N 1
ATOM 3017 C CA . GLU A 1 385 ? -9.890 -23.611 51.750 1.00 67.19 385 GLU A CA 1
ATOM 3018 C C . GLU A 1 385 ? -8.722 -23.608 52.727 1.00 67.19 385 GLU A C 1
ATOM 3020 O O . GLU A 1 385 ? -7.577 -23.367 52.349 1.00 67.19 385 GLU A O 1
ATOM 3025 N N . PHE A 1 386 ? -9.021 -23.871 53.996 1.00 63.53 386 PHE A N 1
ATOM 3026 C CA . PHE A 1 386 ? -8.003 -24.171 54.989 1.00 63.53 386 PHE A CA 1
ATOM 3027 C C . PHE A 1 386 ? -7.845 -25.684 55.048 1.00 63.53 386 PHE A C 1
ATOM 3029 O O . PHE A 1 386 ? -8.711 -26.389 55.569 1.00 63.53 386 PHE A O 1
ATOM 3036 N N . THR A 1 387 ? -6.737 -26.190 54.521 1.00 58.88 387 THR A N 1
ATOM 3037 C CA . THR A 1 387 ? -6.353 -27.581 54.742 1.00 58.88 387 THR A CA 1
ATOM 3038 C C . THR A 1 387 ? -5.802 -27.678 56.157 1.00 58.88 387 THR A C 1
ATOM 3040 O O . THR A 1 387 ? -4.660 -27.302 56.416 1.00 58.88 387 THR A O 1
ATOM 3043 N N . ALA A 1 388 ? -6.618 -28.145 57.103 1.00 61.94 388 ALA A N 1
ATOM 3044 C CA . ALA A 1 388 ? -6.091 -28.564 58.393 1.00 61.94 388 ALA A CA 1
ATOM 3045 C C . ALA A 1 388 ? -5.112 -29.717 58.137 1.00 61.94 388 ALA A C 1
ATOM 3047 O O . ALA A 1 388 ? -5.500 -30.740 57.570 1.00 61.94 388 ALA A O 1
ATOM 3048 N N . VAL A 1 389 ? -3.844 -29.547 58.524 1.00 59.12 389 VAL A N 1
ATOM 3049 C CA . VAL A 1 389 ? -2.892 -30.661 58.546 1.00 59.12 389 VAL A CA 1
ATOM 3050 C C . VAL A 1 389 ? -3.492 -31.694 59.492 1.00 59.12 389 VAL A C 1
ATOM 3052 O O . VAL A 1 389 ? -3.790 -31.382 60.645 1.00 59.12 389 VAL A O 1
ATOM 3055 N N . GLY A 1 390 ? -3.790 -32.875 58.955 1.00 53.59 390 GLY A N 1
ATOM 3056 C CA . GLY A 1 390 ? -4.556 -33.931 59.608 1.00 53.59 390 GLY A CA 1
ATOM 3057 C C . GLY A 1 390 ? -3.804 -34.620 60.738 1.00 53.59 390 GLY A C 1
ATOM 3058 O O . GLY A 1 390 ? -3.704 -35.840 60.732 1.00 53.59 390 GLY A O 1
ATOM 3059 N N . ASP A 1 391 ? -3.300 -33.860 61.708 1.00 57.22 391 ASP A N 1
ATOM 3060 C CA . ASP A 1 391 ? -2.753 -34.419 62.930 1.00 57.22 391 ASP A CA 1
ATOM 3061 C C . ASP A 1 391 ? -3.105 -33.548 64.145 1.00 57.22 391 ASP A C 1
ATOM 3063 O O . ASP A 1 391 ? -2.458 -32.556 64.475 1.00 57.22 391 ASP A O 1
ATOM 3067 N N . LYS A 1 392 ? -4.197 -33.925 64.819 1.00 55.22 392 LYS A N 1
ATOM 3068 C CA . LYS A 1 392 ? -4.641 -33.316 66.084 1.00 55.22 392 LYS A CA 1
ATOM 3069 C C . LYS A 1 392 ? -3.778 -33.748 67.282 1.00 55.22 392 LYS A C 1
ATOM 3071 O O . LYS A 1 392 ? -4.071 -33.336 68.402 1.00 55.22 392 LYS A O 1
ATOM 3076 N N . SER A 1 393 ? -2.731 -34.555 67.079 1.00 55.53 393 SER A N 1
ATOM 3077 C CA . SER A 1 393 ? -1.870 -35.055 68.161 1.00 55.53 393 SER A CA 1
ATOM 3078 C C . SER A 1 393 ? -1.010 -33.977 68.835 1.00 55.53 393 SER A C 1
ATOM 3080 O O . SER A 1 393 ? -0.508 -34.208 69.930 1.00 55.53 393 SER A O 1
ATOM 3082 N N . GLN A 1 394 ? -0.888 -32.779 68.253 1.00 52.06 394 GLN A N 1
ATOM 3083 C CA . GLN A 1 394 ? -0.046 -31.706 68.801 1.00 52.06 394 GLN A CA 1
ATOM 3084 C C . GLN A 1 394 ? -0.762 -30.758 69.783 1.00 52.06 394 GLN A C 1
ATOM 3086 O O . GLN A 1 394 ? -0.123 -29.863 70.329 1.00 52.06 394 GLN A O 1
ATOM 3091 N N . TYR A 1 395 ? -2.065 -30.943 70.044 1.00 53.88 395 TYR A N 1
ATOM 3092 C CA . TYR A 1 395 ? -2.864 -30.011 70.862 1.00 53.88 395 TYR A CA 1
ATOM 3093 C C . TYR A 1 395 ? -3.412 -30.585 72.177 1.00 53.88 395 TYR A C 1
ATOM 3095 O O . TYR A 1 395 ? -4.288 -29.974 72.790 1.00 53.88 395 TYR A O 1
ATOM 3103 N N . ILE A 1 396 ? -2.900 -31.720 72.664 1.00 54.25 396 ILE A N 1
ATOM 3104 C CA . ILE A 1 396 ? -3.257 -32.209 74.005 1.00 54.25 396 ILE A CA 1
ATOM 3105 C C . ILE A 1 396 ? -2.265 -31.640 75.026 1.00 54.25 396 ILE A C 1
ATOM 3107 O O . ILE A 1 396 ? -1.237 -32.239 75.327 1.00 54.25 396 ILE A O 1
ATOM 3111 N N . GLY A 1 397 ? -2.581 -30.457 75.556 1.00 48.44 397 GLY A N 1
ATOM 3112 C CA . GLY A 1 397 ? -2.018 -29.992 76.822 1.00 48.44 397 GLY A CA 1
ATOM 3113 C C . GLY A 1 397 ? -2.600 -30.818 77.972 1.00 48.44 397 GLY A C 1
ATOM 3114 O O . GLY A 1 397 ? -3.813 -31.018 78.037 1.00 48.44 397 GLY A O 1
ATOM 3115 N N . ALA A 1 398 ? -1.736 -31.326 78.851 1.00 47.66 398 ALA A N 1
ATOM 3116 C CA . ALA A 1 398 ? -2.124 -32.127 80.005 1.00 47.66 398 ALA A CA 1
ATOM 3117 C C . ALA A 1 398 ? -2.940 -31.286 81.002 1.00 47.66 398 ALA A C 1
ATOM 3119 O O . ALA A 1 398 ? -2.397 -30.422 81.685 1.00 47.66 398 ALA A O 1
ATOM 3120 N N . GLY A 1 399 ? -4.245 -31.547 81.069 1.00 42.03 399 GLY A N 1
ATOM 3121 C CA . GLY A 1 399 ? -5.107 -31.138 82.172 1.00 42.03 399 GLY A CA 1
ATOM 3122 C C . GLY A 1 399 ? -5.376 -32.342 83.068 1.00 42.03 399 GLY A C 1
ATOM 3123 O O . GLY A 1 399 ? -6.230 -33.165 82.739 1.00 42.03 399 GLY A O 1
ATOM 3124 N N . GLY A 1 400 ? -4.618 -32.435 84.159 1.00 34.31 400 GLY A N 1
ATOM 3125 C CA . GLY A 1 400 ? -4.868 -33.266 85.333 1.00 34.31 400 GLY A CA 1
ATOM 3126 C C . GLY A 1 400 ? -4.756 -32.397 86.573 1.00 34.31 400 GLY A C 1
ATOM 3127 O O . GLY A 1 400 ? -3.868 -31.513 86.559 1.00 34.31 400 GLY A O 1
#

Sequence (400 aa):
MREKGVKLRLVLLIMLITIVIGQVVPTMAFAEGNTVYTSAVTYEPKRQKYAIAPQALYKDANFYNQYVKTEAKWAFNSITYFTDGALNYNTEKLNYNQTFSKDFSLWDPVMGNLCGKGQIWYNLRSNLANAESSILGSKIGIQEAQTPHYSYYSLEDTSSFNTFGDMDYWNHKATSLKIAFVKTGERKNTRVKNVSLVFADADNPKISSIYATDIDGNAKTSFGKNDEYVYIHVKFDEYIRFSDSSANHADVYLKLKVAQNGGNQVTGADQRASLISLKDDTLSFRYKIPESIRDVKTDHFIYGFEGMYDANNKNVLNAGDSAYPLRVLTATGELGGHYAPGLIPYTSKSLITDLAGNPSGSTSVPNPNAAIHIDIASPAVKKVEFTAVGDKSQYIGAGG

pLDDT: mean 72.81, std 19.88, range [22.2, 95.0]

Secondary structure (DSSP, 8-state):
-----------------------------------------EEEPPPPSS-EEETTTTT-HHHHHHHTSS--TTSS--HHHHTTTS--SS--EES--EEEEEEHHHH-HHHHHHHHTT-EEEEEEEEEEEPSS-SS--EEEEEETTS---EEEEPPS-SS-EEE-SS--EE--SSEEEEEEE--SS---EEEEEEEEEEEE-S---EEEEEEE-TT--B-SEE-TT--EEEEEEEESS-EEETT--S--TTEEEEEEEEETTS-B-TTS--EEEEEEEETTEEEEEEEPPHHHHTSSS-EEEEEEEEEEETTTTEETT-TT--EE---EETTEE-TTTTSTTSPPPEES-SEEESS--B---SSPPPPSS-EEE--SPPP---------S-GGG------